Protein AF-0000000084930363 (afdb_homodimer)

Secondary structure (DSSP, 8-state):
--HHHHHHHHHB-S--EEEEEEE-SS-EEEEPP-SSEEEEEEEESEEEEEETTS--EEEETT-EEEETT---EEEEE--TT----GGGPEEHHHHHHHHHSS------SS------S--EEEEEEEE-B-GGG--HHHHTS-S-EEE-SSSTT--HHHHHHHHHHHHHHHS--TTHHHHHHHHHHHHHHHHHHHHHHHHHHHHTTS-S-HHHHHHHSHHHHHHHHHHHH-TTS---HHHHHHHHTS-HHHHHHHHHHHHSS-HHHHHHHHHHHHHHHHHHH----HHHHHHHHT-S-HHHHHHHHHHHHSS-HHHHHH-GGGG--/--HHHHHHHHHB-S--EEEEEEE-SS-EEEEPP-SSEEEEEEEESEEEEEETTS--EEEETT-EEEETT---EEEEE--TT----GGGPEEHHHHHHHHHSS------SS------S--EEEEEEEE-B-GGG--HHHHTS-S-EEE-SSSTT--HHHHHHHHHHHHHHHS--TTHHHHHHHHHHHHHHHHHHHHHHHHHHHHTTS-S-HHHHHHHSHHHHHHHHHHHH-TTS---HHHHHHHHTS-HHHHHHHHHHHHSS-HHHHHHHHHHHHHHHHHHH----HHHHHHHHT-S-HHHHHHHHHHHHSS-HHHHHH-GGGG--

Sequence (650 aa):
MDVVSDAISAVRIGQPSSQRVRVGGDWCTRLAPYEGAGFHVVLEGRCLLLPDGGEPVELGAGDAVLLPHGTGHVLAAAASGATVDPARAVPFERWMDGTAGRRFPHVSTDAATATDGTAVEMLCGKYRLDRRHAHPLLAELPPLVRLPARGEGADPGLRSAIELLGREVGERLPGSGVALPSLLDLLLVYMIRSWATTASTIADGGGAGTWPAALGDPVTAAALRAVHADPAAPWSVALLAAEAGVSRPTLARRFTALVGRPPMAYLTWWRLTRGAALLRDGREPLAAVARRVGYSTPYAFSHAFRREFGTTPGQYRAGPGAATAMDVVSDAISAVRIGQPSSQRVRVGGDWCTRLAPYEGAGFHVVLEGRCLLLPDGGEPVELGAGDAVLLPHGTGHVLAAAASGATVDPARAVPFERWMDGTAGRRFPHVSTDAATATDGTAVEMLCGKYRLDRRHAHPLLAELPPLVRLPARGEGADPGLRSAIELLGREVGERLPGSGVALPSLLDLLLVYMIRSWATTASTIADGGGAGTWPAALGDPVTAAALRAVHADPAAPWSVALLAAEAGVSRPTLARRFTALVGRPPMAYLTWWRLTRGAALLRDGREPLAAVARRVGYSTPYAFSHAFRREFGTTPGQYRAGPGAATA

Radius of gyration: 26.81 Å; Cα contacts (8 Å, |Δi|>4): 1084; chains: 2; bounding box: 73×71×64 Å

Solvent-accessible surface area (backbone atoms only — not comparable to full-atom values): 34405 Å² total; per-residue (Å²): 79,30,62,51,24,49,45,50,60,51,19,55,47,86,71,66,50,72,45,80,46,65,52,59,70,90,50,42,29,28,44,71,62,46,86,18,26,35,36,42,32,28,68,34,44,47,28,31,38,34,42,70,96,54,70,74,41,81,39,39,54,53,20,34,37,37,20,64,63,16,56,26,31,33,43,30,50,59,48,90,89,61,76,85,56,74,87,72,32,35,52,40,72,62,46,44,57,60,40,60,69,52,56,70,65,74,70,56,93,71,73,70,70,69,63,80,80,60,40,26,31,32,40,40,33,39,39,40,43,49,65,90,74,50,39,64,67,67,67,62,52,54,63,62,44,79,43,53,57,58,69,90,74,38,47,70,67,47,51,52,49,50,52,51,46,52,54,52,74,74,40,94,51,76,18,46,60,48,35,49,60,25,48,51,53,34,46,54,40,40,53,54,43,48,48,35,56,52,36,33,67,51,24,82,71,76,77,39,62,48,47,32,44,27,64,69,33,68,50,42,30,36,32,47,39,53,45,44,51,42,55,36,53,91,76,44,65,62,56,38,11,56,66,35,70,48,51,51,68,57,41,44,52,53,31,22,71,33,68,71,41,44,64,66,58,43,50,53,51,48,27,47,50,51,40,51,36,50,40,67,76,45,82,71,54,60,54,58,47,19,47,66,32,45,32,93,37,43,65,61,36,38,52,51,38,23,70,72,70,72,43,45,64,67,54,57,49,61,34,85,75,59,70,80,112,78,28,63,52,22,48,44,50,60,53,19,54,47,84,71,66,50,72,45,79,45,66,52,59,70,90,48,42,30,28,43,70,63,48,85,17,25,34,38,42,33,28,69,34,44,46,29,32,38,35,42,70,95,54,69,74,40,80,39,39,53,54,19,33,36,37,20,64,62,15,56,24,31,33,42,29,50,58,48,89,89,61,76,86,56,74,85,70,31,35,51,40,72,61,46,43,57,58,39,59,70,51,57,68,64,75,72,55,92,70,74,70,72,70,61,82,79,59,39,26,29,32,40,40,33,39,39,40,44,48,67,91,75,50,38,64,68,68,66,64,52,54,63,64,43,79,41,53,56,60,70,89,74,38,46,70,66,47,52,52,49,49,52,52,46,52,54,52,73,74,39,94,52,76,17,45,60,50,35,49,58,25,46,52,52,36,45,54,41,39,52,54,42,47,48,35,55,52,37,30,66,50,24,82,68,76,77,37,65,50,46,32,45,27,64,67,34,66,49,42,30,36,34,46,38,51,44,44,51,43,54,36,54,91,75,44,65,62,57,37,12,57,66,34,70,50,52,50,67,57,42,44,52,54,29,22,72,32,68,71,41,43,63,66,59,44,50,52,52,48,27,45,48,51,39,52,35,49,41,65,74,46,82,71,54,60,54,58,46,18,47,64,31,45,31,93,38,43,64,62,36,39,53,52,37,23,71,73,70,73,42,44,61,67,54,56,47,59,34,87,74,58,71,79,113

Foldseek 3Di:
DADLVLLCLLWFDDFKDKAKFKDADWAKAKQAQDAFKKKKAWQAAKKWKAFVPDDIDIDHHLKMKMQGGRTIIMITFPDPPDDRDNVPHHYPVVVCVVRVVPPVPPPPVPDPPCSVRRMIMMMMMGTHTHCLQRAVLSVQDDRMQIAHCDDPLHDPQLSVLVVVQVVLNVDPDPPSVPVNRVSVVSNVSVSSVSVLCVLCVCCVPPDGALVSVLCVDQLSVQLSRVCVVALQDPDDLCNSNVSSVHDSVVSQVVNCVRRVDGSVVVSLSSLLSQLLSDLQPDDDDLQVSCNRSHHNGSVVSQVSNCVNNVDGSVCSSVPPPPPPD/DFDLVLLCLLWFDDFKDKAKFKDADWAKAKQAQDAFKKKKAWQAAKKWKAFVPDDIDIDHHLKMKMQGGRTIIMITFPDPPDDPDNVPHHYPVVVCVVRVVPPVPPPPVPPPPPSVRRMIMMMMMGTHTHCLQRAVLSVQDDSMQIAHCDDPLHDPQLSVLVVVLVVLNVDPDPPSVPVNRVSVVSNVSVSSVSRLCVLCVCCVVPDGALVSVQCVDQLSVQLSRVCVVALQDPDDLCNSCVSSVHDSVVSQVVNCVRRVDGSVVVSLSSLLSQLLSDLQPDDDDLQVSCNRSHHNGSVVSQVSNCVNNVDGSVCSSVPPPPVPD

Structure (mmCIF, N/CA/C/O backbone):
data_AF-0000000084930363-model_v1
#
loop_
_entity.id
_entity.type
_entity.pdbx_description
1 polymer 'Transcriptional regulator, AraC family'
#
loop_
_atom_site.group_PDB
_atom_site.id
_atom_site.type_symbol
_atom_site.label_atom_id
_atom_site.label_alt_id
_atom_site.label_comp_id
_atom_site.label_asym_id
_atom_site.label_entity_id
_atom_site.label_seq_id
_atom_site.pdbx_PDB_ins_code
_atom_site.Cartn_x
_atom_site.Cartn_y
_atom_site.Cartn_z
_atom_site.occupancy
_atom_site.B_iso_or_equiv
_atom_site.auth_seq_id
_atom_site.auth_comp_id
_atom_site.auth_asym_id
_atom_site.auth_atom_id
_atom_site.pdbx_PDB_model_num
ATOM 1 N N . MET A 1 1 ? 9.531 -8.727 -10.258 1 84 1 MET A N 1
ATOM 2 C CA . MET A 1 1 ? 8.234 -9.062 -9.672 1 84 1 MET A CA 1
ATOM 3 C C . MET A 1 1 ? 8.047 -10.57 -9.602 1 84 1 MET A C 1
ATOM 5 O O . MET A 1 1 ? 8.891 -11.328 -10.078 1 84 1 MET A O 1
ATOM 9 N N . ASP A 1 2 ? 7.004 -11.078 -8.812 1 91.94 2 ASP A N 1
ATOM 10 C CA . ASP A 1 2 ? 6.68 -12.492 -8.664 1 91.94 2 ASP A CA 1
ATOM 11 C C . ASP A 1 2 ? 5.273 -12.789 -9.18 1 91.94 2 ASP A C 1
ATOM 13 O O . ASP A 1 2 ? 4.516 -11.867 -9.5 1 91.94 2 ASP A O 1
ATOM 17 N N . VAL A 1 3 ? 4.918 -14.062 -9.281 1 94.38 3 VAL A N 1
ATOM 18 C CA . VAL A 1 3 ? 3.723 -14.555 -9.953 1 94.38 3 VAL A CA 1
ATOM 19 C C . VAL A 1 3 ? 2.479 -13.953 -9.312 1 94.38 3 VAL A C 1
ATOM 21 O O . VAL A 1 3 ? 1.599 -13.438 -10 1 94.38 3 VAL A O 1
ATOM 24 N N . VAL A 1 4 ? 2.371 -13.953 -8.039 1 94.69 4 VAL A N 1
ATOM 25 C CA . VAL A 1 4 ? 1.18 -13.492 -7.332 1 94.69 4 VAL A CA 1
ATOM 26 C C . VAL A 1 4 ? 1.012 -11.992 -7.531 1 94.69 4 VAL A C 1
ATOM 28 O O . VAL A 1 4 ? -0.081 -11.516 -7.859 1 94.69 4 VAL A O 1
ATOM 31 N N . SER A 1 5 ? 2.104 -11.258 -7.355 1 95.94 5 SER A N 1
ATOM 32 C CA . SER A 1 5 ? 2.068 -9.812 -7.57 1 95.94 5 SER A CA 1
ATOM 33 C C . SER A 1 5 ? 1.628 -9.477 -8.992 1 95.94 5 SER A C 1
ATOM 35 O O . SER A 1 5 ? 0.784 -8.602 -9.195 1 95.94 5 SER A O 1
ATOM 37 N N . ASP A 1 6 ? 2.203 -10.188 -9.891 1 95.69 6 ASP A N 1
ATOM 38 C CA . ASP A 1 6 ? 1.913 -9.93 -11.297 1 95.69 6 ASP A CA 1
ATOM 39 C C . ASP A 1 6 ? 0.461 -10.273 -11.633 1 95.69 6 ASP A C 1
ATOM 41 O O . ASP A 1 6 ? -0.204 -9.531 -12.359 1 95.69 6 ASP A O 1
ATOM 45 N N . ALA A 1 7 ? 0.04 -11.375 -11.141 1 95.56 7 ALA A N 1
ATOM 46 C CA . ALA A 1 7 ? -1.34 -11.797 -11.367 1 95.56 7 ALA A CA 1
ATOM 47 C C . ALA A 1 7 ? -2.324 -10.758 -10.844 1 95.56 7 ALA A C 1
ATOM 49 O O . ALA A 1 7 ? -3.299 -10.422 -11.516 1 95.56 7 ALA A O 1
ATOM 50 N N . ILE A 1 8 ? -2.057 -10.234 -9.703 1 95.12 8 ILE A N 1
ATOM 51 C CA . ILE A 1 8 ? -2.922 -9.227 -9.086 1 95.12 8 ILE A CA 1
ATOM 52 C C . ILE A 1 8 ? -2.832 -7.922 -9.875 1 95.12 8 ILE A C 1
ATOM 54 O O . ILE A 1 8 ? -3.855 -7.328 -10.219 1 95.12 8 ILE A O 1
ATOM 58 N N . SER A 1 9 ? -1.661 -7.453 -10.18 1 93.94 9 SER A N 1
ATOM 59 C CA . SER A 1 9 ? -1.439 -6.18 -10.859 1 93.94 9 SER A CA 1
ATOM 60 C C . SER A 1 9 ? -2.072 -6.176 -12.25 1 93.94 9 SER A C 1
ATOM 62 O O . SER A 1 9 ? -2.551 -5.141 -12.719 1 93.94 9 SER A O 1
ATOM 64 N N . ALA A 1 10 ? -2.076 -7.297 -12.883 1 94.19 10 ALA A N 1
ATOM 65 C CA . ALA A 1 10 ? -2.572 -7.395 -14.25 1 94.19 10 ALA A CA 1
ATOM 66 C C . ALA A 1 10 ? -4.082 -7.195 -14.305 1 94.19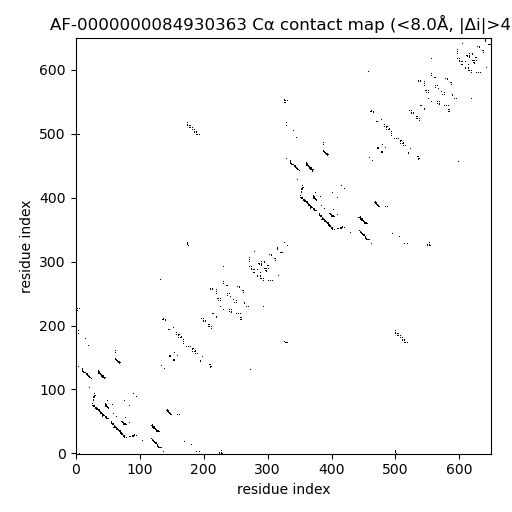 10 ALA A C 1
ATOM 68 O O . ALA A 1 10 ? -4.625 -6.762 -15.328 1 94.19 10 ALA A O 1
ATOM 69 N N . VAL A 1 11 ? -4.742 -7.457 -13.227 1 94.31 11 VAL A N 1
ATOM 70 C CA . VAL A 1 11 ? -6.199 -7.441 -13.305 1 94.31 11 VAL A CA 1
ATOM 71 C C . VAL A 1 11 ? -6.738 -6.219 -12.562 1 94.31 11 VAL A C 1
ATOM 73 O O . VAL A 1 11 ? -7.91 -5.867 -12.711 1 94.31 11 VAL A O 1
ATOM 76 N N . ARG A 1 12 ? -6.004 -5.648 -11.758 1 92.12 12 ARG A N 1
ATOM 77 C CA . ARG A 1 12 ? -6.457 -4.52 -10.945 1 92.12 12 ARG A CA 1
ATOM 78 C C . ARG A 1 12 ? -6.82 -3.326 -11.828 1 92.12 12 ARG A C 1
ATOM 80 O O . ARG A 1 12 ? -6.039 -2.928 -12.695 1 92.12 12 ARG A O 1
ATOM 87 N N . ILE A 1 13 ? -8.078 -2.836 -11.547 1 89.38 13 ILE A N 1
ATOM 88 C CA . ILE A 1 13 ? -8.492 -1.633 -12.25 1 89.38 13 ILE A CA 1
ATOM 89 C C . ILE A 1 13 ? -9 -0.595 -11.258 1 89.38 13 ILE A C 1
ATOM 91 O O . ILE A 1 13 ? -9.953 -0.853 -10.508 1 89.38 13 ILE A O 1
ATOM 95 N N . GLY A 1 14 ? -8.281 0.477 -10.961 1 86.12 14 GLY A N 1
ATOM 96 C CA . GLY A 1 14 ? -8.695 1.512 -10.031 1 86.12 14 GLY A CA 1
ATOM 97 C C . GLY A 1 14 ? -8.328 1.202 -8.586 1 86.12 14 GLY A C 1
ATOM 98 O O . GLY A 1 14 ? -7.375 0.47 -8.328 1 86.12 14 GLY A O 1
ATOM 99 N N . GLN A 1 15 ? -9.094 1.793 -7.637 1 88.56 15 GLN A N 1
ATOM 100 C CA . GLN A 1 15 ? -8.805 1.642 -6.215 1 88.56 15 GLN A CA 1
ATOM 101 C C . GLN A 1 15 ? -9.859 0.778 -5.531 1 88.56 15 GLN A C 1
ATOM 103 O O . GLN A 1 15 ? -11.039 0.828 -5.891 1 88.56 15 GLN A O 1
ATOM 108 N N . PRO A 1 16 ? -9.406 -0.026 -4.594 1 93.19 16 PRO A N 1
ATOM 109 C CA . PRO A 1 16 ? -10.391 -0.769 -3.809 1 93.19 16 PRO A CA 1
ATOM 110 C C . PRO A 1 16 ? -11.211 0.133 -2.891 1 93.19 16 PRO A C 1
ATOM 112 O O . PRO A 1 16 ? -10.852 1.29 -2.668 1 93.19 16 PRO A O 1
ATOM 115 N N . SER A 1 17 ? -12.32 -0.351 -2.48 1 90.25 17 SER A N 1
ATOM 116 C CA . SER A 1 17 ? -13.172 0.339 -1.521 1 90.25 17 SER A CA 1
ATOM 117 C C . SER A 1 17 ? -13.445 -0.53 -0.297 1 90.25 17 SER A C 1
ATOM 119 O O . SER A 1 17 ? -13.336 -1.756 -0.364 1 90.25 17 SER A O 1
ATOM 121 N N . SER A 1 18 ? -13.695 0.114 0.761 1 91.75 18 SER A N 1
ATOM 122 C CA . SER A 1 18 ? -14.055 -0.601 1.982 1 91.75 18 SER A CA 1
ATOM 123 C C . SER A 1 18 ? -14.961 0.244 2.873 1 91.75 18 SER A C 1
ATOM 125 O O . SER A 1 18 ? -14.961 1.473 2.779 1 91.75 18 SER A O 1
ATOM 127 N N . GLN A 1 19 ? -15.727 -0.416 3.664 1 88.69 19 GLN A N 1
ATOM 128 C CA . GLN A 1 19 ? -16.625 0.233 4.617 1 88.69 19 GLN A CA 1
ATOM 129 C C . GLN A 1 19 ? -16.75 -0.582 5.902 1 88.69 19 GLN A C 1
ATOM 131 O O . GLN A 1 19 ? -16.781 -1.813 5.859 1 88.69 19 GLN A O 1
ATOM 136 N N . ARG A 1 20 ? -16.703 0.157 6.926 1 89.56 20 ARG A N 1
ATOM 137 C CA . ARG A 1 20 ? -16.969 -0.459 8.219 1 89.56 20 ARG A CA 1
ATOM 138 C C . ARG A 1 20 ? -18.469 -0.489 8.516 1 89.56 20 ARG A C 1
ATOM 140 O O . ARG A 1 20 ? -19.172 0.495 8.281 1 89.56 20 ARG A O 1
ATOM 147 N N . VAL A 1 21 ? -18.953 -1.62 8.977 1 89.12 21 VAL A N 1
ATOM 148 C CA . VAL A 1 21 ? -20.375 -1.798 9.258 1 89.12 21 VAL A CA 1
ATOM 149 C C . VAL A 1 21 ? -20.547 -2.32 10.68 1 89.12 21 VAL A C 1
ATOM 151 O O . VAL A 1 21 ? -19.844 -3.23 11.109 1 89.12 21 VAL A O 1
ATOM 154 N N . ARG A 1 22 ? -21.344 -1.692 11.391 1 89.44 22 ARG A N 1
ATOM 155 C CA . ARG A 1 22 ? -21.781 -2.188 12.695 1 89.44 22 ARG A CA 1
ATOM 156 C C . ARG A 1 22 ? -23.297 -2.389 12.727 1 89.44 22 ARG A C 1
ATOM 158 O O . ARG A 1 22 ? -24.062 -1.466 12.422 1 89.44 22 ARG A O 1
ATOM 165 N N . VAL A 1 23 ? -23.703 -3.57 13.023 1 87.94 23 VAL A N 1
ATOM 166 C CA . VAL A 1 23 ? -25.125 -3.879 12.984 1 87.94 23 VAL A CA 1
ATOM 167 C C . VAL A 1 23 ? -25.484 -4.832 14.125 1 87.94 23 VAL A C 1
ATOM 169 O O . VAL A 1 23 ? -24.688 -5.688 14.5 1 87.94 23 VAL A O 1
ATOM 172 N N . GLY A 1 24 ? -26.609 -4.613 14.703 1 86.19 24 GLY A N 1
ATOM 173 C CA . GLY A 1 24 ? -27.141 -5.469 15.758 1 86.19 24 GLY A CA 1
ATOM 174 C C . GLY A 1 24 ? -28.531 -5.992 15.453 1 86.19 24 GLY A C 1
ATOM 175 O O . GLY A 1 24 ? -29.141 -5.613 14.453 1 86.19 24 GLY A O 1
ATOM 176 N N . GLY A 1 25 ? -28.969 -6.949 16.344 1 83.19 25 GLY A N 1
ATOM 177 C CA . GLY A 1 25 ? -30.297 -7.488 16.172 1 83.19 25 GLY A CA 1
ATOM 178 C C . GLY A 1 25 ? -30.391 -8.523 15.07 1 83.19 25 GLY A C 1
ATOM 179 O O . GLY A 1 25 ? -29.438 -9.289 14.852 1 83.19 25 GLY A O 1
ATOM 180 N N . ASP A 1 26 ? -31.656 -8.656 14.484 1 83.19 26 ASP A N 1
ATOM 181 C CA . ASP A 1 26 ? -31.922 -9.594 13.398 1 83.19 26 ASP A CA 1
ATOM 182 C C . ASP A 1 26 ? -31.75 -8.922 12.039 1 83.19 26 ASP A C 1
ATOM 184 O O . ASP A 1 26 ? -32.469 -7.957 11.727 1 83.19 26 ASP A O 1
ATOM 188 N N . TRP A 1 27 ? -30.719 -9.328 11.367 1 87.25 27 TRP A N 1
ATOM 189 C CA . TRP A 1 27 ? -30.453 -8.727 10.062 1 87.25 27 TRP A CA 1
ATOM 190 C C . TRP A 1 27 ? -30.031 -9.781 9.047 1 87.25 27 TRP A C 1
ATOM 192 O O . TRP A 1 27 ? -29.562 -10.859 9.422 1 87.25 27 TRP A O 1
ATOM 202 N N . CYS A 1 28 ? -30.406 -9.578 7.844 1 90.94 28 CYS A N 1
ATOM 203 C CA . CYS A 1 28 ? -30.047 -10.398 6.691 1 90.94 28 CYS A CA 1
ATOM 204 C C . CYS A 1 28 ? -29.953 -9.555 5.43 1 90.94 28 CYS A C 1
ATOM 206 O O . CYS A 1 28 ? -30.891 -8.852 5.066 1 90.94 28 CYS A O 1
ATOM 208 N N . THR A 1 29 ? -28.766 -9.578 4.852 1 92.94 29 THR A N 1
ATOM 209 C CA . THR A 1 29 ? -28.562 -8.766 3.656 1 92.94 29 THR A CA 1
ATOM 210 C C . THR A 1 29 ? -28 -9.609 2.514 1 92.94 29 THR A C 1
ATOM 212 O O . THR A 1 29 ? -27.312 -10.602 2.75 1 92.94 29 THR A O 1
ATOM 215 N N . ARG A 1 30 ? -28.391 -9.203 1.312 1 94.94 30 ARG A N 1
ATOM 216 C CA . ARG A 1 30 ? -27.984 -9.945 0.123 1 94.94 30 ARG A CA 1
ATOM 217 C C . ARG A 1 30 ? -27.109 -9.094 -0.782 1 94.94 30 ARG A C 1
ATOM 219 O O . ARG A 1 30 ? -27.422 -7.938 -1.052 1 94.94 30 ARG A O 1
ATOM 226 N N . LEU A 1 31 ? -25.984 -9.594 -1.163 1 95.19 31 LEU A N 1
ATOM 227 C CA . LEU A 1 31 ? -25.156 -9.039 -2.236 1 95.19 31 LEU A CA 1
ATOM 228 C C . LEU A 1 31 ? -25.297 -9.875 -3.508 1 95.19 31 LEU A C 1
ATOM 230 O O . LEU A 1 31 ? -24.953 -11.055 -3.521 1 95.19 31 LEU A O 1
ATOM 234 N N . ALA A 1 32 ? -25.828 -9.242 -4.559 1 94.75 32 ALA A N 1
ATOM 235 C CA . ALA A 1 32 ? -25.922 -9.906 -5.859 1 94.75 32 ALA A CA 1
ATOM 236 C C . ALA A 1 32 ? -24.531 -10.133 -6.453 1 94.75 32 ALA A C 1
ATOM 238 O O . ALA A 1 32 ? -23.547 -9.508 -6.023 1 94.75 32 ALA A O 1
ATOM 239 N N . PRO A 1 33 ? -24.469 -11.141 -7.316 1 95.38 33 PRO A N 1
ATOM 240 C CA . PRO A 1 33 ? -23.188 -11.273 -8.008 1 95.38 33 PRO A CA 1
ATOM 241 C C . PRO A 1 33 ? -22.703 -9.961 -8.609 1 95.38 33 PRO A C 1
ATOM 243 O O . PRO A 1 33 ? -23.516 -9.141 -9.055 1 95.38 33 PRO A O 1
ATOM 246 N N . TYR A 1 34 ? -21.469 -9.68 -8.602 1 92.44 34 TYR A N 1
ATOM 247 C CA . TYR A 1 34 ? -20.891 -8.43 -9.086 1 92.44 34 TYR A CA 1
ATOM 248 C C . TYR A 1 34 ? -19.516 -8.664 -9.711 1 92.44 34 TYR A C 1
ATOM 250 O O . TYR A 1 34 ? -18.953 -9.75 -9.586 1 92.44 34 TYR A O 1
ATOM 258 N N . GLU A 1 35 ? -19 -7.68 -10.414 1 92.06 35 GLU A N 1
ATOM 259 C CA . GLU A 1 35 ? -17.672 -7.746 -11 1 92.06 35 GLU A CA 1
ATOM 260 C C . GLU A 1 35 ? -16.594 -7.402 -9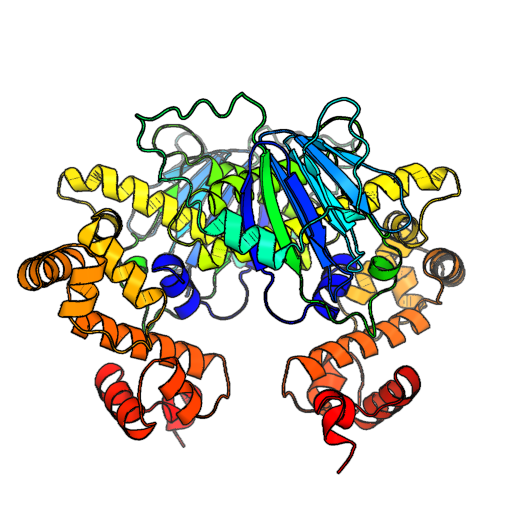.969 1 92.06 35 GLU A C 1
ATOM 262 O O . GLU A 1 35 ? -16.781 -6.508 -9.141 1 92.06 35 GLU A O 1
ATOM 267 N N . GLY A 1 36 ? -15.562 -8.18 -10.047 1 95 36 GLY A N 1
ATOM 268 C CA . GLY A 1 36 ? -14.477 -7.953 -9.109 1 95 36 GLY A CA 1
ATOM 269 C C . GLY A 1 36 ? -14.422 -8.977 -7.992 1 95 36 GLY A C 1
ATOM 270 O O . GLY A 1 36 ? -14.938 -10.094 -8.141 1 95 36 GLY A O 1
ATOM 271 N N . ALA A 1 37 ? -13.68 -8.617 -6.973 1 97.06 37 ALA A N 1
ATOM 272 C CA . ALA A 1 37 ? -13.539 -9.477 -5.801 1 97.06 37 ALA A CA 1
ATOM 273 C C . ALA A 1 37 ? -14.008 -8.766 -4.535 1 97.06 37 ALA A C 1
ATOM 275 O O . ALA A 1 37 ? -13.688 -7.594 -4.324 1 97.06 37 ALA A O 1
ATOM 276 N N . GLY A 1 38 ? -14.82 -9.391 -3.779 1 97.38 38 GLY A N 1
ATOM 277 C CA . GLY A 1 38 ? -15.273 -8.852 -2.508 1 97.38 38 GLY A CA 1
ATOM 278 C C . GLY A 1 38 ? -14.609 -9.5 -1.312 1 97.38 38 GLY A C 1
ATOM 279 O O . GLY A 1 38 ? -14 -10.57 -1.436 1 97.38 38 GLY A O 1
ATOM 280 N N . PHE A 1 39 ? -14.648 -8.859 -0.184 1 97.75 39 PHE A N 1
ATOM 281 C CA . PHE A 1 39 ? -14.141 -9.461 1.044 1 97.75 39 PHE A CA 1
ATOM 282 C C . PHE A 1 39 ? -14.922 -8.969 2.254 1 97.75 39 PHE A C 1
ATOM 284 O O . PHE A 1 39 ? -15.516 -7.887 2.213 1 97.75 39 PHE A O 1
ATOM 291 N N . HIS A 1 40 ? -14.953 -9.75 3.281 1 97.44 40 HIS A N 1
ATOM 292 C CA . HIS A 1 40 ? -15.484 -9.414 4.598 1 97.44 40 HIS A CA 1
ATOM 293 C C . HIS A 1 40 ? -14.508 -9.82 5.699 1 97.44 40 HIS A C 1
ATOM 295 O O . HIS A 1 40 ? -13.906 -10.891 5.637 1 97.44 40 HIS A O 1
ATOM 301 N N . VAL A 1 41 ? -14.344 -8.961 6.605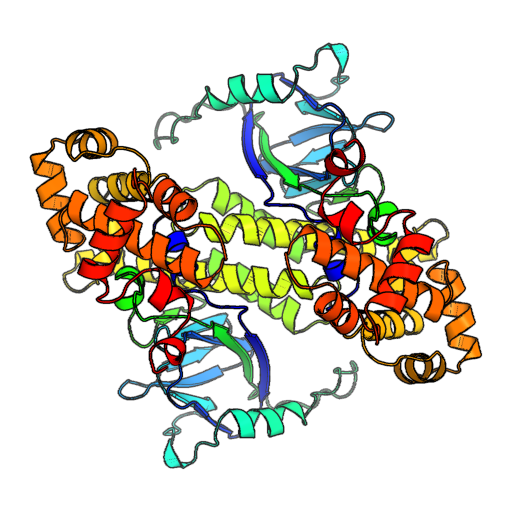 1 97.12 41 VAL A N 1
ATOM 302 C CA . VAL A 1 41 ? -13.57 -9.234 7.812 1 97.12 41 VAL A CA 1
ATOM 303 C C . VAL A 1 41 ? -14.414 -8.938 9.047 1 97.12 41 VAL A C 1
ATOM 305 O O . VAL A 1 41 ? -14.898 -7.82 9.219 1 97.12 41 VAL A O 1
ATOM 308 N N . VAL A 1 42 ? -14.531 -9.914 9.891 1 96.06 42 VAL A N 1
ATOM 309 C CA . VAL A 1 42 ? -15.258 -9.688 11.133 1 96.06 42 VAL A CA 1
ATOM 310 C C . VAL A 1 42 ? -14.312 -9.109 12.188 1 96.06 42 VAL A C 1
ATOM 312 O O . VAL A 1 42 ? -13.312 -9.734 12.547 1 96.06 42 VAL A O 1
ATOM 315 N N . LEU A 1 43 ? -14.625 -7.945 12.617 1 92.94 43 LEU A N 1
ATOM 316 C CA . LEU A 1 43 ? -13.789 -7.285 13.617 1 92.94 43 LEU A CA 1
ATOM 317 C C . LEU A 1 43 ? -14.273 -7.605 15.023 1 92.94 43 LEU A C 1
ATOM 319 O O . LEU A 1 43 ? -13.469 -7.789 15.938 1 92.94 43 LEU A O 1
ATOM 323 N N . GLU A 1 44 ? -15.531 -7.68 15.211 1 92.44 44 GLU A N 1
ATOM 324 C CA . GLU A 1 44 ? -16.188 -8.031 16.469 1 92.44 44 GLU A CA 1
ATOM 325 C C . GLU A 1 44 ? -17.469 -8.82 16.219 1 92.44 44 GLU A C 1
ATOM 327 O O . GLU A 1 44 ? -18.172 -8.57 15.242 1 92.44 44 GLU A O 1
ATOM 332 N N . GLY A 1 45 ? -17.719 -9.781 17.172 1 93.56 45 GLY A N 1
ATOM 333 C CA . GLY A 1 45 ? -18.953 -10.547 17.062 1 93.56 45 GLY A CA 1
ATOM 334 C C . GLY A 1 45 ? -18.859 -11.719 16.109 1 93.56 45 GLY A C 1
ATOM 335 O O . GLY A 1 45 ? -17.781 -12.273 15.906 1 93.56 45 GLY A O 1
ATOM 336 N N . ARG A 1 46 ? -20.125 -12.234 15.688 1 94.38 46 ARG A N 1
ATOM 337 C CA . ARG A 1 46 ? -20.234 -13.375 14.789 1 94.38 46 ARG A CA 1
ATOM 338 C C . ARG A 1 46 ? -21.344 -13.164 13.758 1 94.38 46 ARG A C 1
ATOM 340 O O . ARG A 1 46 ? -22.281 -12.422 14.008 1 94.38 46 ARG A O 1
ATOM 347 N N . CYS A 1 47 ? -21.141 -13.797 12.648 1 93.31 47 CYS A N 1
ATOM 348 C CA . CYS A 1 47 ? -22.188 -13.758 11.633 1 93.31 47 CYS A CA 1
ATOM 349 C C . CYS A 1 47 ? -22.094 -14.977 10.719 1 93.31 47 CYS A C 1
ATOM 351 O O . CYS A 1 47 ? -21.219 -15.82 10.883 1 93.31 47 CYS A O 1
ATOM 353 N N . LEU A 1 48 ? -23.141 -15.102 9.898 1 94.5 48 LEU A N 1
ATOM 354 C CA . LEU A 1 48 ? -23.203 -16.188 8.93 1 94.5 48 LEU A CA 1
ATOM 355 C C . LEU A 1 48 ? -23.094 -15.664 7.508 1 94.5 48 LEU A C 1
ATOM 357 O O . LEU A 1 48 ? -23.656 -14.617 7.18 1 94.5 48 LEU A O 1
ATOM 361 N N . LEU A 1 49 ? -22.328 -16.312 6.719 1 95.38 49 LEU A N 1
ATOM 362 C CA . LEU A 1 49 ? -22.219 -16.031 5.289 1 95.38 49 LEU A CA 1
ATOM 363 C C . LEU A 1 49 ? -22.672 -17.234 4.469 1 95.38 49 LEU A C 1
ATOM 365 O O . LEU A 1 49 ? -22.188 -18.359 4.684 1 95.38 49 LEU A O 1
ATOM 369 N N . LEU A 1 50 ? -23.641 -17.047 3.594 1 94.62 50 LEU A N 1
ATOM 370 C CA . LEU A 1 50 ? -24.141 -18.094 2.711 1 94.62 50 LEU A CA 1
ATOM 371 C C . LEU A 1 50 ? -23.891 -17.75 1.249 1 94.62 50 LEU A C 1
ATOM 373 O O . LEU A 1 50 ? -24.609 -16.938 0.67 1 94.62 50 LEU A O 1
ATOM 377 N N . PRO A 1 51 ? -22.844 -18.328 0.655 1 95.31 51 PRO A N 1
ATOM 378 C CA . PRO A 1 51 ? -22.625 -18.094 -0.773 1 95.31 51 PRO A CA 1
ATOM 379 C C . PRO A 1 51 ? -23.672 -18.781 -1.649 1 95.31 51 PRO A C 1
ATOM 381 O O . PRO A 1 51 ? -24.25 -19.797 -1.255 1 95.31 51 PRO A O 1
ATOM 384 N N . ASP A 1 52 ? -23.859 -18.172 -2.83 1 93.75 52 ASP A N 1
ATOM 385 C CA . ASP A 1 52 ? -24.75 -18.828 -3.787 1 93.75 52 ASP A CA 1
ATOM 386 C C . ASP A 1 52 ? -24.234 -20.203 -4.164 1 93.75 52 ASP A C 1
ATOM 388 O O . ASP A 1 52 ? -23.094 -20.359 -4.582 1 93.75 52 ASP A O 1
ATOM 392 N N . GLY A 1 53 ? -25.125 -21.188 -3.932 1 89.94 53 GLY A N 1
ATOM 393 C CA . GLY A 1 53 ? -24.797 -22.547 -4.332 1 89.94 53 GLY A CA 1
ATOM 394 C C . GLY A 1 53 ? -23.859 -23.234 -3.361 1 89.94 53 GLY A C 1
ATOM 395 O O . GLY A 1 53 ? -23.359 -24.328 -3.646 1 89.94 53 GLY A O 1
ATOM 396 N N . GLY A 1 54 ? -23.562 -22.625 -2.264 1 90.94 54 GLY A N 1
ATOM 397 C CA . GLY A 1 54 ? -22.641 -23.234 -1.311 1 90.94 54 GLY A CA 1
ATOM 398 C C . GLY A 1 54 ? -23.234 -23.391 0.073 1 90.94 54 GLY A C 1
ATOM 399 O O . GLY A 1 54 ? -24.422 -23.125 0.277 1 90.94 54 GLY A O 1
ATOM 400 N N . GLU A 1 55 ? -22.453 -23.922 1.003 1 90.88 55 GLU A N 1
ATOM 401 C CA . GLU A 1 55 ? -22.859 -24.125 2.389 1 90.88 55 GLU A CA 1
ATOM 402 C C . GLU A 1 55 ? -22.594 -22.891 3.236 1 90.88 55 GLU A C 1
ATOM 404 O O . GLU A 1 55 ? -21.656 -22.125 2.967 1 90.88 55 GLU A O 1
ATOM 409 N N . PRO A 1 56 ? -23.406 -22.719 4.23 1 92.5 56 PRO A N 1
ATOM 410 C CA . PRO A 1 56 ? -23.188 -21.578 5.117 1 92.5 56 PRO A CA 1
ATOM 411 C C . PRO A 1 56 ? -21.875 -21.672 5.887 1 92.5 56 PRO A C 1
ATOM 413 O O . PRO A 1 56 ? -21.469 -22.766 6.289 1 92.5 56 PRO A O 1
ATOM 416 N N . VAL A 1 57 ? -21.281 -20.531 6.113 1 93.56 57 VAL A N 1
ATOM 417 C CA . VAL A 1 57 ? -20.031 -20.422 6.867 1 93.56 57 VAL A CA 1
ATOM 418 C C . VAL A 1 57 ? -20.234 -19.484 8.055 1 93.56 57 VAL A C 1
ATOM 420 O O . VAL A 1 57 ? -20.672 -18.359 7.895 1 93.56 57 VAL A O 1
ATOM 423 N N . GLU A 1 58 ? -19.922 -19.984 9.18 1 94.12 58 GLU A N 1
ATOM 424 C CA . GLU A 1 58 ? -19.938 -19.109 10.352 1 94.12 58 GLU A CA 1
ATOM 425 C C . GLU A 1 58 ? -18.609 -18.344 10.492 1 94.12 58 GLU A C 1
ATOM 427 O O . GLU A 1 58 ? -17.531 -18.922 10.352 1 94.12 58 GLU A O 1
ATOM 432 N N . LEU A 1 59 ? -18.766 -17.078 10.75 1 95.12 59 LEU A N 1
ATOM 433 C CA . LEU A 1 59 ? -17.594 -16.219 10.891 1 95.12 59 LEU A CA 1
ATOM 434 C C . LEU A 1 59 ? -17.578 -15.562 12.266 1 95.12 59 LEU A C 1
ATOM 436 O O . LEU A 1 59 ? -18.609 -15.102 12.758 1 95.12 59 LEU A O 1
ATOM 440 N N . GLY A 1 60 ? -16.406 -15.578 12.859 1 94.06 60 GLY A N 1
ATOM 441 C CA . GLY A 1 60 ? -16.188 -14.875 14.117 1 94.06 60 GLY A CA 1
ATOM 442 C C . GLY A 1 60 ? -15.117 -13.805 14.016 1 94.06 60 GLY A C 1
ATOM 443 O O . GLY A 1 60 ? -14.555 -13.578 12.945 1 94.06 60 GLY A O 1
ATOM 444 N N . ALA A 1 61 ? -14.852 -13.195 15.211 1 93.06 61 ALA A N 1
ATOM 445 C CA . ALA A 1 61 ? -13.891 -12.102 15.242 1 93.06 61 ALA A CA 1
ATOM 446 C C . ALA A 1 61 ? -12.523 -12.547 14.727 1 93.06 61 ALA A C 1
ATOM 448 O O . ALA A 1 61 ? -11.984 -13.555 15.188 1 93.06 61 ALA A O 1
ATOM 449 N N . GLY A 1 62 ? -12.039 -11.789 13.711 1 92.88 62 GLY A N 1
ATOM 450 C CA . GLY A 1 62 ? -10.734 -12.086 13.148 1 92.88 62 GLY A CA 1
ATOM 451 C C . GLY A 1 62 ? -10.805 -12.906 11.875 1 92.88 62 GLY A C 1
ATOM 452 O O . GLY A 1 62 ? -9.828 -12.992 11.125 1 92.88 62 GLY A O 1
ATOM 453 N N . ASP A 1 63 ? -11.938 -13.555 11.586 1 94.88 63 ASP A N 1
ATOM 454 C CA . ASP A 1 63 ? -12.102 -14.312 10.352 1 94.88 63 ASP A CA 1
ATOM 455 C C . ASP A 1 63 ? -12.219 -13.383 9.148 1 94.88 63 ASP A C 1
ATOM 457 O O . ASP A 1 63 ? -12.812 -12.312 9.242 1 94.88 63 ASP A O 1
ATOM 461 N N . ALA A 1 64 ? -11.664 -13.836 8.078 1 97.06 64 ALA A N 1
ATOM 462 C CA . ALA A 1 64 ? -11.781 -13.133 6.805 1 97.06 64 ALA A CA 1
ATOM 463 C C . ALA A 1 64 ? -12.297 -14.062 5.707 1 97.06 64 ALA A C 1
ATOM 465 O O . ALA A 1 64 ? -12.055 -15.266 5.746 1 97.06 64 ALA A O 1
ATOM 466 N N . VAL A 1 65 ? -13.031 -13.539 4.805 1 97.56 65 VAL A N 1
ATOM 467 C CA . VAL A 1 65 ? -13.484 -14.273 3.631 1 97.56 65 VAL A CA 1
ATOM 468 C C . VAL A 1 65 ? -13.211 -13.461 2.367 1 97.56 65 VAL A C 1
ATOM 470 O O . VAL A 1 65 ? -13.391 -12.242 2.355 1 97.56 65 VAL A O 1
ATOM 473 N N . LEU A 1 66 ? -12.695 -14.078 1.425 1 97.75 66 LEU A N 1
ATOM 474 C CA . LEU A 1 66 ? -12.508 -13.508 0.093 1 97.75 66 LEU A CA 1
ATOM 475 C C . LEU A 1 66 ? -13.461 -14.156 -0.909 1 97.75 66 LEU A C 1
ATOM 477 O O . LEU A 1 66 ? -13.602 -15.383 -0.939 1 97.75 66 LEU A O 1
ATOM 481 N N . LEU A 1 67 ? -14.203 -13.375 -1.595 1 97.62 67 LEU A N 1
ATOM 482 C CA . LEU A 1 67 ? -15.016 -13.805 -2.73 1 97.62 67 LEU A CA 1
ATOM 483 C C . LEU A 1 67 ? -14.383 -13.359 -4.047 1 97.62 67 LEU A C 1
ATOM 485 O O . LEU A 1 67 ? -14.812 -12.367 -4.641 1 97.62 67 LEU A O 1
ATOM 489 N N . PRO A 1 68 ? -13.469 -14.188 -4.531 1 96.44 68 PRO A N 1
ATOM 490 C CA . PRO A 1 68 ? -12.578 -13.734 -5.602 1 96.44 68 PRO A CA 1
ATOM 491 C C . PRO A 1 68 ? -13.305 -13.516 -6.922 1 96.44 68 PRO A C 1
ATOM 493 O O . PRO A 1 68 ? -12.789 -12.836 -7.812 1 96.44 68 PRO A O 1
ATOM 496 N N . HIS A 1 69 ? -14.469 -14.039 -7.102 1 95.5 69 HIS A N 1
ATOM 497 C CA . HIS A 1 69 ? -15.164 -13.977 -8.383 1 95.5 69 HIS A CA 1
ATOM 498 C C . HIS A 1 69 ? -16.453 -13.164 -8.273 1 95.5 69 HIS A C 1
ATOM 500 O O . HIS A 1 69 ? -17.312 -13.242 -9.148 1 95.5 69 HIS A O 1
ATOM 506 N N . GLY A 1 70 ? -16.641 -12.453 -7.18 1 96 70 GLY A N 1
ATOM 507 C CA . GLY A 1 70 ? -17.844 -11.664 -7 1 96 70 GLY A CA 1
ATOM 508 C C . GLY A 1 70 ? -19.094 -12.516 -6.805 1 96 70 GLY A C 1
ATOM 509 O O . GLY A 1 70 ? -20.172 -12.148 -7.27 1 96 70 GLY A O 1
ATOM 510 N N . THR A 1 71 ? -18.938 -13.602 -6.18 1 95.38 71 THR A N 1
ATOM 511 C CA . THR A 1 71 ? -20.016 -14.547 -5.941 1 95.38 71 THR A CA 1
ATOM 512 C C . THR A 1 71 ? -21.109 -13.906 -5.086 1 95.38 71 THR A C 1
ATOM 514 O O . THR A 1 71 ? -20.828 -13.312 -4.043 1 95.38 71 THR A O 1
ATOM 517 N N . GLY A 1 72 ? -22.312 -14.055 -5.613 1 96.62 72 GLY A N 1
ATOM 518 C CA . GLY A 1 72 ? -23.422 -13.617 -4.785 1 96.62 72 GLY A CA 1
ATOM 519 C C . GLY A 1 72 ? -23.531 -14.375 -3.473 1 96.62 72 GLY A C 1
ATOM 520 O O . GLY A 1 72 ? -23.172 -15.555 -3.402 1 96.62 72 GLY A O 1
ATOM 521 N N . HIS A 1 73 ? -24 -13.648 -2.439 1 96.56 73 HIS A N 1
ATOM 522 C CA . HIS A 1 73 ? -24.062 -14.273 -1.126 1 96.56 73 HIS A CA 1
ATOM 523 C C . HIS A 1 73 ? -24.953 -13.492 -0.18 1 96.56 73 HIS A C 1
ATOM 525 O O . HIS A 1 73 ? -25.344 -12.359 -0.477 1 96.56 73 HIS A O 1
ATOM 531 N N . VAL A 1 74 ? -25.266 -14.164 0.868 1 95.06 74 VAL A N 1
ATOM 532 C CA . VAL A 1 74 ? -26.062 -13.562 1.929 1 95.06 74 VAL A CA 1
ATOM 533 C C . VAL A 1 74 ? -25.234 -13.469 3.211 1 95.06 74 VAL A C 1
ATOM 535 O O . VAL A 1 74 ? -24.484 -14.383 3.533 1 95.06 74 VAL A O 1
ATOM 538 N N . LEU A 1 75 ? -25.281 -12.312 3.875 1 93.94 75 LEU A N 1
ATOM 539 C CA . LEU A 1 75 ? -24.781 -12.133 5.23 1 93.94 75 LEU A CA 1
ATOM 540 C C . LEU A 1 75 ? -25.938 -12.023 6.227 1 93.94 75 LEU A C 1
ATOM 542 O O . LEU A 1 75 ? -26.922 -11.352 5.961 1 93.94 75 LEU A O 1
ATOM 546 N N . ALA A 1 76 ? -25.797 -12.727 7.34 1 92.5 76 ALA A N 1
ATOM 547 C CA . ALA A 1 76 ? -26.891 -12.703 8.305 1 92.5 76 ALA A CA 1
ATOM 548 C C . ALA A 1 76 ? -26.375 -12.805 9.734 1 92.5 76 ALA A C 1
ATOM 550 O O . ALA A 1 76 ? -25.234 -13.234 9.961 1 92.5 76 ALA A O 1
ATOM 551 N N . ALA A 1 77 ? -27.188 -12.359 10.703 1 89.06 77 ALA A N 1
ATOM 552 C CA . ALA A 1 77 ? -26.875 -12.508 12.117 1 89.06 77 ALA A CA 1
ATOM 553 C C . ALA A 1 77 ? -26.688 -13.977 12.492 1 89.06 77 ALA A C 1
ATOM 555 O O . ALA A 1 77 ? -27.359 -14.852 11.922 1 89.06 77 ALA A O 1
ATOM 556 N N . ALA A 1 78 ? -25.641 -14.148 13.328 1 79.06 78 ALA A N 1
ATOM 557 C CA . ALA A 1 78 ? -25.422 -15.516 13.781 1 79.06 78 ALA A CA 1
ATOM 558 C C . ALA A 1 78 ? -26.438 -15.914 14.844 1 79.06 78 ALA A C 1
ATOM 560 O O . ALA A 1 78 ? -26.531 -15.297 15.906 1 79.06 78 ALA A O 1
ATOM 561 N N . ALA A 1 79 ? -27.641 -15.969 14.492 1 65.56 79 ALA A N 1
ATOM 562 C CA . ALA A 1 79 ? -28.547 -16.422 15.539 1 65.56 79 ALA A CA 1
ATOM 563 C C . ALA A 1 79 ? -28.578 -17.938 15.625 1 65.56 79 ALA A C 1
ATOM 565 O O . ALA A 1 79 ? -28.375 -18.625 14.625 1 65.56 79 ALA A O 1
ATOM 566 N N . SER A 1 80 ? -28.391 -18.422 16.875 1 53.53 80 SER A N 1
ATOM 567 C CA . SER A 1 80 ? -28.5 -19.844 17.188 1 53.53 80 SER A CA 1
ATOM 568 C C . SER A 1 80 ? -29.641 -20.5 16.422 1 53.53 80 SER A C 1
ATOM 570 O O . SER A 1 80 ? -30.797 -20.094 16.547 1 53.53 80 SER A O 1
ATOM 572 N N . GLY A 1 81 ? -29.375 -21.469 15.586 1 53.09 81 GLY A N 1
ATOM 573 C CA . GLY A 1 81 ? -30.359 -22.328 14.969 1 53.09 81 GLY A CA 1
ATOM 574 C C . GLY A 1 81 ? -31.031 -21.703 13.766 1 53.09 81 GLY A C 1
ATOM 575 O O . GLY A 1 81 ? -31.969 -22.281 13.195 1 53.09 81 GLY A O 1
ATOM 576 N N . ALA A 1 82 ? -30.75 -20.375 13.484 1 55.62 82 ALA A N 1
ATOM 577 C CA . ALA A 1 82 ? -31.609 -19.672 12.531 1 55.62 82 ALA A CA 1
ATOM 578 C C . ALA A 1 82 ? -31.219 -20.016 11.094 1 55.62 82 ALA A C 1
ATOM 580 O O . ALA A 1 82 ? -30.031 -20.234 10.805 1 55.62 82 ALA A O 1
ATOM 581 N N . THR A 1 83 ? -32.125 -20.594 10.352 1 62.06 83 THR A N 1
ATOM 582 C CA . THR A 1 83 ? -32.062 -20.781 8.906 1 62.06 83 THR A CA 1
ATOM 583 C C . THR A 1 83 ? -32.062 -19.438 8.188 1 62.06 83 THR A C 1
ATOM 585 O O . THR A 1 83 ? -32.875 -18.562 8.531 1 62.06 83 THR A O 1
ATOM 588 N N . VAL A 1 84 ? -30.906 -19.016 7.625 1 67.81 84 VAL A N 1
ATOM 589 C CA . VAL A 1 84 ? -30.891 -17.812 6.793 1 67.81 84 VAL A CA 1
ATOM 590 C C . VAL A 1 84 ? -31.859 -17.984 5.629 1 67.81 84 VAL A C 1
ATOM 592 O O . VAL A 1 84 ? -31.797 -18.969 4.891 1 67.81 84 VAL A O 1
ATOM 595 N N . ASP A 1 85 ? -33.031 -17.234 5.645 1 75.81 85 ASP A N 1
ATOM 596 C CA . ASP A 1 85 ? -33.906 -17.188 4.492 1 75.81 85 ASP A CA 1
ATOM 597 C C . ASP A 1 85 ? -33.5 -16.094 3.51 1 75.81 85 ASP A C 1
ATOM 599 O O . ASP A 1 85 ? -33.781 -14.914 3.723 1 75.81 85 ASP A O 1
ATOM 603 N N . PRO A 1 86 ? -32.812 -16.531 2.475 1 77.38 86 PRO A N 1
ATOM 604 C CA . PRO A 1 86 ? -32.344 -15.555 1.502 1 77.38 86 PRO A CA 1
ATOM 605 C C . PRO A 1 86 ? -33.438 -14.656 0.952 1 77.38 86 PRO A C 1
ATOM 607 O O . PRO A 1 86 ? -33.156 -13.539 0.503 1 77.38 86 PRO A O 1
ATOM 610 N N . ALA A 1 87 ? -34.656 -15.156 1.07 1 80.44 87 ALA A N 1
ATOM 611 C CA . ALA A 1 87 ? -35.75 -14.391 0.508 1 80.44 87 ALA A CA 1
ATOM 612 C C . ALA A 1 87 ? -36.031 -13.148 1.342 1 80.44 87 ALA A C 1
ATOM 614 O O . ALA A 1 87 ? -36.625 -12.18 0.845 1 80.44 87 ALA A O 1
ATOM 615 N N . ARG A 1 88 ? -35.625 -13.148 2.529 1 82.25 88 ARG A N 1
ATOM 616 C CA . ARG A 1 88 ? -35.906 -12.016 3.41 1 82.25 88 ARG A CA 1
ATOM 617 C C . ARG A 1 88 ? -34.75 -11.031 3.426 1 82.25 88 ARG A C 1
ATOM 619 O O . ARG A 1 88 ? -34.812 -9.984 4.074 1 82.25 88 ARG A O 1
ATOM 626 N N . ALA A 1 89 ? -33.781 -11.352 2.682 1 90.44 89 ALA A N 1
ATOM 627 C CA . ALA A 1 89 ? -32.562 -10.539 2.736 1 90.44 89 ALA A CA 1
ATOM 628 C C . ALA A 1 89 ? -32.781 -9.203 2.035 1 90.44 89 ALA A C 1
ATOM 630 O O . ALA A 1 89 ? -33.406 -9.141 0.97 1 90.44 89 ALA A O 1
ATOM 631 N N . VAL A 1 90 ? -32.344 -8.18 2.684 1 89.81 90 VAL A N 1
ATOM 632 C CA . VAL A 1 90 ? -32.375 -6.844 2.105 1 89.81 90 VAL A CA 1
ATOM 633 C C . VAL A 1 90 ? -31.125 -6.617 1.247 1 89.81 90 VAL A C 1
ATOM 635 O O . VAL A 1 90 ? -30.031 -7.023 1.621 1 89.81 90 VAL A O 1
ATOM 638 N N . PRO A 1 91 ? -31.391 -5.969 0.101 1 91.75 91 PRO A N 1
ATOM 639 C CA . PRO A 1 91 ? -30.203 -5.676 -0.701 1 91.75 91 PRO A CA 1
ATOM 640 C C . PRO A 1 91 ? -29.141 -4.898 0.077 1 91.75 91 PRO A C 1
ATOM 642 O O . PRO A 1 91 ? -29.469 -3.967 0.815 1 91.75 91 PRO A O 1
ATOM 645 N N . PHE A 1 92 ? -27.938 -5.188 -0.089 1 90.31 92 PHE A N 1
ATOM 646 C CA . PHE A 1 92 ? -26.828 -4.703 0.711 1 90.31 92 PHE A CA 1
ATOM 647 C C . PHE A 1 92 ? -26.75 -3.182 0.681 1 90.31 92 PHE A C 1
ATOM 649 O O . PHE A 1 92 ? -26.547 -2.543 1.715 1 90.31 92 PHE A O 1
ATOM 656 N N . GLU A 1 93 ? -26.844 -2.578 -0.546 1 85.25 93 GLU A N 1
ATOM 657 C CA . GLU A 1 93 ? -26.75 -1.126 -0.671 1 85.25 93 GLU A CA 1
ATOM 658 C C . GLU A 1 93 ? -27.812 -0.433 0.176 1 85.25 93 GLU A C 1
ATOM 660 O O . GLU A 1 93 ? -27.547 0.579 0.824 1 85.25 93 GLU A O 1
ATOM 665 N N . ARG A 1 94 ? -29 -0.962 0.171 1 84.12 94 ARG A N 1
ATOM 666 C CA . ARG A 1 94 ? -30.109 -0.41 0.957 1 84.12 94 ARG A CA 1
ATOM 667 C C . ARG A 1 94 ? -29.875 -0.632 2.449 1 84.12 94 ARG A C 1
ATOM 669 O O . ARG A 1 94 ? -30.172 0.243 3.264 1 84.12 94 ARG A O 1
ATOM 676 N N . TRP A 1 95 ? -29.391 -1.773 2.621 1 82.94 95 TRP A N 1
ATOM 677 C CA . TRP A 1 95 ? -29.078 -2.137 4 1 82.94 95 TRP A CA 1
ATOM 678 C C . TRP A 1 95 ? -28.031 -1.208 4.582 1 82.94 95 TRP A C 1
ATOM 680 O O . TRP A 1 95 ? -28.172 -0.729 5.711 1 82.94 95 TRP A O 1
ATOM 690 N N . MET A 1 96 ? -27.016 -0.886 3.875 1 81.31 96 MET A N 1
ATOM 691 C CA . MET A 1 96 ? -25.938 0.004 4.293 1 81.31 96 MET A CA 1
ATOM 692 C C . MET A 1 96 ? -26.453 1.417 4.531 1 81.31 96 MET A C 1
ATOM 694 O O . MET A 1 96 ? -26.031 2.09 5.473 1 81.31 96 MET A O 1
ATOM 698 N N . ASP A 1 97 ? -27.219 1.835 3.65 1 75.5 97 ASP A N 1
ATOM 699 C CA . ASP A 1 97 ? -27.812 3.16 3.805 1 75.5 97 ASP A CA 1
ATOM 700 C C . ASP A 1 97 ? -28.578 3.268 5.121 1 75.5 97 ASP A C 1
ATOM 702 O O . ASP A 1 97 ? -28.578 4.32 5.758 1 75.5 97 ASP A O 1
ATOM 706 N N . GLY A 1 98 ? -29.203 2.16 5.414 1 66.56 98 GLY A N 1
ATOM 707 C CA . GLY A 1 98 ? -29.969 2.143 6.648 1 66.56 98 GLY A CA 1
ATOM 708 C C . GLY A 1 98 ? -29.094 2.062 7.891 1 66.56 98 GLY A C 1
ATOM 709 O O . GLY A 1 98 ? -29.484 2.553 8.953 1 66.56 98 GLY A O 1
ATOM 710 N N . THR A 1 99 ? -28 1.345 7.73 1 60.94 99 THR A N 1
ATOM 711 C CA . THR A 1 99 ? -27.078 1.19 8.852 1 60.94 99 THR A CA 1
ATOM 712 C C . THR A 1 99 ? -26.172 2.41 8.969 1 60.94 99 THR A C 1
ATOM 714 O O . THR A 1 99 ? -25.703 2.742 10.062 1 60.94 99 THR A O 1
ATOM 717 N N . ALA A 1 100 ? -25.688 2.924 7.82 1 54.31 100 ALA A N 1
ATOM 718 C CA . ALA A 1 100 ? -24.859 4.125 7.777 1 54.31 100 ALA A CA 1
ATOM 719 C C . ALA A 1 100 ? -25.531 5.277 8.531 1 54.31 100 ALA A C 1
ATOM 721 O O . ALA A 1 100 ? -24.844 6.113 9.125 1 54.31 100 ALA A O 1
ATOM 722 N N . GLY A 1 101 ? -26.891 5.457 8.305 1 45.62 101 GLY A N 1
ATOM 723 C CA . GLY A 1 101 ? -27.625 6.422 9.109 1 45.62 101 GLY A CA 1
ATOM 724 C C . GLY A 1 101 ? -27.578 6.121 10.594 1 45.62 101 GLY A C 1
ATOM 725 O O . GLY A 1 101 ? -28.031 6.934 11.406 1 45.62 101 GLY A O 1
ATOM 726 N N . ARG A 1 102 ? -27.578 4.969 10.914 1 41.41 102 ARG A N 1
ATOM 727 C CA . ARG A 1 102 ? -27.344 4.746 12.336 1 41.41 102 ARG A CA 1
ATOM 728 C C . ARG A 1 102 ? -25.875 5.031 12.695 1 41.41 102 ARG A C 1
ATOM 730 O O . ARG A 1 102 ? -25.031 4.141 12.617 1 41.41 102 ARG A O 1
ATOM 737 N N . ARG A 1 103 ? -25.375 6.16 12.188 1 37.06 103 ARG A N 1
ATOM 738 C CA . ARG A 1 103 ? -24.125 6.664 12.773 1 37.06 103 ARG A CA 1
ATOM 739 C C . ARG A 1 103 ? -23.953 6.137 14.195 1 37.06 103 ARG A C 1
ATOM 741 O O . ARG A 1 103 ? -24.719 6.484 15.094 1 37.06 103 ARG A O 1
ATOM 748 N N . PHE A 1 104 ? -23.516 5.02 14.422 1 34.25 104 PHE A N 1
ATOM 749 C CA . PHE A 1 104 ? -23.188 4.852 15.836 1 34.25 104 PHE A CA 1
ATOM 750 C C . PHE A 1 104 ? -22.578 6.121 16.406 1 34.25 104 PHE A C 1
ATOM 752 O O . PHE A 1 104 ? -21.625 6.664 15.844 1 34.25 104 PHE A O 1
ATOM 759 N N . PRO A 1 105 ? -23.234 6.965 17.062 1 31.02 105 PRO A N 1
ATOM 760 C CA . PRO A 1 105 ? -22.562 8.07 17.75 1 31.02 105 PRO A CA 1
ATOM 761 C C . PRO A 1 105 ? -21.094 7.758 18.094 1 31.02 105 PRO A C 1
ATOM 763 O O . PRO A 1 105 ? -20.734 6.59 18.266 1 31.02 105 PRO A O 1
ATOM 766 N N . HIS A 1 106 ? -20.125 8.562 17.641 1 30.67 106 HIS A N 1
ATOM 767 C CA . HIS A 1 106 ? -18.969 8.586 18.531 1 30.67 106 HIS A CA 1
ATOM 768 C C . HIS A 1 106 ? -19.328 8.086 19.938 1 30.67 106 HIS A C 1
ATOM 770 O O . HIS A 1 106 ? -20.219 8.648 20.578 1 30.67 106 HIS A O 1
ATOM 776 N N . VAL A 1 107 ? -19.297 6.93 20.234 1 29.77 107 VAL A N 1
ATOM 777 C CA . VAL A 1 107 ? -19.438 6.602 21.656 1 29.77 107 VAL A CA 1
ATOM 778 C C . VAL A 1 107 ? -18.844 7.719 22.5 1 29.77 107 VAL A C 1
ATOM 780 O O . VAL A 1 107 ? -17.625 7.93 22.5 1 29.77 107 VAL A O 1
ATOM 783 N N . SER A 1 108 ? -19.344 8.93 22.609 1 28.8 108 SER A N 1
ATOM 784 C CA . SER A 1 108 ? -19.141 9.461 23.953 1 28.8 108 SER A CA 1
ATOM 785 C C . SER A 1 108 ? -19.094 8.336 24.984 1 28.8 108 SER A C 1
ATOM 787 O O . SER A 1 108 ? -19.703 7.285 24.797 1 28.8 108 SER A O 1
ATOM 789 N N . THR A 1 109 ? -18 8.273 25.922 1 30.7 109 THR A N 1
ATOM 790 C CA . THR A 1 109 ? -17.812 7.438 27.109 1 30.7 109 THR A CA 1
ATOM 791 C C . THR A 1 109 ? -19.156 7.008 27.672 1 30.7 109 THR A C 1
ATOM 793 O O . THR A 1 109 ? -19.234 6.074 28.484 1 30.7 109 THR A O 1
ATOM 796 N N . ASP A 1 110 ? -20.219 7.961 27.609 1 31.48 110 ASP A N 1
ATOM 797 C CA . ASP A 1 110 ? -21.312 7.684 28.547 1 31.48 110 ASP A CA 1
ATOM 798 C C . ASP A 1 110 ? -22.203 6.559 28.016 1 31.48 110 ASP A C 1
ATOM 800 O O . ASP A 1 110 ? -22.859 5.871 28.797 1 31.48 110 ASP A O 1
ATOM 804 N N . ALA A 1 111 ? -22.984 6.82 26.938 1 30.47 111 ALA A N 1
ATOM 805 C CA . ALA A 1 111 ? -24.109 5.895 26.797 1 30.47 111 ALA A CA 1
ATOM 806 C C . ALA A 1 111 ? -23.641 4.559 26.219 1 30.47 111 ALA A C 1
ATOM 808 O O . ALA A 1 111 ? -23.266 4.473 25.062 1 30.47 111 ALA A O 1
ATOM 809 N N . ALA A 1 112 ? -23.031 3.658 26.969 1 33.47 112 ALA A N 1
ATOM 810 C CA . ALA A 1 112 ? -23 2.199 26.922 1 33.47 112 ALA A CA 1
ATOM 811 C C . ALA A 1 112 ? -24.266 1.652 26.25 1 33.47 112 ALA A C 1
ATOM 813 O O . ALA A 1 112 ? -25.266 1.381 26.922 1 33.47 112 ALA A O 1
ATOM 814 N N . THR A 1 113 ? -24.859 2.277 25.328 1 34.72 113 THR A N 1
ATOM 815 C CA . THR A 1 113 ? -25.938 1.424 24.844 1 34.72 113 THR A CA 1
ATOM 816 C C . THR A 1 113 ? -25.484 -0.029 24.766 1 34.72 113 THR A C 1
ATOM 818 O O . THR A 1 113 ? -24.469 -0.33 24.125 1 34.72 113 THR A O 1
ATOM 821 N N . ALA A 1 114 ? -25.75 -0.753 25.688 1 35.88 114 ALA A N 1
ATOM 822 C CA . ALA A 1 114 ? -25.688 -2.197 25.906 1 35.88 114 ALA A CA 1
ATOM 823 C C . ALA A 1 114 ? -25.953 -2.953 24.609 1 35.88 114 ALA A C 1
ATOM 825 O O . ALA A 1 114 ? -27.109 -3.104 24.188 1 35.88 114 ALA A O 1
ATOM 826 N N . THR A 1 115 ? -25.328 -2.648 23.391 1 43.34 115 THR A N 1
ATOM 827 C CA . THR A 1 115 ? -25.625 -3.695 22.422 1 43.34 115 THR A CA 1
ATOM 828 C C . THR A 1 115 ? -25.672 -5.062 23.094 1 43.34 115 THR A C 1
ATOM 830 O O . THR A 1 115 ? -24.828 -5.375 23.938 1 43.34 115 THR A O 1
ATOM 833 N N . ASP A 1 116 ? -26.688 -5.555 23.391 1 48.75 116 ASP A N 1
ATOM 834 C CA . ASP A 1 116 ? -26.953 -6.844 24.016 1 48.75 116 ASP A CA 1
ATOM 835 C C . ASP A 1 116 ? -25.953 -7.902 23.562 1 48.75 116 ASP A C 1
ATOM 837 O O . ASP A 1 116 ? -26.219 -9.102 23.656 1 48.75 116 ASP A O 1
ATOM 841 N N . GLY A 1 117 ? -24.719 -7.629 23.5 1 59.12 117 GLY A N 1
ATOM 842 C CA . GLY A 1 117 ? -23.703 -8.633 23.25 1 59.12 117 GLY A CA 1
ATOM 843 C C . GLY A 1 117 ? -23.844 -9.305 21.891 1 59.12 117 GLY A C 1
ATOM 844 O O . GLY A 1 117 ? -23.031 -10.164 21.531 1 59.12 117 GLY A O 1
ATOM 845 N N . THR A 1 118 ? -24.906 -8.898 21.047 1 71.25 118 THR A N 1
ATOM 846 C CA . THR A 1 118 ? -25.156 -9.625 19.797 1 71.25 118 THR A CA 1
ATOM 847 C C . THR A 1 118 ? -24.703 -8.797 18.594 1 71.25 118 THR A C 1
ATOM 849 O O . THR A 1 118 ? -24.859 -9.227 17.453 1 71.25 118 THR A O 1
ATOM 852 N N . ALA A 1 119 ? -24.047 -7.648 18.812 1 87.12 119 ALA A N 1
ATOM 853 C CA . ALA A 1 119 ? -23.703 -6.789 17.688 1 87.12 119 ALA A CA 1
ATOM 854 C C . ALA A 1 119 ? -22.453 -7.309 16.969 1 87.12 119 ALA A C 1
ATOM 856 O O . ALA A 1 119 ? -21.578 -7.902 17.594 1 87.12 119 ALA A O 1
ATOM 857 N N . VAL A 1 120 ? -22.531 -7.188 15.633 1 91.31 120 VAL A N 1
ATOM 858 C CA . VAL A 1 120 ? -21.375 -7.566 14.805 1 91.31 120 VAL A CA 1
ATOM 859 C C . VAL A 1 120 ? -20.766 -6.32 14.172 1 91.31 120 VAL A C 1
ATOM 861 O O . VAL A 1 120 ? -21.484 -5.414 13.742 1 91.31 120 VAL A O 1
ATOM 864 N N . GLU A 1 121 ? -19.484 -6.219 14.242 1 92.44 121 GLU A N 1
ATOM 865 C CA . GLU A 1 121 ? -18.734 -5.215 13.5 1 92.44 121 GLU A CA 1
ATOM 866 C C . GLU A 1 121 ? -17.875 -5.863 12.422 1 92.44 121 GLU A C 1
ATOM 868 O O . GLU A 1 121 ? -17.109 -6.797 12.695 1 92.44 121 GLU A O 1
ATOM 873 N N . MET A 1 122 ? -18.016 -5.395 11.203 1 94.25 122 MET A N 1
ATOM 874 C CA . MET A 1 122 ? -17.266 -6.012 10.117 1 94.25 122 MET A CA 1
ATOM 875 C C . MET A 1 122 ? -16.766 -4.957 9.133 1 94.25 122 MET A C 1
ATOM 877 O O . MET A 1 122 ? -17.312 -3.855 9.07 1 94.25 122 MET A O 1
ATOM 881 N N . LEU A 1 123 ? -15.711 -5.293 8.5 1 94.31 123 LEU A N 1
ATOM 882 C CA . LEU A 1 123 ? -15.227 -4.535 7.348 1 94.31 123 LEU A CA 1
ATOM 883 C C . LEU A 1 123 ? -15.602 -5.23 6.043 1 94.31 123 LEU A C 1
ATOM 885 O O . LEU A 1 123 ? -15.297 -6.41 5.855 1 94.31 123 LEU A O 1
ATOM 889 N N . CYS A 1 124 ? -16.312 -4.527 5.188 1 95.38 124 CYS A N 1
ATOM 890 C CA . CYS A 1 124 ? -16.688 -5.031 3.871 1 95.38 124 CYS A CA 1
ATOM 891 C C . CYS A 1 124 ? -16.016 -4.23 2.764 1 95.38 124 CYS A C 1
ATOM 893 O O . CYS A 1 124 ? -15.938 -3.002 2.838 1 95.38 124 CYS A O 1
ATOM 895 N N . GLY A 1 125 ? -15.477 -4.965 1.819 1 95.44 125 GLY A N 1
ATOM 896 C CA . GLY A 1 125 ? -14.805 -4.238 0.753 1 95.44 125 GLY A CA 1
ATOM 897 C C . GLY A 1 125 ? -14.828 -4.969 -0.575 1 95.44 125 GLY A C 1
ATOM 898 O O . GLY A 1 125 ? -15.344 -6.086 -0.667 1 95.44 125 GLY A O 1
ATOM 899 N N . LYS A 1 126 ? -14.414 -4.227 -1.538 1 95.81 126 LYS A N 1
ATOM 900 C CA . LYS A 1 126 ? -14.414 -4.738 -2.904 1 95.81 126 LYS A CA 1
ATOM 901 C C . LYS A 1 126 ? -13.188 -4.266 -3.674 1 95.81 126 LYS A C 1
ATOM 903 O O . LYS A 1 126 ? -12.75 -3.121 -3.518 1 95.81 126 LYS A O 1
ATOM 908 N N . TYR A 1 127 ? -12.602 -5.172 -4.383 1 96.81 127 TYR A N 1
ATOM 909 C CA . TYR A 1 127 ? -11.539 -4.867 -5.34 1 96.81 127 TYR A CA 1
ATOM 910 C C . TYR A 1 127 ? -12.094 -4.805 -6.758 1 96.81 127 TYR A C 1
ATOM 912 O O . TYR A 1 127 ? -12.836 -5.695 -7.18 1 96.81 127 TYR A O 1
ATOM 920 N N . ARG A 1 128 ? -11.75 -3.795 -7.465 1 94.62 128 ARG A N 1
ATOM 921 C CA . ARG A 1 128 ? -12.117 -3.695 -8.875 1 94.62 128 ARG A CA 1
ATOM 922 C C . ARG A 1 128 ? -11.109 -4.43 -9.758 1 94.62 128 ARG A C 1
ATOM 924 O O . ARG A 1 128 ? -9.938 -4.066 -9.797 1 94.62 128 ARG A O 1
ATOM 931 N N . LEU A 1 129 ? -11.586 -5.449 -10.414 1 93.94 129 LEU A N 1
ATOM 932 C CA . LEU A 1 129 ? -10.703 -6.312 -11.195 1 93.94 129 LEU A CA 1
ATOM 933 C C . LEU A 1 129 ? -11.258 -6.527 -12.602 1 93.94 129 LEU A C 1
ATOM 935 O O . LEU A 1 129 ? -12.469 -6.68 -12.781 1 93.94 129 LEU A O 1
ATOM 939 N N . ASP A 1 130 ? -10.43 -6.445 -13.562 1 89.5 130 ASP A N 1
ATOM 940 C CA . ASP A 1 130 ? -10.727 -6.902 -14.914 1 89.5 130 ASP A CA 1
ATOM 941 C C . ASP A 1 130 ? -10.328 -8.367 -15.102 1 89.5 130 ASP A C 1
ATOM 943 O O . ASP A 1 130 ? -9.156 -8.68 -15.297 1 89.5 130 ASP A O 1
ATOM 947 N N . ARG A 1 131 ? -11.281 -9.203 -15.18 1 86.38 131 ARG A N 1
ATOM 948 C CA . ARG A 1 131 ? -10.984 -10.625 -15.133 1 86.38 131 ARG A CA 1
ATOM 949 C C . ARG A 1 131 ? -10.945 -11.227 -16.531 1 86.38 131 ARG A C 1
ATOM 951 O O . ARG A 1 131 ? -10.883 -12.453 -16.688 1 86.38 131 ARG A O 1
ATOM 958 N N . ARG A 1 132 ? -10.984 -10.492 -17.625 1 84.56 132 ARG A N 1
ATOM 959 C CA . ARG A 1 132 ? -10.992 -10.984 -19 1 84.56 132 ARG A CA 1
ATOM 960 C C . ARG A 1 132 ? -9.758 -11.836 -19.266 1 84.56 132 ARG A C 1
ATOM 962 O O . ARG A 1 132 ? -9.844 -12.859 -19.953 1 84.56 132 ARG A O 1
ATOM 969 N N . HIS A 1 133 ? -8.711 -11.516 -18.719 1 87.31 133 HIS A N 1
ATOM 970 C CA . HIS A 1 133 ? -7.469 -12.25 -18.922 1 87.31 133 HIS A CA 1
ATOM 971 C C . HIS A 1 133 ? -6.77 -12.531 -17.594 1 87.31 133 HIS A C 1
ATOM 973 O O . HIS A 1 133 ? -5.547 -12.438 -17.5 1 87.31 133 HIS A O 1
ATOM 979 N N . ALA A 1 134 ? -7.602 -12.969 -16.719 1 93.19 134 ALA A N 1
ATOM 980 C CA . ALA A 1 134 ? -7.066 -13.219 -15.383 1 93.19 134 ALA A CA 1
ATOM 981 C C . ALA A 1 134 ? -6.09 -14.398 -15.398 1 93.19 134 ALA A C 1
ATOM 983 O O . ALA A 1 134 ? -6.32 -15.391 -16.078 1 93.19 134 ALA A O 1
ATOM 984 N N . HIS A 1 135 ? -5.043 -14.227 -14.727 1 95.38 135 HIS A N 1
ATOM 985 C CA . HIS A 1 135 ? -4.09 -15.312 -14.539 1 95.38 135 HIS A CA 1
ATOM 986 C C . HIS A 1 135 ? -4.77 -16.547 -13.969 1 95.38 135 HIS A C 1
ATOM 988 O O . HIS A 1 135 ? -5.617 -16.453 -13.078 1 95.38 135 HIS A O 1
ATOM 994 N N . PRO A 1 136 ? -4.34 -17.719 -14.391 1 93.25 136 PRO A N 1
ATOM 995 C CA . PRO A 1 136 ? -4.965 -18.953 -13.922 1 93.25 136 PRO A CA 1
ATOM 996 C C . PRO A 1 136 ? -4.898 -19.109 -12.406 1 93.25 136 PRO A C 1
ATOM 998 O O . PRO A 1 136 ? -5.797 -19.703 -11.805 1 93.25 136 PRO A O 1
ATOM 1001 N N . LEU A 1 137 ? -3.875 -18.641 -11.805 1 92.69 137 LEU A N 1
ATOM 1002 C CA . LEU A 1 137 ? -3.762 -18.688 -10.352 1 92.69 137 LEU A CA 1
ATOM 1003 C C . LEU A 1 137 ? -5 -18.078 -9.695 1 92.69 137 LEU A C 1
ATOM 1005 O O . LEU A 1 137 ? -5.543 -18.641 -8.742 1 92.69 137 LEU A O 1
ATOM 1009 N N . LEU A 1 138 ? -5.418 -16.922 -10.188 1 94.19 138 LEU A N 1
ATOM 1010 C CA . LEU A 1 138 ? -6.59 -16.25 -9.641 1 94.19 138 LEU A CA 1
ATOM 1011 C C . LEU A 1 138 ? -7.871 -16.953 -10.07 1 94.19 138 LEU A C 1
ATOM 1013 O O . LEU A 1 138 ? -8.828 -17.031 -9.297 1 94.19 138 LEU A O 1
ATOM 1017 N N . ALA A 1 139 ? -7.84 -17.438 -11.273 1 92.44 139 ALA A N 1
ATOM 1018 C CA . ALA A 1 139 ? -9.016 -18.125 -11.812 1 92.44 139 ALA A CA 1
ATOM 1019 C C . ALA A 1 139 ? -9.328 -19.391 -11.023 1 92.44 139 ALA A C 1
ATOM 1021 O O . ALA A 1 139 ? -10.492 -19.797 -10.922 1 92.44 139 ALA A O 1
ATOM 1022 N N . GLU A 1 140 ? -8.336 -19.969 -10.477 1 91.56 140 GLU A N 1
ATOM 1023 C CA . GLU A 1 140 ? -8.484 -21.25 -9.789 1 91.56 140 GLU A CA 1
ATOM 1024 C C . GLU A 1 140 ? -9 -21.062 -8.367 1 91.56 140 GLU A C 1
ATOM 1026 O O . GLU A 1 140 ? -9.383 -22.031 -7.707 1 91.56 140 GLU A O 1
ATOM 1031 N N . LEU A 1 141 ? -8.969 -19.875 -7.879 1 92.69 141 LEU A N 1
ATOM 1032 C CA . LEU A 1 141 ? -9.5 -19.641 -6.539 1 92.69 141 LEU A CA 1
ATOM 1033 C C . LEU A 1 141 ? -10.953 -20.094 -6.445 1 92.69 141 LEU A C 1
ATOM 1035 O O . LEU A 1 141 ? -11.734 -19.891 -7.379 1 92.69 141 LEU A O 1
ATOM 1039 N N . PRO A 1 142 ? -11.289 -20.75 -5.395 1 93.12 142 PRO A N 1
ATOM 1040 C CA . PRO A 1 142 ? -12.688 -21.141 -5.234 1 93.12 142 PRO A CA 1
ATOM 1041 C C . PRO A 1 142 ? -13.625 -19.953 -5.09 1 93.12 142 PRO A C 1
ATOM 1043 O O . PRO A 1 142 ? -13.172 -18.812 -4.898 1 93.12 142 PRO A O 1
ATOM 1046 N N . PRO A 1 143 ? -14.914 -20.172 -5.211 1 94.88 143 PRO A N 1
ATOM 1047 C CA . PRO A 1 143 ? -15.875 -19.078 -5.117 1 94.88 143 PRO A CA 1
ATOM 1048 C C . PRO A 1 143 ? -15.797 -18.328 -3.781 1 94.88 143 PRO A C 1
ATOM 1050 O O . PRO A 1 143 ? -16.156 -17.156 -3.703 1 94.88 143 PRO A O 1
ATOM 1053 N N . LEU A 1 144 ? -15.391 -19.062 -2.76 1 96.12 144 LEU A N 1
ATOM 1054 C CA . LEU A 1 144 ? -15.227 -18.5 -1.425 1 96.12 144 LEU A CA 1
ATOM 1055 C C . LEU A 1 144 ? -13.969 -19.031 -0.753 1 96.12 144 LEU A C 1
ATOM 1057 O O . LEU A 1 144 ? -13.758 -20.25 -0.704 1 96.12 144 LEU A O 1
ATOM 1061 N N . VAL A 1 145 ? -13.156 -18.109 -0.343 1 94.69 145 VAL A N 1
ATOM 1062 C CA . VAL A 1 145 ? -11.961 -18.453 0.424 1 94.69 145 VAL A CA 1
ATOM 1063 C C . VAL A 1 145 ? -12.133 -18 1.873 1 94.69 145 VAL A C 1
ATOM 1065 O O . VAL A 1 145 ? -12.109 -16.797 2.162 1 94.69 145 VAL A O 1
ATOM 1068 N N . ARG A 1 146 ? -12.258 -18.922 2.73 1 94.81 146 ARG A N 1
ATOM 1069 C CA . ARG A 1 146 ? -12.352 -18.609 4.152 1 94.81 146 ARG A CA 1
ATOM 1070 C C . ARG A 1 146 ? -10.984 -18.672 4.824 1 94.81 146 ARG A C 1
ATOM 1072 O O . ARG A 1 146 ? -10.258 -19.656 4.668 1 94.81 146 ARG A O 1
ATOM 1079 N N . LEU A 1 147 ? -10.672 -17.688 5.527 1 94.19 147 LEU A N 1
ATOM 1080 C CA . LEU A 1 147 ? -9.414 -17.625 6.266 1 94.19 147 LEU A CA 1
ATOM 1081 C C . LEU A 1 147 ? -9.672 -17.406 7.754 1 94.19 147 LEU A C 1
ATOM 1083 O O . LEU A 1 147 ? -9.984 -16.281 8.18 1 94.19 147 LEU A O 1
ATOM 1087 N N . PRO A 1 148 ? -9.438 -18.406 8.492 1 92.44 148 PRO A N 1
ATOM 1088 C CA . PRO A 1 148 ? -9.773 -18.328 9.914 1 92.44 148 PRO A CA 1
ATOM 1089 C C . PRO A 1 148 ? -8.766 -17.484 10.711 1 92.44 148 PRO A C 1
ATOM 1091 O O . PRO A 1 148 ? -7.594 -17.406 10.336 1 92.44 148 PRO A O 1
ATOM 1094 N N . ALA A 1 149 ? -9.227 -16.938 11.82 1 90.69 149 ALA A N 1
ATOM 1095 C CA . ALA A 1 149 ? -8.383 -16.141 12.695 1 90.69 149 ALA A CA 1
ATOM 1096 C C . ALA A 1 149 ? -7.445 -17.016 13.508 1 90.69 149 ALA A C 1
ATOM 1098 O O . ALA A 1 149 ? -6.34 -16.594 13.867 1 90.69 149 ALA A O 1
ATOM 1099 N N . ARG A 1 150 ? -7.93 -18.125 13.828 1 86.12 150 ARG A N 1
ATOM 1100 C CA . ARG A 1 150 ? -7.184 -19.016 14.703 1 86.12 150 ARG A CA 1
ATOM 1101 C C . ARG A 1 150 ? -7.246 -20.453 14.203 1 86.12 150 ARG A C 1
ATOM 1103 O O . ARG A 1 150 ? -8.031 -20.766 13.312 1 86.12 150 ARG A O 1
ATOM 1110 N N . GLY A 1 151 ? -6.289 -21.188 14.789 1 82.75 151 GLY A N 1
ATOM 1111 C CA . GLY A 1 151 ? -6.289 -22.609 14.461 1 82.75 151 GLY A CA 1
ATOM 1112 C C . GLY A 1 151 ? -5.414 -22.938 13.273 1 82.75 151 GLY A C 1
ATOM 1113 O O . GLY A 1 151 ? -4.477 -22.203 12.953 1 82.75 151 GLY A O 1
ATOM 1114 N N . GLU A 1 152 ? -5.648 -24.109 12.734 1 78.25 152 GLU A N 1
ATOM 1115 C CA . GLU A 1 152 ? -4.883 -24.594 11.586 1 78.25 152 GLU A CA 1
ATOM 1116 C C . GLU A 1 152 ? -5.105 -23.703 10.359 1 78.25 152 GLU A C 1
ATOM 1118 O O . GLU A 1 152 ? -6.246 -23.391 10.008 1 78.25 152 GLU A O 1
ATOM 1123 N N . GLY A 1 153 ? -4.109 -23.172 9.891 1 77.25 153 GLY A N 1
ATOM 1124 C CA . GLY A 1 153 ? -4.219 -22.359 8.68 1 77.25 153 GLY A CA 1
ATOM 1125 C C . GLY A 1 153 ? -4.141 -20.875 8.945 1 77.25 153 GLY A C 1
ATOM 1126 O O . GLY A 1 153 ? -4.133 -20.078 8.008 1 77.25 153 GLY A O 1
ATOM 1127 N N . ALA A 1 154 ? -4.188 -20.609 10.273 1 85.31 154 ALA A N 1
ATOM 1128 C CA . ALA A 1 154 ? -4.102 -19.188 10.617 1 85.31 154 ALA A CA 1
ATOM 1129 C C . ALA A 1 154 ? -2.738 -18.625 10.242 1 85.31 154 ALA A C 1
ATOM 1131 O O . ALA A 1 154 ? -1.707 -19.25 10.477 1 85.31 154 ALA A O 1
ATOM 1132 N N . ASP A 1 155 ? -2.77 -17.531 9.562 1 89.25 155 ASP A N 1
ATOM 1133 C CA . ASP A 1 155 ? -1.569 -16.828 9.133 1 89.25 155 ASP A CA 1
ATOM 1134 C C . ASP A 1 155 ? -1.322 -15.586 9.992 1 89.25 155 ASP A C 1
ATOM 1136 O O . ASP A 1 155 ? -2.113 -14.641 9.969 1 89.25 155 ASP A O 1
ATOM 1140 N N . PRO A 1 156 ? -0.246 -15.602 10.719 1 88.56 156 PRO A N 1
ATOM 1141 C CA . PRO A 1 156 ? 0.01 -14.469 11.617 1 88.56 156 PRO A CA 1
ATOM 1142 C C . PRO A 1 156 ? 0.125 -13.141 10.875 1 88.56 156 PRO A C 1
ATOM 1144 O O . PRO A 1 156 ? -0.255 -12.094 11.414 1 88.56 156 PRO A O 1
ATOM 1147 N N . GLY A 1 157 ? 0.705 -13.219 9.719 1 91.75 157 GLY A N 1
ATOM 1148 C CA . GLY A 1 157 ? 0.775 -12 8.93 1 91.75 157 GLY A CA 1
ATOM 1149 C C . GLY A 1 157 ? -0.59 -11.445 8.562 1 91.75 157 GLY A C 1
ATOM 1150 O O . GLY A 1 157 ? -0.827 -10.242 8.68 1 91.75 157 GLY A O 1
ATOM 1151 N N . LEU A 1 158 ? -1.455 -12.266 8.172 1 93.5 158 LEU A N 1
ATOM 1152 C CA . LEU A 1 158 ? -2.818 -11.867 7.844 1 93.5 158 LEU A CA 1
ATOM 1153 C C . LEU A 1 158 ? -3.523 -11.281 9.062 1 93.5 158 LEU A C 1
ATOM 1155 O O . LEU A 1 158 ? -4.199 -10.25 8.961 1 93.5 158 LEU A O 1
ATOM 1159 N N . ARG A 1 159 ? -3.354 -11.914 10.188 1 93.12 159 ARG A N 1
ATOM 1160 C CA . ARG A 1 159 ? -3.963 -11.43 11.422 1 93.12 159 ARG A CA 1
ATOM 1161 C C . ARG A 1 159 ? -3.48 -10.023 11.758 1 93.12 159 ARG A C 1
ATOM 1163 O O . ARG A 1 159 ? -4.281 -9.156 12.109 1 93.12 159 ARG A O 1
ATOM 1170 N N . SER A 1 160 ? -2.199 -9.828 11.641 1 94.06 160 SER A N 1
ATOM 1171 C CA . SER A 1 160 ? -1.636 -8.508 11.922 1 94.06 160 SER A CA 1
ATOM 1172 C C . SER A 1 160 ? -2.197 -7.457 10.969 1 94.06 160 SER A C 1
ATOM 1174 O O . SER A 1 160 ? -2.51 -6.34 11.383 1 94.06 160 SER A O 1
ATOM 1176 N N . ALA A 1 161 ? -2.309 -7.812 9.727 1 94.94 161 ALA A N 1
ATOM 1177 C CA . ALA A 1 161 ? -2.857 -6.891 8.734 1 94.94 161 ALA A CA 1
ATOM 1178 C C . ALA A 1 161 ? -4.309 -6.547 9.047 1 94.94 161 ALA A C 1
ATOM 1180 O O . ALA A 1 161 ? -4.719 -5.387 8.93 1 94.94 161 ALA A O 1
ATOM 1181 N N . ILE A 1 162 ? -5.043 -7.512 9.445 1 93.62 162 ILE A N 1
ATOM 1182 C CA . ILE A 1 162 ? -6.445 -7.316 9.797 1 93.62 162 ILE A CA 1
ATOM 1183 C C . ILE A 1 162 ? -6.547 -6.395 11.008 1 93.62 162 ILE A C 1
ATOM 1185 O O . ILE A 1 162 ? -7.398 -5.504 11.047 1 93.62 162 ILE A O 1
ATOM 1189 N N . GLU A 1 163 ? -5.734 -6.586 11.961 1 92.62 163 GLU A N 1
ATOM 1190 C CA . GLU A 1 163 ? -5.73 -5.73 13.141 1 92.62 163 GLU A CA 1
ATOM 1191 C C . GLU A 1 163 ? -5.406 -4.285 12.773 1 92.62 163 GLU A C 1
ATOM 1193 O O . GLU A 1 163 ? -6.062 -3.357 13.25 1 92.62 163 GLU A O 1
ATOM 1198 N N . LEU A 1 164 ? -4.406 -4.137 11.969 1 94.38 164 LEU A N 1
ATOM 1199 C CA . LEU A 1 164 ? -4.047 -2.797 11.516 1 94.38 164 LEU A CA 1
ATOM 1200 C C . LEU A 1 164 ? -5.203 -2.154 10.758 1 94.38 164 LEU A C 1
ATOM 1202 O O . LEU A 1 164 ? -5.5 -0.973 10.953 1 94.38 164 LEU A O 1
ATOM 1206 N N . LEU A 1 165 ? -5.812 -2.918 9.93 1 92.88 165 LEU A N 1
ATOM 1207 C CA . LEU A 1 165 ? -6.945 -2.439 9.148 1 92.88 165 LEU A CA 1
ATOM 1208 C C . LEU A 1 165 ? -8.094 -2.02 10.055 1 92.88 165 LEU A C 1
ATOM 1210 O O . LEU A 1 165 ? -8.703 -0.968 9.844 1 92.88 165 LEU A O 1
ATOM 1214 N N . GLY A 1 166 ? -8.406 -2.848 11.047 1 89.31 166 GLY A N 1
ATOM 1215 C CA . GLY A 1 166 ? -9.445 -2.518 12 1 89.31 166 GLY A CA 1
ATOM 1216 C C . GLY A 1 166 ? -9.211 -1.199 12.711 1 89.31 166 GLY A C 1
ATOM 1217 O O . GLY A 1 166 ? -10.125 -0.388 12.852 1 89.31 166 GLY A O 1
ATOM 1218 N N . ARG A 1 167 ? -8.039 -0.961 13.078 1 89.25 167 ARG A N 1
ATOM 1219 C CA . ARG A 1 167 ? -7.68 0.286 13.75 1 89.25 167 ARG A CA 1
ATOM 1220 C C . ARG A 1 167 ? -7.832 1.475 12.805 1 89.25 167 ARG A C 1
ATOM 1222 O O . ARG A 1 167 ? -8.352 2.523 13.195 1 89.25 167 ARG A O 1
ATOM 1229 N N . GLU A 1 168 ? -7.438 1.272 11.594 1 90.62 168 GLU A N 1
ATOM 1230 C CA . GLU A 1 168 ? -7.449 2.35 10.609 1 90.62 168 GLU A CA 1
ATOM 1231 C C . GLU A 1 168 ? -8.875 2.773 10.266 1 90.62 168 GLU A C 1
ATOM 1233 O O . GLU A 1 168 ? -9.164 3.965 10.125 1 90.62 168 GLU A O 1
ATOM 1238 N N . VAL A 1 169 ? -9.734 1.854 10.148 1 86.44 169 VAL A N 1
ATOM 1239 C CA . VAL A 1 169 ? -11.094 2.16 9.719 1 86.44 169 VAL A CA 1
ATOM 1240 C C . VAL A 1 169 ? -11.906 2.668 10.898 1 86.44 169 VAL A C 1
ATOM 1242 O O . VAL A 1 169 ? -12.883 3.402 10.719 1 86.44 169 VAL A O 1
ATOM 1245 N N . GLY A 1 170 ? -11.547 2.318 12.078 1 80.88 170 GLY A N 1
ATOM 1246 C CA . GLY A 1 170 ? -12.281 2.723 13.266 1 80.88 170 GLY A CA 1
ATOM 1247 C C . GLY A 1 170 ? -11.984 4.145 13.695 1 80.88 170 GLY A C 1
ATOM 1248 O O . GLY A 1 170 ? -12.789 4.77 14.391 1 80.88 170 GLY A O 1
ATOM 1249 N N . GLU A 1 171 ? -10.82 4.566 13.219 1 79 171 GLU A N 1
ATOM 1250 C CA . GLU A 1 171 ? -10.367 5.883 13.648 1 79 171 GLU A CA 1
ATOM 1251 C C . GLU A 1 171 ? -10.078 6.789 12.453 1 79 171 GLU A C 1
ATOM 1253 O O . GLU A 1 171 ? -9.906 6.309 11.336 1 79 171 GLU A O 1
ATOM 1258 N N . ARG A 1 172 ? -10.445 7.996 12.57 1 79.5 172 ARG A N 1
ATOM 1259 C CA . ARG A 1 172 ? -10.047 8.969 11.562 1 79.5 172 ARG A CA 1
ATOM 1260 C C . ARG A 1 172 ? -8.625 9.461 11.805 1 79.5 172 ARG A C 1
ATOM 1262 O O . ARG A 1 172 ? -8.422 10.617 12.203 1 79.5 172 ARG A O 1
ATOM 1269 N N . LEU A 1 173 ? -7.699 8.609 11.477 1 86.88 173 LEU A N 1
ATOM 1270 C CA . LEU A 1 173 ? -6.309 8.922 11.797 1 86.88 173 LEU A CA 1
ATOM 1271 C C . LEU A 1 173 ? -5.641 9.664 10.641 1 86.88 173 LEU A C 1
ATOM 1273 O O . LEU A 1 173 ? -5.945 9.414 9.477 1 86.88 173 LEU A O 1
ATOM 1277 N N . PRO A 1 174 ? -4.781 10.57 10.922 1 90.25 174 PRO A N 1
ATOM 1278 C CA . PRO A 1 174 ? -4.027 11.234 9.859 1 90.25 174 PRO A CA 1
ATOM 1279 C C . PRO A 1 174 ? -3.258 10.25 8.984 1 90.25 174 PRO A C 1
ATOM 1281 O O . PRO A 1 174 ? -2.658 9.305 9.492 1 90.25 174 PRO A O 1
ATOM 1284 N N . GLY A 1 175 ? -3.361 10.422 7.652 1 94.19 175 GLY A N 1
ATOM 1285 C CA . GLY A 1 175 ? -2.635 9.57 6.727 1 94.19 175 GLY A CA 1
ATOM 1286 C C . GLY A 1 175 ? -3.451 8.383 6.242 1 94.19 175 GLY A C 1
ATOM 1287 O O . GLY A 1 175 ? -2.973 7.586 5.434 1 94.19 175 GLY A O 1
ATOM 1288 N N . SER A 1 176 ? -4.699 8.297 6.656 1 93.19 176 SER A N 1
ATOM 1289 C CA . SER A 1 176 ? -5.543 7.152 6.324 1 93.19 176 SER A CA 1
ATOM 1290 C C . SER A 1 176 ? -5.758 7.047 4.816 1 93.19 176 SER A C 1
ATOM 1292 O O . SER A 1 176 ? -5.973 5.953 4.289 1 93.19 176 SER A O 1
ATOM 1294 N N . GLY A 1 177 ? -5.699 8.148 4.148 1 92.69 177 GLY A N 1
ATOM 1295 C CA . GLY A 1 177 ? -5.887 8.148 2.705 1 92.69 177 GLY A CA 1
ATOM 1296 C C . GLY A 1 177 ? -4.832 7.336 1.971 1 92.69 177 GLY A C 1
ATOM 1297 O O . GLY A 1 177 ? -5.082 6.84 0.871 1 92.69 177 GLY A O 1
ATOM 1298 N N . VAL A 1 178 ? -3.66 7.238 2.543 1 94.19 178 VAL A N 1
ATOM 1299 C CA . VAL A 1 178 ? -2.594 6.418 1.979 1 94.19 178 VAL A CA 1
ATOM 1300 C C . VAL A 1 178 ? -2.566 5.059 2.674 1 94.19 178 VAL A C 1
ATOM 1302 O O . VAL A 1 178 ? -2.365 4.027 2.027 1 94.19 178 VAL A O 1
ATOM 1305 N N . ALA A 1 179 ? -2.809 5.055 3.947 1 95.69 179 ALA A N 1
ATOM 1306 C CA . ALA A 1 179 ? -2.684 3.84 4.75 1 95.69 179 ALA A CA 1
ATOM 1307 C C . ALA A 1 179 ? -3.736 2.809 4.352 1 95.69 179 ALA A C 1
ATOM 1309 O O . ALA A 1 179 ? -3.426 1.626 4.195 1 95.69 179 ALA A O 1
ATOM 1310 N N . LEU A 1 180 ? -4.93 3.256 4.191 1 93.94 180 LEU A N 1
ATOM 1311 C CA . LEU A 1 180 ? -6.031 2.322 3.971 1 93.94 180 LEU A CA 1
ATOM 1312 C C . LEU A 1 180 ? -5.863 1.592 2.643 1 93.94 180 LEU A C 1
ATOM 1314 O O . LEU A 1 180 ? -5.91 0.361 2.596 1 93.94 180 LEU A O 1
ATOM 1318 N N . PRO A 1 181 ? -5.609 2.24 1.548 1 93.81 181 PRO A N 1
ATOM 1319 C CA . PRO A 1 181 ? -5.363 1.505 0.304 1 93.81 181 PRO A CA 1
ATOM 1320 C C . PRO A 1 181 ? -4.18 0.543 0.41 1 93.81 181 PRO A C 1
ATOM 1322 O O . PRO A 1 181 ? -4.227 -0.561 -0.137 1 93.81 181 PRO A O 1
ATOM 1325 N N . SER A 1 182 ? -3.125 0.986 1.031 1 96.12 182 SER A N 1
ATOM 1326 C CA . SER A 1 182 ? -1.967 0.118 1.222 1 96.12 182 SER A CA 1
ATOM 1327 C C . SER A 1 182 ? -2.338 -1.135 2.008 1 96.12 182 SER A C 1
ATOM 1329 O O . SER A 1 182 ? -1.913 -2.24 1.663 1 96.12 182 SER A O 1
ATOM 1331 N N . LEU A 1 183 ? -3.109 -0.935 3.055 1 96.44 183 LEU A N 1
ATOM 1332 C CA . LEU A 1 183 ? -3.535 -2.059 3.879 1 96.44 183 LEU A CA 1
ATOM 1333 C C . LEU A 1 183 ? -4.449 -2.992 3.092 1 96.44 183 LEU A C 1
ATOM 1335 O O . LEU A 1 183 ? -4.395 -4.211 3.262 1 96.44 183 LEU A O 1
ATOM 1339 N N . LEU A 1 184 ? -5.273 -2.438 2.299 1 96.12 184 LEU A N 1
ATOM 1340 C CA . LEU A 1 184 ? -6.164 -3.262 1.489 1 96.12 184 LEU A CA 1
ATOM 1341 C C . LEU A 1 184 ? -5.375 -4.07 0.465 1 96.12 184 LEU A C 1
ATOM 1343 O O . LEU A 1 184 ? -5.691 -5.234 0.209 1 96.12 184 LEU A O 1
ATOM 1347 N N . ASP A 1 185 ? -4.41 -3.49 -0.146 1 95.75 185 ASP A N 1
ATOM 1348 C CA . ASP A 1 185 ? -3.529 -4.234 -1.038 1 95.75 185 ASP A CA 1
ATOM 1349 C C . ASP A 1 185 ? -2.844 -5.383 -0.3 1 95.75 185 ASP A C 1
ATOM 1351 O O . ASP A 1 185 ? -2.799 -6.512 -0.8 1 95.75 185 ASP A O 1
ATOM 1355 N N . LEU A 1 186 ? -2.322 -5.07 0.831 1 96.38 186 LEU A N 1
ATOM 1356 C CA . LEU A 1 186 ? -1.668 -6.078 1.655 1 96.38 186 LEU A CA 1
ATOM 1357 C C . LEU A 1 186 ? -2.629 -7.215 1.989 1 96.38 186 LEU A C 1
ATOM 1359 O O . LEU A 1 186 ? -2.26 -8.391 1.91 1 96.38 186 LEU A O 1
ATOM 1363 N N . LEU A 1 187 ? -3.811 -6.812 2.338 1 96.44 187 LEU A N 1
ATOM 1364 C CA . LEU A 1 187 ? -4.828 -7.793 2.703 1 96.44 187 LEU A CA 1
ATOM 1365 C C . LEU A 1 187 ? -5.086 -8.766 1.555 1 96.44 187 LEU A C 1
ATOM 1367 O O . LEU A 1 187 ? -5.129 -9.977 1.762 1 96.44 187 LEU A O 1
ATOM 1371 N N . LEU A 1 188 ? -5.227 -8.258 0.375 1 96.94 188 LEU A N 1
ATOM 1372 C CA . LEU A 1 188 ? -5.484 -9.094 -0.791 1 96.94 188 LEU A CA 1
ATOM 1373 C C . LEU A 1 188 ? -4.344 -10.086 -1.014 1 96.94 188 LEU A C 1
ATOM 1375 O O . LEU A 1 188 ? -4.578 -11.281 -1.188 1 96.94 188 LEU A O 1
ATOM 1379 N N . VAL A 1 189 ? -3.146 -9.602 -0.967 1 96.75 189 VAL A N 1
ATOM 1380 C CA . VAL A 1 189 ? -1.97 -10.445 -1.159 1 96.75 189 VAL A CA 1
ATOM 1381 C C . VAL A 1 189 ? -1.938 -11.539 -0.093 1 96.75 189 VAL A C 1
ATOM 1383 O O . VAL A 1 189 ? -1.751 -12.711 -0.408 1 96.75 189 VAL A O 1
ATOM 1386 N N . TYR A 1 190 ? -2.131 -11.133 1.148 1 96.25 190 TYR A N 1
ATOM 1387 C CA . TYR A 1 190 ? -2.027 -12.07 2.256 1 96.25 190 TYR A CA 1
ATOM 1388 C C . TYR A 1 190 ? -3.123 -13.125 2.18 1 96.25 190 TYR A C 1
ATOM 1390 O O . TYR A 1 190 ? -2.895 -14.297 2.506 1 96.25 190 TYR A O 1
ATOM 1398 N N . MET A 1 191 ? -4.297 -12.742 1.758 1 95.75 191 MET A N 1
ATOM 1399 C CA . MET A 1 191 ? -5.387 -13.711 1.627 1 95.75 191 MET A CA 1
ATOM 1400 C C . MET A 1 191 ? -5.074 -14.734 0.547 1 95.75 191 MET A C 1
ATOM 1402 O O . MET A 1 191 ? -5.223 -15.938 0.77 1 95.75 191 MET A O 1
ATOM 1406 N N . ILE A 1 192 ? -4.609 -14.289 -0.579 1 94.06 192 ILE A N 1
ATOM 1407 C CA . ILE A 1 192 ? -4.285 -15.195 -1.678 1 94.06 192 ILE A CA 1
ATOM 1408 C C . ILE A 1 192 ? -3.115 -16.094 -1.28 1 94.06 192 ILE A C 1
ATOM 1410 O O . ILE A 1 192 ? -3.139 -17.297 -1.532 1 94.06 192 ILE A O 1
ATOM 1414 N N . ARG A 1 193 ? -2.131 -15.477 -0.665 1 91.25 193 ARG A N 1
ATOM 1415 C CA . ARG A 1 193 ? -0.965 -16.234 -0.206 1 91.25 193 ARG A CA 1
ATOM 1416 C C . ARG A 1 193 ? -1.367 -17.312 0.791 1 91.25 193 ARG A C 1
ATOM 1418 O O . ARG A 1 193 ? -0.894 -18.438 0.707 1 91.25 193 ARG A O 1
ATOM 1425 N N . SER A 1 194 ? -2.174 -16.938 1.779 1 90.69 194 SER A N 1
ATOM 1426 C CA . SER A 1 194 ? -2.629 -17.875 2.797 1 90.69 194 SER A CA 1
ATOM 1427 C C . SER A 1 194 ? -3.408 -19.031 2.174 1 90.69 194 SER A C 1
ATOM 1429 O O . SER A 1 194 ? -3.223 -20.188 2.551 1 90.69 194 SER A O 1
ATOM 1431 N N . TRP A 1 195 ? -4.215 -18.75 1.256 1 90.56 195 TRP A N 1
ATOM 1432 C CA . TRP A 1 195 ? -4.945 -19.797 0.542 1 90.56 195 TRP A CA 1
ATOM 1433 C C . TRP A 1 195 ? -3.986 -20.734 -0.172 1 90.56 195 TRP A C 1
ATOM 1435 O O . TRP A 1 195 ? -4.121 -21.953 -0.072 1 90.56 195 TRP A O 1
ATOM 1445 N N . ALA A 1 196 ? -3.064 -20.141 -0.908 1 87.62 196 ALA A N 1
ATOM 1446 C CA . ALA A 1 196 ? -2.135 -20.953 -1.698 1 87.62 196 ALA A CA 1
ATOM 1447 C C . ALA A 1 196 ? -1.326 -21.891 -0.808 1 87.62 196 ALA A C 1
ATOM 1449 O O . ALA A 1 196 ? -1.077 -23.047 -1.173 1 87.62 196 ALA A O 1
ATOM 1450 N N . THR A 1 197 ? -0.933 -21.406 0.335 1 84.19 197 THR A N 1
ATOM 1451 C CA . THR A 1 197 ? -0.143 -22.203 1.264 1 84.19 197 THR A CA 1
ATOM 1452 C C . THR A 1 197 ? -0.977 -23.344 1.838 1 84.19 197 THR A C 1
ATOM 1454 O O . THR A 1 197 ? -0.517 -24.484 1.9 1 84.19 197 THR A O 1
ATOM 1457 N N . THR A 1 198 ? -2.172 -23.062 2.203 1 83.44 198 THR A N 1
ATOM 1458 C CA . THR A 1 198 ? -3.053 -24.062 2.787 1 83.44 198 THR A CA 1
ATOM 1459 C C . THR A 1 198 ? -3.445 -25.109 1.744 1 83.44 198 THR A C 1
ATOM 1461 O O . THR A 1 198 ? -3.484 -26.312 2.041 1 83.44 198 THR A O 1
ATOM 1464 N N . ALA A 1 199 ? -3.672 -24.672 0.542 1 82.19 199 ALA A N 1
ATOM 1465 C CA . ALA A 1 199 ? -4.078 -25.562 -0.536 1 82.19 199 ALA A CA 1
ATOM 1466 C C . ALA A 1 199 ? -2.936 -26.5 -0.934 1 82.19 199 ALA A C 1
ATOM 1468 O O . ALA A 1 199 ? -3.168 -27.641 -1.327 1 82.19 199 ALA A O 1
ATOM 1469 N N . SER A 1 200 ? -1.756 -26 -0.904 1 76.12 200 SER A N 1
ATOM 1470 C CA . SER A 1 200 ? -0.596 -26.812 -1.252 1 76.12 200 SER A CA 1
ATOM 1471 C C . SER A 1 200 ? -0.385 -27.938 -0.241 1 76.12 200 SER A C 1
ATOM 1473 O O . SER A 1 200 ? 0.044 -29.031 -0.604 1 76.12 200 SER A O 1
ATOM 1475 N N . THR A 1 201 ? -0.672 -27.641 0.952 1 72.5 201 THR A N 1
ATOM 1476 C CA . THR A 1 201 ? -0.481 -28.641 2.002 1 72.5 201 THR A CA 1
ATOM 1477 C C . THR A 1 201 ? -1.52 -29.75 1.889 1 72.5 201 THR A C 1
ATOM 1479 O O . THR A 1 201 ? -1.236 -30.906 2.211 1 72.5 201 THR A O 1
ATOM 1482 N N . ILE A 1 202 ? -2.666 -29.359 1.384 1 63.38 202 ILE A N 1
ATOM 1483 C CA . ILE A 1 202 ? -3.73 -30.344 1.222 1 63.38 202 ILE A CA 1
ATOM 1484 C C . ILE A 1 202 ? -3.508 -31.125 -0.064 1 63.38 202 ILE A C 1
ATOM 1486 O O . ILE A 1 202 ? -3.832 -32.312 -0.132 1 63.38 202 ILE A O 1
ATOM 1490 N N . ALA A 1 203 ? -3.135 -30.578 -1.181 1 58.69 203 ALA A N 1
ATOM 1491 C CA . ALA A 1 203 ? -2.922 -31.188 -2.488 1 58.69 203 ALA A CA 1
ATOM 1492 C C . ALA A 1 203 ? -1.953 -32.375 -2.389 1 58.69 203 ALA A C 1
ATOM 1494 O O . ALA A 1 203 ? -2.035 -33.312 -3.176 1 58.69 203 ALA A O 1
ATOM 1495 N N . ASP A 1 204 ? -0.933 -32.281 -1.546 1 52.75 204 ASP A N 1
ATOM 1496 C CA . ASP A 1 204 ? -0.203 -33.531 -1.417 1 52.75 204 ASP A CA 1
ATOM 1497 C C . ASP A 1 204 ? -1.162 -34.719 -1.322 1 52.75 204 ASP A C 1
ATOM 1499 O O . ASP A 1 204 ? -0.794 -35.844 -1.648 1 52.75 204 ASP A O 1
ATOM 1503 N N . GLY A 1 205 ? -2.445 -34.406 -1.143 1 46.81 205 GLY A N 1
ATOM 1504 C CA . GLY A 1 205 ? -3.393 -35.5 -1.107 1 46.81 205 GLY A CA 1
ATOM 1505 C C . GLY A 1 205 ? -4.266 -35.562 -2.346 1 46.81 205 GLY A C 1
ATOM 1506 O O . GLY A 1 205 ? -5.258 -36.312 -2.369 1 46.81 205 GLY A O 1
ATOM 1507 N N . GLY A 1 206 ? -4.062 -35 -3.486 1 49.38 206 GLY A N 1
ATOM 1508 C CA . GLY A 1 206 ? -4.688 -35.188 -4.785 1 49.38 206 GLY A CA 1
ATOM 1509 C C . GLY A 1 206 ? -5.617 -34.062 -5.164 1 49.38 206 GLY A C 1
ATOM 1510 O O . GLY A 1 206 ? -6.102 -34 -6.297 1 49.38 206 GLY A O 1
ATOM 1511 N N . GLY A 1 207 ? -6.227 -33.281 -4.281 1 48 207 GLY A N 1
ATOM 1512 C CA . GLY A 1 207 ? -7.352 -32.438 -4.637 1 48 207 GLY A CA 1
ATOM 1513 C C . GLY A 1 207 ? -6.965 -30.984 -4.828 1 48 207 GLY A C 1
ATOM 1514 O O . GLY A 1 207 ? -7.828 -30.141 -5.059 1 48 207 GLY A O 1
ATOM 1515 N N . ALA A 1 208 ? -5.793 -30.516 -4.566 1 53.53 208 ALA A N 1
ATOM 1516 C CA . ALA A 1 208 ? -5.523 -29.094 -4.531 1 53.53 208 ALA A CA 1
ATOM 1517 C C . ALA A 1 208 ? -5.328 -28.531 -5.938 1 53.53 208 ALA A C 1
ATOM 1519 O O . ALA A 1 208 ? -5.004 -29.281 -6.867 1 53.53 208 ALA A O 1
ATOM 1520 N N . GLY A 1 209 ? -5.773 -27.328 -6.25 1 61.34 209 GLY A N 1
ATOM 1521 C CA . GLY A 1 209 ? -5.555 -26.578 -7.48 1 61.34 209 GLY A CA 1
ATOM 1522 C C . GLY A 1 209 ? -4.129 -26.672 -7.992 1 61.34 209 GLY A C 1
ATOM 1523 O O . GLY A 1 209 ? -3.225 -27.062 -7.25 1 61.34 209 GLY A O 1
ATOM 1524 N N . THR A 1 210 ? -3.883 -26.578 -9.266 1 82.31 210 THR A N 1
ATOM 1525 C CA . THR A 1 210 ? -2.627 -26.766 -9.977 1 82.31 210 THR A CA 1
ATOM 1526 C C . THR A 1 210 ? -1.621 -25.672 -9.617 1 82.31 210 THR A C 1
ATOM 1528 O O . THR A 1 210 ? -0.439 -25.953 -9.414 1 82.31 210 THR A O 1
ATOM 1531 N N . TRP A 1 211 ? -2.119 -24.641 -9.188 1 90 211 TRP A N 1
ATOM 1532 C CA . TRP A 1 211 ? -1.181 -23.531 -9.094 1 90 211 TRP A CA 1
ATOM 1533 C C . TRP A 1 211 ? -0.543 -23.469 -7.711 1 90 211 TRP A C 1
ATOM 1535 O O . TRP A 1 211 ? 0.65 -23.188 -7.578 1 90 211 TRP A O 1
ATOM 1545 N N . PRO A 1 212 ? -1.325 -23.797 -6.617 1 87.88 212 PRO A N 1
ATOM 1546 C CA . PRO A 1 212 ? -0.614 -23.938 -5.344 1 87.88 212 PRO A CA 1
ATOM 1547 C C . PRO A 1 212 ? 0.523 -24.953 -5.41 1 87.88 212 PRO A C 1
ATOM 1549 O O . PRO A 1 212 ? 1.599 -24.719 -4.852 1 87.88 212 PRO A O 1
ATOM 1552 N N . ALA A 1 213 ? 0.312 -25.953 -6.129 1 89.94 213 ALA A N 1
ATOM 1553 C CA . ALA A 1 213 ? 1.349 -26.969 -6.312 1 89.94 213 ALA A CA 1
ATOM 1554 C C . ALA A 1 213 ? 2.506 -26.422 -7.148 1 89.94 213 ALA A C 1
ATOM 1556 O O . ALA A 1 213 ? 3.672 -26.719 -6.863 1 89.94 213 ALA A O 1
ATOM 1557 N N . ALA A 1 214 ? 2.184 -25.719 -8.172 1 92.75 214 ALA A N 1
ATOM 1558 C CA . ALA A 1 214 ? 3.209 -25.141 -9.031 1 92.75 214 ALA A CA 1
ATOM 1559 C C . ALA A 1 214 ? 4.102 -24.188 -8.242 1 92.75 214 ALA A C 1
ATOM 1561 O O . ALA A 1 214 ? 5.324 -24.203 -8.383 1 92.75 214 ALA A O 1
ATOM 1562 N N . LEU A 1 215 ? 3.525 -23.422 -7.391 1 90.12 215 LEU A N 1
ATOM 1563 C CA . LEU A 1 215 ? 4.266 -22.438 -6.609 1 90.12 215 LEU A CA 1
ATOM 1564 C C . LEU A 1 215 ? 5.086 -23.109 -5.52 1 90.12 215 LEU A C 1
ATOM 1566 O O . LEU A 1 215 ? 6.086 -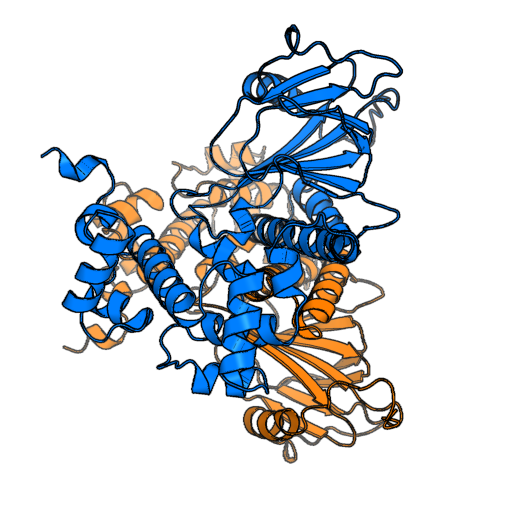22.562 -5.055 1 90.12 215 LEU A O 1
ATOM 1570 N N . GLY A 1 216 ? 4.637 -24.266 -5.109 1 87.38 216 GLY A N 1
ATOM 1571 C CA . GLY A 1 216 ? 5.332 -25 -4.066 1 87.38 216 GLY A CA 1
ATOM 1572 C C . GLY A 1 216 ? 6.449 -25.875 -4.602 1 87.38 216 GLY A C 1
ATOM 1573 O O . GLY A 1 216 ? 7.309 -26.328 -3.84 1 87.38 216 GLY A O 1
ATOM 1574 N N . ASP A 1 217 ? 6.465 -26.188 -5.902 1 91.44 217 ASP A N 1
ATOM 1575 C CA . ASP A 1 217 ? 7.496 -27 -6.531 1 91.44 217 ASP A CA 1
ATOM 1576 C C . ASP A 1 217 ? 8.742 -26.172 -6.84 1 91.44 217 ASP A C 1
ATOM 1578 O O . ASP A 1 217 ? 8.688 -25.219 -7.625 1 91.44 217 ASP A O 1
ATOM 1582 N N . PRO A 1 218 ? 9.867 -26.562 -6.293 1 92.94 218 PRO A N 1
ATOM 1583 C CA . PRO A 1 218 ? 11.062 -25.719 -6.398 1 92.94 218 PRO A CA 1
ATOM 1584 C C . PRO A 1 218 ? 11.492 -25.484 -7.844 1 92.94 218 PRO A C 1
ATOM 1586 O O . PRO A 1 218 ? 11.945 -24.391 -8.18 1 92.94 218 PRO A O 1
ATOM 1589 N N . VAL A 1 219 ? 11.383 -26.469 -8.672 1 96.12 219 VAL A N 1
ATOM 1590 C CA . VAL A 1 219 ? 11.797 -26.359 -10.062 1 96.12 219 VAL A CA 1
ATOM 1591 C C . VAL A 1 219 ? 10.867 -25.391 -10.805 1 96.12 219 VAL A C 1
ATOM 1593 O O . VAL A 1 219 ? 11.328 -24.422 -11.422 1 96.12 219 VAL A O 1
ATOM 1596 N N . THR A 1 220 ? 9.617 -25.641 -10.688 1 95.56 220 THR A N 1
ATOM 1597 C CA . THR A 1 220 ? 8.625 -24.828 -11.367 1 95.56 220 THR A CA 1
ATOM 1598 C C . THR A 1 220 ? 8.617 -23.406 -10.812 1 95.56 220 THR A C 1
ATOM 1600 O O . THR A 1 220 ? 8.555 -22.438 -11.562 1 95.56 220 THR A O 1
ATOM 1603 N N . ALA A 1 221 ? 8.75 -23.297 -9.539 1 93.44 221 ALA A N 1
ATOM 1604 C CA . ALA A 1 221 ? 8.766 -22 -8.883 1 93.44 221 ALA A CA 1
ATOM 1605 C C . ALA A 1 221 ? 9.961 -21.172 -9.344 1 93.44 221 ALA A C 1
ATOM 1607 O O . ALA A 1 221 ? 9.836 -19.953 -9.562 1 93.44 221 ALA A O 1
ATOM 1608 N N . ALA A 1 222 ? 11.055 -21.797 -9.477 1 95.19 222 ALA A N 1
ATOM 1609 C CA . ALA A 1 222 ? 12.258 -21.094 -9.922 1 95.19 222 ALA A CA 1
ATOM 1610 C C . ALA A 1 222 ? 12.086 -20.562 -11.344 1 95.19 222 ALA A C 1
ATOM 1612 O O . ALA A 1 222 ? 12.469 -19.438 -11.641 1 95.19 222 ALA A O 1
ATOM 1613 N N . ALA A 1 223 ? 11.57 -21.375 -12.156 1 97.38 223 ALA A N 1
ATOM 1614 C CA . ALA A 1 223 ? 11.336 -20.969 -13.531 1 97.38 223 ALA A CA 1
ATOM 1615 C C . ALA A 1 223 ? 10.32 -19.828 -13.602 1 97.38 223 ALA A C 1
ATOM 1617 O O . ALA A 1 223 ? 10.523 -18.859 -14.344 1 97.38 223 ALA A O 1
ATOM 1618 N N . LEU A 1 224 ? 9.289 -19.953 -12.852 1 96.56 224 LEU A N 1
ATOM 1619 C CA . LEU A 1 224 ? 8.273 -18.922 -12.805 1 96.56 224 LEU A CA 1
ATOM 1620 C C . LEU A 1 224 ? 8.852 -17.609 -12.273 1 96.56 224 LEU A C 1
ATOM 1622 O O . LEU A 1 224 ? 8.547 -16.531 -12.797 1 96.56 224 LEU A O 1
ATOM 1626 N N . ARG A 1 225 ? 9.609 -17.719 -11.273 1 94.5 225 ARG A N 1
ATOM 1627 C CA . ARG A 1 225 ? 10.25 -16.547 -10.719 1 94.5 225 ARG A CA 1
ATOM 1628 C C . ARG A 1 225 ? 11.109 -15.844 -11.773 1 94.5 225 ARG A C 1
ATOM 1630 O O . ARG A 1 225 ? 11.094 -14.609 -11.883 1 94.5 225 ARG A O 1
ATOM 1637 N N . ALA A 1 226 ? 11.859 -16.594 -12.492 1 95.94 226 ALA A N 1
ATOM 1638 C CA . ALA A 1 226 ? 12.719 -16.031 -13.531 1 95.94 226 ALA A CA 1
ATOM 1639 C C . ALA A 1 226 ? 11.898 -15.305 -14.594 1 95.94 226 ALA A C 1
ATOM 1641 O O . ALA A 1 226 ? 12.195 -14.156 -14.938 1 95.94 226 ALA A O 1
ATOM 1642 N N . VAL A 1 227 ? 10.883 -15.922 -15.031 1 96.88 227 VAL A N 1
ATOM 1643 C CA . VAL A 1 227 ? 10.023 -15.383 -16.078 1 96.88 227 VAL A CA 1
ATOM 1644 C C . VAL A 1 227 ? 9.344 -14.109 -15.594 1 96.88 227 VAL A C 1
ATOM 1646 O O . VAL A 1 227 ? 9.242 -13.125 -16.328 1 96.88 227 VAL A O 1
ATOM 1649 N N . HIS A 1 228 ? 8.883 -14.07 -14.43 1 96.44 228 HIS A N 1
ATOM 1650 C CA . HIS A 1 228 ? 8.117 -12.945 -13.914 1 96.44 228 HIS A CA 1
ATOM 1651 C C . HIS A 1 228 ? 9.039 -11.812 -13.461 1 96.44 228 HIS A C 1
ATOM 1653 O O . HIS A 1 228 ? 8.656 -10.641 -13.508 1 96.44 228 HIS A O 1
ATOM 1659 N N . ALA A 1 229 ? 10.203 -12.133 -13.062 1 93.62 229 ALA A N 1
ATOM 1660 C CA . ALA A 1 229 ? 11.164 -11.109 -12.68 1 93.62 229 ALA A CA 1
ATOM 1661 C C . ALA A 1 229 ? 11.586 -10.266 -13.883 1 93.62 229 ALA A C 1
ATOM 1663 O O . ALA A 1 229 ? 11.836 -9.07 -13.75 1 93.62 229 ALA A O 1
ATOM 1664 N N . ASP A 1 230 ? 11.664 -10.961 -15.023 1 95.81 230 ASP A N 1
ATOM 1665 C CA . ASP A 1 230 ? 12.062 -10.258 -16.234 1 95.81 230 ASP A CA 1
ATOM 1666 C C . ASP A 1 230 ? 11.453 -10.922 -17.469 1 95.81 230 ASP A C 1
ATOM 1668 O O . ASP A 1 230 ? 12.148 -11.594 -18.234 1 95.81 230 ASP A O 1
ATOM 1672 N N . PRO A 1 231 ? 10.242 -10.523 -17.75 1 95.88 231 PRO A N 1
ATOM 1673 C CA . PRO A 1 231 ? 9.57 -11.18 -18.875 1 95.88 231 PRO A CA 1
ATOM 1674 C C . PRO A 1 231 ? 10.188 -10.82 -20.219 1 95.88 231 PRO A C 1
ATOM 1676 O O . PRO A 1 231 ? 10.039 -11.57 -21.188 1 95.88 231 PRO A O 1
ATOM 1679 N N . ALA A 1 232 ? 10.867 -9.742 -20.281 1 96.81 232 ALA A N 1
ATOM 1680 C CA . ALA A 1 232 ? 11.375 -9.258 -21.562 1 96.81 232 ALA A CA 1
ATOM 1681 C C . ALA A 1 232 ? 12.711 -9.914 -21.906 1 96.81 232 ALA A C 1
ATOM 1683 O O . ALA A 1 232 ? 13.195 -9.805 -23.031 1 96.81 232 ALA A O 1
ATOM 1684 N N . ALA A 1 233 ? 13.344 -10.562 -20.953 1 96.62 233 ALA A N 1
ATOM 1685 C CA . ALA A 1 233 ? 14.633 -11.203 -21.203 1 96.62 233 ALA A CA 1
ATOM 1686 C C . ALA A 1 233 ? 14.516 -12.258 -22.297 1 96.62 233 ALA A C 1
ATOM 1688 O O . ALA A 1 233 ? 13.445 -12.82 -22.516 1 96.62 233 ALA A O 1
ATOM 1689 N N . PRO A 1 234 ? 15.602 -12.5 -22.984 1 96.25 234 PRO A N 1
ATOM 1690 C CA . PRO A 1 234 ? 15.57 -13.508 -24.047 1 96.25 234 PRO A CA 1
ATOM 1691 C C . PRO A 1 234 ? 15.617 -14.938 -23.5 1 96.25 234 PRO A C 1
ATOM 1693 O O . PRO A 1 234 ? 16.531 -15.688 -23.812 1 96.25 234 PRO A O 1
ATOM 1696 N N . TRP A 1 235 ? 14.625 -15.273 -22.922 1 97.5 235 TRP A N 1
ATOM 1697 C CA . TRP A 1 235 ? 14.539 -16.578 -22.266 1 97.5 235 TRP A CA 1
ATOM 1698 C C . TRP A 1 235 ? 14.453 -17.703 -23.281 1 97.5 235 TRP A C 1
ATOM 1700 O O . TRP A 1 235 ? 13.875 -17.531 -24.359 1 97.5 235 TRP A O 1
ATOM 1710 N N . SER A 1 236 ? 15.055 -18.812 -22.938 1 97.81 236 SER A N 1
ATOM 1711 C CA . SER A 1 236 ? 14.914 -20.109 -23.594 1 97.81 236 SER A CA 1
ATOM 1712 C C . SER A 1 236 ? 14.672 -21.219 -22.562 1 97.81 236 SER A C 1
ATOM 1714 O O . SER A 1 236 ? 14.836 -21 -21.359 1 97.81 236 SER A O 1
ATOM 1716 N N . VAL A 1 237 ? 14.242 -22.328 -23.094 1 97.81 237 VAL A N 1
ATOM 1717 C CA . VAL A 1 237 ? 14.039 -23.453 -22.188 1 97.81 237 VAL A CA 1
ATOM 1718 C C . VAL A 1 237 ? 15.352 -23.797 -21.484 1 97.81 237 VAL A C 1
ATOM 1720 O O . VAL A 1 237 ? 15.359 -24.141 -20.297 1 97.81 237 VAL A O 1
ATOM 1723 N N . ALA A 1 238 ? 16.438 -23.609 -22.172 1 98.12 238 ALA A N 1
ATOM 1724 C CA . ALA A 1 238 ? 17.766 -23.906 -21.625 1 98.12 238 ALA A CA 1
ATOM 1725 C C . ALA A 1 238 ? 18.109 -22.953 -20.484 1 98.12 238 ALA A C 1
ATOM 1727 O O . ALA A 1 238 ? 18.594 -23.375 -19.422 1 98.12 238 ALA A O 1
ATOM 1728 N N . LEU A 1 239 ? 17.875 -21.75 -20.688 1 98.19 239 LEU A N 1
ATOM 1729 C CA . LEU A 1 239 ? 18.172 -20.734 -19.672 1 98.19 239 LEU A CA 1
ATOM 1730 C C . LEU A 1 239 ? 17.297 -20.922 -18.438 1 98.19 239 LEU A C 1
ATOM 1732 O O . LEU A 1 239 ? 17.766 -20.812 -17.312 1 98.19 239 LEU A O 1
ATOM 1736 N N . LEU A 1 240 ? 16.047 -21.203 -18.688 1 98.31 240 LEU A N 1
ATOM 1737 C CA . LEU A 1 240 ? 15.117 -21.406 -17.578 1 98.31 240 LEU A CA 1
ATOM 1738 C C . LEU A 1 240 ? 15.477 -22.672 -16.797 1 98.31 240 LEU A C 1
ATOM 1740 O O . LEU A 1 240 ? 15.352 -22.703 -15.578 1 98.31 240 LEU A O 1
ATOM 1744 N N . ALA A 1 241 ? 15.844 -23.672 -17.5 1 98.5 241 ALA A N 1
ATOM 1745 C CA . ALA A 1 241 ? 16.281 -24.891 -16.859 1 98.5 241 ALA A CA 1
ATOM 1746 C C . ALA A 1 241 ? 17.5 -24.641 -15.977 1 98.5 241 ALA A C 1
ATOM 1748 O O . ALA A 1 241 ? 17.609 -25.188 -14.875 1 98.5 241 ALA A O 1
ATOM 1749 N N . ALA A 1 242 ? 18.391 -23.844 -16.5 1 98.25 242 ALA A N 1
ATOM 1750 C CA . ALA A 1 242 ? 19.578 -23.484 -15.727 1 98.25 242 ALA A CA 1
ATOM 1751 C C . ALA A 1 242 ? 19.203 -22.734 -14.445 1 98.25 242 ALA A C 1
ATOM 1753 O O . ALA A 1 242 ? 19.766 -22.984 -13.383 1 98.25 242 ALA A O 1
ATOM 1754 N N . GLU A 1 243 ? 18.234 -21.891 -14.57 1 96.44 243 GLU A N 1
ATOM 1755 C CA . GLU A 1 243 ? 17.734 -21.172 -13.406 1 96.44 243 GLU A CA 1
ATOM 1756 C C . GLU A 1 243 ? 17.172 -22.125 -12.359 1 96.44 243 GLU A C 1
ATOM 1758 O O . GLU A 1 243 ? 17.281 -21.891 -11.156 1 96.44 243 GLU A O 1
ATOM 1763 N N . ALA A 1 244 ? 16.562 -23.172 -12.805 1 97.19 244 ALA A N 1
ATOM 1764 C CA . ALA A 1 244 ? 15.906 -24.125 -11.922 1 97.19 244 ALA A CA 1
ATOM 1765 C C . ALA A 1 244 ? 16.859 -25.234 -11.492 1 97.19 244 ALA A C 1
ATOM 1767 O O . ALA A 1 244 ? 16.531 -26.047 -10.625 1 97.19 244 ALA A O 1
ATOM 1768 N N . GLY A 1 245 ? 18 -25.266 -12.125 1 97.75 245 GLY A N 1
ATOM 1769 C CA . GLY A 1 245 ? 19.016 -26.25 -11.773 1 97.75 245 GLY A CA 1
ATOM 1770 C C . GLY A 1 245 ? 18.672 -27.656 -12.242 1 97.75 245 GLY A C 1
ATOM 1771 O O . GLY A 1 245 ? 18.938 -28.625 -11.539 1 97.75 245 GLY A O 1
ATOM 1772 N N . VAL A 1 246 ? 18 -27.781 -13.359 1 98.5 246 VAL A N 1
ATOM 1773 C CA . VAL A 1 246 ? 17.625 -29.078 -13.883 1 98.5 246 VAL A CA 1
ATOM 1774 C C . VAL A 1 246 ? 17.875 -29.141 -15.383 1 98.5 246 VAL A C 1
ATOM 1776 O O . VAL A 1 246 ? 18.328 -28.156 -15.984 1 98.5 246 VAL A O 1
ATOM 1779 N N . SER A 1 247 ? 17.594 -30.359 -15.961 1 98.25 247 SER A N 1
ATOM 1780 C CA . SER A 1 247 ? 17.719 -30.516 -17.406 1 98.25 247 SER A CA 1
ATOM 1781 C C . SER A 1 247 ? 16.516 -29.922 -18.141 1 98.25 247 SER A C 1
ATOM 1783 O O . SER A 1 247 ? 15.461 -29.734 -17.547 1 98.25 247 SER A O 1
ATOM 1785 N N . ARG A 1 248 ? 16.703 -29.625 -19.406 1 97.88 248 ARG A N 1
ATOM 1786 C CA . ARG A 1 248 ? 15.641 -29.047 -20.234 1 97.88 248 ARG A CA 1
ATOM 1787 C C . ARG A 1 248 ? 14.414 -29.969 -20.25 1 97.88 248 ARG A C 1
ATOM 1789 O O . ARG A 1 248 ? 13.297 -29.5 -20.016 1 97.88 248 ARG A O 1
ATOM 1796 N N . PRO A 1 249 ? 14.633 -31.281 -20.422 1 98 249 PRO A N 1
ATOM 1797 C CA . PRO A 1 249 ? 13.453 -32.156 -20.453 1 98 249 PRO A CA 1
ATOM 1798 C C . PRO A 1 249 ? 12.734 -32.188 -19.109 1 98 249 PRO A C 1
ATOM 1800 O O . PRO A 1 249 ? 11.5 -32.25 -19.062 1 98 249 PRO A O 1
ATOM 1803 N N . THR A 1 250 ? 13.5 -32.188 -18.062 1 98 250 THR A N 1
ATOM 1804 C CA . THR A 1 250 ? 12.914 -32.219 -16.719 1 98 250 THR A CA 1
ATOM 1805 C C . THR A 1 250 ? 12.07 -30.969 -16.484 1 98 250 THR A C 1
ATOM 1807 O O . THR A 1 250 ? 10.945 -31.062 -15.984 1 98 250 THR A O 1
ATOM 1810 N N . LEU A 1 251 ? 12.578 -29.828 -16.812 1 98.25 251 LEU A N 1
ATOM 1811 C CA . LEU A 1 251 ? 11.82 -28.578 -16.656 1 98.25 251 LEU A CA 1
ATOM 1812 C C . LEU A 1 251 ? 10.539 -28.625 -17.484 1 98.25 251 LEU A C 1
ATOM 1814 O O . LEU A 1 251 ? 9.453 -28.344 -16.969 1 98.25 251 LEU A O 1
ATOM 1818 N N . ALA A 1 252 ? 10.688 -28.953 -18.719 1 97.62 252 ALA A N 1
ATOM 1819 C CA . ALA A 1 252 ? 9.547 -28.969 -19.625 1 97.62 252 ALA A CA 1
ATOM 1820 C C . ALA A 1 252 ? 8.43 -29.859 -19.094 1 97.62 252 ALA A C 1
ATOM 1822 O O . ALA A 1 252 ? 7.262 -29.453 -19.094 1 97.62 252 ALA A O 1
ATOM 1823 N N . ARG A 1 253 ? 8.789 -31.031 -18.688 1 97.31 253 ARG A N 1
ATOM 1824 C CA . ARG A 1 253 ? 7.812 -31.984 -18.203 1 97.31 253 ARG A CA 1
ATOM 1825 C C . ARG A 1 253 ? 7.137 -31.5 -16.938 1 97.31 253 ARG A C 1
ATOM 1827 O O . ARG A 1 253 ? 5.906 -31.422 -16.859 1 97.31 253 ARG A O 1
ATOM 1834 N N . ARG A 1 254 ? 7.883 -31.141 -15.992 1 95.81 254 ARG A N 1
ATOM 1835 C CA . ARG A 1 254 ? 7.371 -30.734 -14.688 1 95.81 254 ARG A CA 1
ATOM 1836 C C . ARG A 1 254 ? 6.566 -29.453 -14.781 1 95.81 254 ARG A C 1
ATOM 1838 O O . ARG A 1 254 ? 5.48 -29.344 -14.203 1 95.81 254 ARG A O 1
ATOM 1845 N N . PHE A 1 255 ? 7.137 -28.516 -15.469 1 96.81 255 PHE A N 1
ATOM 1846 C CA . PHE A 1 255 ? 6.465 -27.234 -15.641 1 96.81 255 PHE A CA 1
ATOM 1847 C C . PHE A 1 255 ? 5.113 -27.406 -16.328 1 96.81 255 PHE A C 1
ATOM 1849 O O . PHE A 1 255 ? 4.102 -26.891 -15.852 1 96.81 255 PHE A O 1
ATOM 1856 N N . THR A 1 256 ? 5.078 -28.125 -17.375 1 96.56 256 THR A N 1
ATOM 1857 C CA . THR A 1 256 ? 3.846 -28.328 -18.141 1 96.56 256 THR A CA 1
ATOM 1858 C C . THR A 1 256 ? 2.811 -29.078 -17.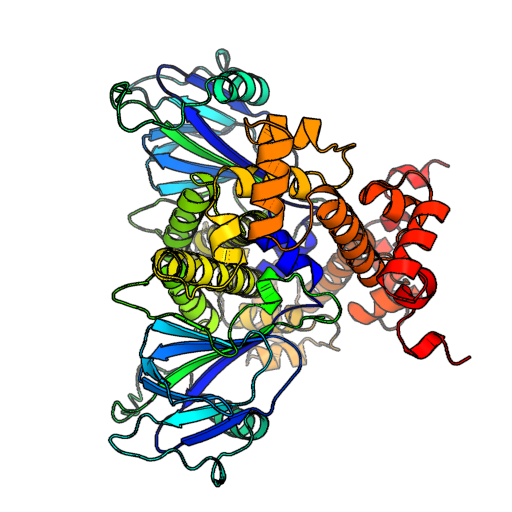297 1 96.56 256 THR A C 1
ATOM 1860 O O . THR A 1 256 ? 1.623 -28.75 -17.328 1 96.56 256 THR A O 1
ATOM 1863 N N . ALA A 1 257 ? 3.225 -30 -16.562 1 94.81 257 ALA A N 1
ATOM 1864 C CA . ALA A 1 257 ? 2.328 -30.797 -15.734 1 94.81 257 ALA A CA 1
ATOM 1865 C C . ALA A 1 257 ? 1.664 -29.953 -14.664 1 94.81 257 ALA A C 1
ATOM 1867 O O . ALA A 1 257 ? 0.482 -30.125 -14.359 1 94.81 257 ALA A O 1
ATOM 1868 N N . LEU A 1 258 ? 2.346 -29.031 -14.148 1 92.75 258 LEU A N 1
ATOM 1869 C CA . LEU A 1 258 ? 1.87 -28.266 -13 1 92.75 258 LEU A CA 1
ATOM 1870 C C . LEU A 1 258 ? 1.191 -26.984 -13.453 1 92.75 258 LEU A C 1
ATOM 1872 O O . LEU A 1 258 ? 0.194 -26.562 -12.859 1 92.75 258 LEU A O 1
ATOM 1876 N N . VAL A 1 259 ? 1.688 -26.391 -14.477 1 94.06 259 VAL A N 1
ATOM 1877 C CA . VAL A 1 259 ? 1.219 -25.078 -14.922 1 94.06 259 VAL A CA 1
ATOM 1878 C C . VAL A 1 259 ? 0.144 -25.25 -15.992 1 94.06 259 VAL A C 1
ATOM 1880 O O . VAL A 1 259 ? -0.702 -24.359 -16.172 1 94.06 259 VAL A O 1
ATOM 1883 N N . GLY A 1 260 ? 0.197 -26.25 -16.734 1 93.06 260 GLY A N 1
ATOM 1884 C CA . GLY A 1 260 ? -0.779 -26.516 -17.781 1 93.06 260 GLY A CA 1
ATOM 1885 C C . GLY A 1 260 ? -0.329 -26.047 -19.156 1 93.06 260 GLY A C 1
ATOM 1886 O O . GLY A 1 260 ? -1.013 -26.281 -20.141 1 93.06 260 GLY A O 1
ATOM 1887 N N . ARG A 1 261 ? 0.786 -25.391 -19.25 1 94.69 261 ARG A N 1
ATOM 1888 C CA . ARG A 1 261 ? 1.414 -24.938 -20.484 1 94.69 261 ARG A CA 1
ATOM 1889 C C . ARG A 1 261 ? 2.928 -25.109 -20.422 1 94.69 261 ARG A C 1
ATOM 1891 O O . ARG A 1 261 ? 3.533 -24.953 -19.359 1 94.69 261 ARG A O 1
ATOM 1898 N N . PRO A 1 262 ? 3.51 -25.359 -21.609 1 97.25 262 PRO A N 1
ATOM 1899 C CA . PRO A 1 262 ? 4.973 -25.391 -21.609 1 97.25 262 PRO A CA 1
ATOM 1900 C C . PRO A 1 262 ? 5.59 -24.047 -21.234 1 97.25 262 PRO A C 1
ATOM 1902 O O . PRO A 1 262 ? 4.945 -23 -21.391 1 97.25 262 PRO A O 1
ATOM 1905 N N . PRO A 1 263 ? 6.855 -24.078 -20.812 1 97.75 263 PRO A N 1
ATOM 1906 C CA . PRO A 1 263 ? 7.5 -22.859 -20.297 1 97.75 263 PRO A CA 1
ATOM 1907 C C . PRO A 1 263 ? 7.449 -21.703 -21.297 1 97.75 263 PRO A C 1
ATOM 1909 O O . PRO A 1 263 ? 7.059 -20.594 -20.922 1 97.75 263 PRO A O 1
ATOM 1912 N N . MET A 1 264 ? 7.727 -21.938 -22.531 1 97.62 264 MET A N 1
ATOM 1913 C CA . MET A 1 264 ? 7.809 -20.844 -23.484 1 97.62 264 MET A CA 1
ATOM 1914 C C . MET A 1 264 ? 6.414 -20.375 -23.891 1 97.62 264 MET A C 1
ATOM 1916 O O . MET A 1 264 ? 6.207 -19.188 -24.156 1 97.62 264 MET A O 1
ATOM 1920 N N . ALA A 1 265 ? 5.5 -21.297 -24 1 97.31 265 ALA A N 1
ATOM 1921 C CA . ALA A 1 265 ? 4.117 -20.922 -24.25 1 97.31 265 ALA A CA 1
ATOM 1922 C C . ALA A 1 265 ? 3.578 -20.031 -23.125 1 97.31 265 ALA A C 1
ATOM 1924 O O . ALA A 1 265 ? 2.873 -19.062 -23.375 1 97.31 265 ALA A O 1
ATOM 1925 N N . TYR A 1 266 ? 3.926 -20.453 -21.938 1 97.56 266 TYR A N 1
ATOM 1926 C CA . TYR A 1 266 ? 3.531 -19.656 -20.781 1 97.56 266 TYR A CA 1
ATOM 1927 C C . TYR A 1 266 ? 4.129 -18.266 -20.859 1 97.56 266 TYR A C 1
ATOM 1929 O O . TYR A 1 266 ? 3.436 -17.266 -20.609 1 97.56 266 TYR A O 1
ATOM 1937 N N . LEU A 1 267 ? 5.418 -18.188 -21.141 1 97.94 267 LEU A N 1
ATOM 1938 C CA . LEU A 1 267 ? 6.105 -16.906 -21.234 1 97.94 267 LEU A CA 1
ATOM 1939 C C . LEU A 1 267 ? 5.438 -16 -22.266 1 97.94 267 LEU A C 1
ATOM 1941 O O . LEU A 1 267 ? 5.188 -14.82 -22 1 97.94 267 LEU A O 1
ATOM 1945 N N . THR A 1 268 ? 5.148 -16.547 -23.406 1 97.12 268 THR A N 1
ATOM 1946 C CA . THR A 1 268 ? 4.508 -15.789 -24.469 1 97.12 268 THR A CA 1
ATOM 1947 C C . THR A 1 268 ? 3.158 -15.242 -24.016 1 97.12 268 THR A C 1
ATOM 1949 O O . THR A 1 268 ? 2.863 -14.062 -24.203 1 97.12 268 THR A O 1
ATOM 1952 N N . TRP A 1 269 ? 2.41 -16.062 -23.484 1 97.19 269 TRP A N 1
ATOM 1953 C CA . TRP A 1 269 ? 1.102 -15.664 -22.969 1 97.19 269 TRP A CA 1
ATOM 1954 C C . TRP A 1 269 ? 1.231 -14.547 -21.938 1 97.19 269 TRP A C 1
ATOM 1956 O O . TRP A 1 269 ? 0.486 -13.57 -21.984 1 97.19 269 TRP A O 1
ATOM 1966 N N . TRP A 1 270 ? 2.164 -14.703 -21.031 1 97.44 270 TRP A N 1
ATOM 1967 C CA . TRP A 1 270 ? 2.332 -13.727 -19.969 1 97.44 270 TRP A CA 1
ATOM 1968 C C . TRP A 1 270 ? 2.785 -12.383 -20.516 1 97.44 270 TRP A C 1
ATOM 1970 O O . TRP A 1 270 ? 2.318 -11.328 -20.078 1 97.44 270 TRP A O 1
ATOM 1980 N N . ARG A 1 271 ? 3.723 -12.414 -21.438 1 97.81 271 ARG A N 1
ATOM 1981 C CA . ARG A 1 271 ? 4.164 -11.188 -22.094 1 97.81 271 ARG A CA 1
ATOM 1982 C C . ARG A 1 271 ? 2.979 -10.422 -22.672 1 97.81 271 ARG A C 1
ATOM 1984 O O . ARG A 1 271 ? 2.867 -9.203 -22.5 1 97.81 271 ARG A O 1
ATOM 1991 N N . LEU A 1 272 ? 2.088 -11.109 -23.328 1 97.62 272 LEU A N 1
ATOM 1992 C CA . LEU A 1 272 ? 0.927 -10.492 -23.953 1 97.62 272 LEU A CA 1
ATOM 1993 C C . LEU A 1 272 ? -0.057 -9.977 -22.906 1 97.62 272 LEU A C 1
ATOM 1995 O O . LEU A 1 272 ? -0.646 -8.906 -23.078 1 97.62 272 LEU A O 1
ATOM 1999 N N . THR A 1 273 ? -0.242 -10.766 -21.906 1 96.56 273 THR A N 1
ATOM 2000 C CA . THR A 1 273 ? -1.117 -10.344 -20.812 1 96.56 273 THR A CA 1
ATOM 2001 C C . THR A 1 273 ? -0.604 -9.062 -20.156 1 96.56 273 THR A C 1
ATOM 2003 O O . THR A 1 273 ? -1.382 -8.148 -19.875 1 96.56 273 THR A O 1
ATOM 2006 N N . ARG A 1 274 ? 0.668 -9 -19.906 1 95.38 274 ARG A N 1
ATOM 2007 C CA . ARG A 1 274 ? 1.286 -7.789 -19.375 1 95.38 274 ARG A CA 1
ATOM 2008 C C . ARG A 1 274 ? 1.118 -6.625 -20.344 1 95.38 274 ARG A C 1
ATOM 2010 O O . ARG A 1 274 ? 0.871 -5.492 -19.922 1 95.38 274 ARG A O 1
ATOM 2017 N N . GLY A 1 275 ? 1.291 -6.93 -21.594 1 95.62 275 GLY A N 1
ATOM 2018 C CA . GLY A 1 275 ? 1.035 -5.914 -22.609 1 95.62 275 GLY A CA 1
ATOM 2019 C C . GLY A 1 275 ? -0.375 -5.359 -22.547 1 95.62 275 GLY A C 1
ATOM 2020 O O . GLY A 1 275 ? -0.578 -4.152 -22.672 1 95.62 275 GLY A O 1
ATOM 2021 N N . ALA A 1 276 ? -1.322 -6.211 -22.359 1 95.31 276 ALA A N 1
ATOM 2022 C CA . ALA A 1 276 ? -2.723 -5.809 -22.266 1 95.31 276 ALA A CA 1
ATOM 2023 C C . ALA A 1 276 ? -2.932 -4.859 -21.078 1 95.31 276 ALA A C 1
ATOM 2025 O O . ALA A 1 276 ? -3.641 -3.859 -21.203 1 95.31 276 ALA A O 1
ATOM 2026 N N . ALA A 1 277 ? -2.314 -5.152 -20.016 1 93.25 277 ALA A N 1
ATOM 2027 C CA . ALA A 1 277 ? -2.424 -4.309 -18.828 1 93.25 277 ALA A CA 1
ATOM 2028 C C . ALA A 1 277 ? -1.815 -2.932 -19.078 1 93.25 277 ALA A C 1
ATOM 2030 O O . ALA A 1 277 ? -2.383 -1.914 -18.672 1 93.25 277 ALA A O 1
ATOM 2031 N N . LEU A 1 278 ? -0.682 -2.924 -19.703 1 92.69 278 LEU A N 1
ATOM 2032 C CA . LEU A 1 278 ? -0.012 -1.666 -20.016 1 92.69 278 LEU A CA 1
ATOM 2033 C C . LEU A 1 278 ? -0.86 -0.816 -20.953 1 92.69 278 LEU A C 1
ATOM 2035 O O . LEU A 1 278 ? -0.919 0.407 -20.812 1 92.69 278 LEU A O 1
ATOM 2039 N N . LEU A 1 279 ? -1.47 -1.453 -21.906 1 92.44 279 LEU A N 1
ATOM 2040 C CA . LEU A 1 279 ? -2.32 -0.753 -22.875 1 92.44 279 LEU A CA 1
ATOM 2041 C C . LEU A 1 279 ? -3.547 -0.168 -22.172 1 92.44 279 LEU A C 1
ATOM 2043 O O . LEU A 1 279 ? -3.979 0.941 -22.5 1 92.44 279 LEU A O 1
ATOM 2047 N N . ARG A 1 280 ? -4.078 -0.883 -21.297 1 89.56 280 ARG A N 1
ATOM 2048 C CA . ARG A 1 280 ? -5.266 -0.446 -20.562 1 89.56 280 ARG A CA 1
ATOM 2049 C C . ARG A 1 280 ? -4.961 0.764 -19.688 1 89.56 280 ARG A C 1
ATOM 2051 O O . ARG A 1 280 ? -5.746 1.711 -19.641 1 89.56 280 ARG A O 1
ATOM 2058 N N . ASP A 1 281 ? -3.82 0.784 -19.062 1 82.44 281 ASP A N 1
ATOM 2059 C CA . ASP A 1 281 ? -3.52 1.73 -17.984 1 82.44 281 ASP A CA 1
ATOM 2060 C C . ASP A 1 281 ? -2.785 2.955 -18.531 1 82.44 281 ASP A C 1
ATOM 2062 O O . ASP A 1 281 ? -2.672 3.973 -17.844 1 82.44 281 ASP A O 1
ATOM 2066 N N . GLY A 1 282 ? -2.283 2.84 -19.688 1 80 282 GLY A N 1
ATOM 2067 C CA . GLY A 1 282 ? -1.42 3.936 -20.109 1 80 282 GLY A CA 1
ATOM 2068 C C . GLY A 1 282 ? -1.611 4.328 -21.562 1 80 282 GLY A C 1
ATOM 2069 O O . GLY A 1 282 ? -2.486 3.795 -22.25 1 80 282 GLY A O 1
ATOM 2070 N N . ARG A 1 283 ? -0.771 5.324 -21.906 1 80.56 283 ARG A N 1
ATOM 2071 C CA . ARG A 1 283 ? -0.84 5.852 -23.266 1 80.56 283 ARG A CA 1
ATOM 2072 C C . ARG A 1 283 ? 0.518 5.77 -23.953 1 80.56 283 ARG A C 1
ATOM 2074 O O . ARG A 1 283 ? 0.772 6.488 -24.938 1 80.56 283 ARG A O 1
ATOM 2081 N N . GLU A 1 284 ? 1.235 4.848 -23.422 1 87.94 284 GLU A N 1
ATOM 2082 C CA . GLU A 1 284 ? 2.541 4.66 -24.047 1 87.94 284 GLU A CA 1
ATOM 2083 C C . GLU A 1 284 ? 2.398 4.199 -25.484 1 87.94 284 GLU A C 1
ATOM 2085 O O . GLU A 1 284 ? 1.478 3.449 -25.828 1 87.94 284 GLU A O 1
ATOM 2090 N N . PRO A 1 285 ? 3.418 4.633 -26.297 1 93.25 285 PRO A N 1
ATOM 2091 C CA . PRO A 1 285 ? 3.398 4.133 -27.688 1 93.25 285 PRO A CA 1
ATOM 2092 C C . PRO A 1 285 ? 3.543 2.613 -27.766 1 93.25 285 PRO A C 1
ATOM 2094 O O . PRO A 1 285 ? 4.164 2.002 -26.891 1 93.25 285 PRO A O 1
ATOM 2097 N N . LEU A 1 286 ? 2.986 2.102 -28.828 1 95.12 286 LEU A N 1
ATOM 2098 C CA . LEU A 1 286 ? 2.973 0.654 -29 1 95.12 286 LEU A CA 1
ATOM 2099 C C . LEU A 1 286 ? 4.391 0.094 -29 1 95.12 286 LEU A C 1
ATOM 2101 O O . LEU A 1 286 ? 4.633 -1.002 -28.484 1 95.12 286 LEU A O 1
ATOM 2105 N N . ALA A 1 287 ? 5.293 0.829 -29.562 1 96.12 287 ALA A N 1
ATOM 2106 C CA . ALA A 1 287 ? 6.688 0.393 -29.625 1 96.12 287 ALA A CA 1
ATOM 2107 C C . ALA A 1 287 ? 7.27 0.245 -28.219 1 96.12 287 ALA A C 1
ATOM 2109 O O . ALA A 1 287 ? 8.023 -0.69 -27.953 1 96.12 287 ALA A O 1
ATOM 2110 N N . ALA A 1 288 ? 6.949 1.13 -27.359 1 95.44 288 ALA A N 1
ATOM 2111 C CA . ALA A 1 288 ? 7.43 1.077 -25.984 1 95.44 288 ALA A CA 1
ATOM 2112 C C . ALA A 1 288 ? 6.824 -0.107 -25.234 1 95.44 288 ALA A C 1
ATOM 2114 O O . ALA A 1 288 ? 7.52 -0.798 -24.484 1 95.44 288 ALA A O 1
ATOM 2115 N N . VAL A 1 289 ? 5.551 -0.322 -25.453 1 96.31 289 VAL A N 1
ATOM 2116 C CA . VAL A 1 289 ? 4.875 -1.454 -24.828 1 96.31 289 VAL A CA 1
ATOM 2117 C C . VAL A 1 289 ? 5.512 -2.76 -25.297 1 96.31 289 VAL A C 1
ATOM 2119 O O . VAL A 1 289 ? 5.82 -3.635 -24.484 1 96.31 289 VAL A O 1
ATOM 2122 N N . ALA A 1 290 ? 5.691 -2.84 -26.609 1 97.12 290 ALA A N 1
ATOM 2123 C CA . ALA A 1 290 ? 6.301 -4.035 -27.188 1 97.12 290 ALA A CA 1
ATOM 2124 C C . ALA A 1 290 ? 7.656 -4.328 -26.547 1 97.12 290 ALA A C 1
ATOM 2126 O O . ALA A 1 290 ? 7.914 -5.449 -26.109 1 97.12 290 ALA A O 1
ATOM 2127 N N . ARG A 1 291 ? 8.477 -3.34 -26.422 1 95.75 291 ARG A N 1
ATOM 2128 C CA . ARG A 1 291 ? 9.812 -3.49 -25.844 1 95.75 291 ARG A CA 1
ATOM 2129 C C . ARG A 1 291 ? 9.734 -3.9 -24.375 1 95.75 291 ARG A C 1
ATOM 2131 O O . ARG A 1 291 ? 10.508 -4.746 -23.922 1 95.75 291 ARG A O 1
ATOM 2138 N N . ARG A 1 292 ? 8.867 -3.393 -23.719 1 94.56 292 ARG A N 1
ATOM 2139 C CA . ARG A 1 292 ? 8.75 -3.633 -22.281 1 94.56 292 ARG A CA 1
ATOM 2140 C C . ARG A 1 292 ? 8.367 -5.082 -22 1 94.56 292 ARG A C 1
ATOM 2142 O O . ARG A 1 292 ? 8.727 -5.637 -20.953 1 94.56 292 ARG A O 1
ATOM 2149 N N . VAL A 1 293 ? 7.668 -5.633 -22.969 1 96.19 293 VAL A N 1
ATOM 2150 C CA . VAL A 1 293 ? 7.199 -6.984 -22.656 1 96.19 293 VAL A CA 1
ATOM 2151 C C . VAL A 1 293 ? 8.047 -8.008 -23.422 1 96.19 293 VAL A C 1
ATOM 2153 O O . VAL A 1 293 ? 7.836 -9.211 -23.281 1 96.19 293 VAL A O 1
ATOM 2156 N N . GLY A 1 294 ? 8.992 -7.551 -24.188 1 96.12 294 GLY A N 1
ATOM 2157 C CA . GLY A 1 294 ? 9.984 -8.477 -24.703 1 96.12 294 GLY A CA 1
ATOM 2158 C C . GLY A 1 294 ? 9.844 -8.719 -26.203 1 96.12 294 GLY A C 1
ATOM 2159 O O . GLY A 1 294 ? 10.391 -9.695 -26.734 1 96.12 294 GLY A O 1
ATOM 2160 N N . TYR A 1 295 ? 9.109 -7.863 -26.906 1 96.75 295 TYR A N 1
ATOM 2161 C CA . TYR A 1 295 ? 9.031 -7.969 -28.359 1 96.75 295 TYR A CA 1
ATOM 2162 C C . TYR A 1 295 ? 9.961 -6.961 -29.031 1 96.75 295 TYR A C 1
ATOM 2164 O O . TYR A 1 295 ? 10.094 -5.828 -28.562 1 96.75 295 TYR A O 1
ATOM 2172 N N . SER A 1 296 ? 10.484 -7.352 -30.062 1 94.62 296 SER A N 1
ATOM 2173 C CA . SER A 1 296 ? 11.477 -6.523 -30.75 1 94.62 296 SER A CA 1
ATOM 2174 C C . SER A 1 296 ? 10.805 -5.445 -31.594 1 94.62 296 SER A C 1
ATOM 2176 O O . SER A 1 296 ? 11.391 -4.387 -31.828 1 94.62 296 SER A O 1
ATOM 2178 N N . THR A 1 297 ? 9.578 -5.742 -32.094 1 95.75 297 THR A N 1
ATOM 2179 C CA . THR A 1 297 ? 8.891 -4.773 -32.969 1 95.75 297 THR A CA 1
ATOM 2180 C C . THR A 1 297 ? 7.418 -4.672 -32.562 1 95.75 297 THR A C 1
ATOM 2182 O O . THR A 1 297 ? 6.824 -5.645 -32.094 1 95.75 297 THR A O 1
ATOM 2185 N N . PRO A 1 298 ? 6.855 -3.479 -32.844 1 96.75 298 PRO A N 1
ATOM 2186 C CA . PRO A 1 298 ? 5.414 -3.338 -32.625 1 96.75 298 PRO A CA 1
ATOM 2187 C C . PRO A 1 298 ? 4.582 -4.273 -33.5 1 96.75 298 PRO A C 1
ATOM 2189 O O . PRO A 1 298 ? 3.512 -4.723 -33.094 1 96.75 298 PRO A O 1
ATOM 2192 N N . TYR A 1 299 ? 5.09 -4.562 -34.625 1 96.62 299 TYR A N 1
ATOM 2193 C CA . TYR A 1 299 ? 4.387 -5.453 -35.562 1 96.62 299 TYR A CA 1
ATOM 2194 C C . TYR A 1 299 ? 4.277 -6.855 -34.969 1 96.62 299 TYR A C 1
ATOM 2196 O O . TYR A 1 299 ? 3.191 -7.441 -34.938 1 96.62 299 TYR A O 1
ATOM 2204 N N . ALA A 1 300 ? 5.395 -7.379 -34.531 1 97.31 300 ALA A N 1
ATOM 2205 C CA . ALA A 1 300 ? 5.406 -8.711 -33.938 1 97.31 300 ALA A CA 1
ATOM 2206 C C . ALA A 1 300 ? 4.496 -8.781 -32.719 1 97.31 300 ALA A C 1
ATOM 2208 O O . ALA A 1 300 ? 3.77 -9.758 -32.531 1 97.31 300 ALA A O 1
ATOM 2209 N N . PHE A 1 301 ? 4.547 -7.73 -31.953 1 97.94 301 PHE A N 1
ATOM 2210 C CA . PHE A 1 301 ? 3.688 -7.645 -30.766 1 97.94 301 PHE A CA 1
ATOM 2211 C C . PHE A 1 301 ? 2.217 -7.633 -31.172 1 97.94 301 PHE A C 1
ATOM 2213 O O . PHE A 1 301 ? 1.416 -8.398 -30.641 1 97.94 301 PHE A O 1
ATOM 2220 N N . SER A 1 302 ? 1.89 -6.805 -32.094 1 97.88 302 SER A N 1
ATOM 2221 C CA . SER A 1 302 ? 0.507 -6.656 -32.531 1 97.88 302 SER A CA 1
ATOM 2222 C C . SER A 1 302 ? -0.038 -7.965 -33.094 1 97.88 302 SER A C 1
ATOM 2224 O O . SER A 1 302 ? -1.181 -8.336 -32.844 1 97.88 302 SER A O 1
ATOM 2226 N N . HIS A 1 303 ? 0.718 -8.633 -33.812 1 97.69 303 HIS A N 1
ATOM 2227 C CA . HIS A 1 303 ? 0.311 -9.898 -34.438 1 97.69 303 HIS A CA 1
ATOM 2228 C C . HIS A 1 303 ? 0.05 -10.953 -33.344 1 97.69 303 HIS A C 1
ATOM 2230 O O . HIS A 1 303 ? -0.979 -11.633 -33.375 1 97.69 303 HIS A O 1
ATOM 2236 N N . ALA A 1 304 ? 0.951 -11.062 -32.5 1 97.62 304 ALA A N 1
ATOM 2237 C CA . ALA A 1 304 ? 0.81 -12.031 -31.422 1 97.62 304 ALA A CA 1
ATOM 2238 C C . ALA A 1 304 ? -0.384 -11.695 -30.531 1 97.62 304 ALA A C 1
ATOM 2240 O O . ALA A 1 304 ? -1.117 -12.586 -30.094 1 97.62 304 ALA A O 1
ATOM 2241 N N . PHE A 1 305 ? -0.524 -10.422 -30.266 1 97.88 305 PHE A N 1
ATOM 2242 C CA . PHE A 1 305 ? -1.616 -9.93 -29.438 1 97.88 305 PHE A CA 1
ATOM 2243 C C . PHE A 1 305 ? -2.965 -10.281 -30.047 1 97.88 305 PHE A C 1
ATOM 2245 O O . PHE A 1 305 ? -3.85 -10.805 -29.359 1 97.88 305 PHE A O 1
ATOM 2252 N N . ARG A 1 306 ? -3.072 -10.086 -31.266 1 97.12 306 ARG A N 1
ATOM 2253 C CA . ARG A 1 306 ? -4.312 -10.391 -31.969 1 97.12 306 ARG A CA 1
ATOM 2254 C C . ARG A 1 306 ? -4.578 -11.891 -31.969 1 97.12 306 ARG A C 1
ATOM 2256 O O . ARG A 1 306 ? -5.723 -12.328 -31.797 1 97.12 306 ARG A O 1
ATOM 2263 N N . ARG A 1 307 ? -3.615 -12.586 -32.219 1 97.19 307 ARG A N 1
ATOM 2264 C CA . ARG A 1 307 ? -3.754 -14.039 -32.219 1 97.19 307 ARG A CA 1
ATOM 2265 C C . ARG A 1 307 ? -4.234 -14.547 -30.875 1 97.19 307 ARG A C 1
ATOM 2267 O O . ARG A 1 307 ? -5.086 -15.438 -30.797 1 97.19 307 ARG A O 1
ATOM 2274 N N . GLU A 1 308 ? -3.682 -13.953 -29.859 1 95.44 308 GLU A N 1
ATOM 2275 C CA . GLU A 1 308 ? -3.979 -14.422 -28.5 1 95.44 308 GLU A CA 1
ATOM 2276 C C . GLU A 1 308 ? -5.344 -13.922 -28.031 1 95.44 308 GLU A C 1
ATOM 2278 O O . GLU A 1 308 ? -6.109 -14.672 -27.438 1 95.44 308 GLU A O 1
ATOM 2283 N N . PHE A 1 309 ? -5.695 -12.641 -28.328 1 94.38 309 PHE A N 1
ATOM 2284 C CA . PHE A 1 309 ? -6.84 -12.016 -27.656 1 94.38 309 PHE A CA 1
ATOM 2285 C C . PHE A 1 309 ? -7.934 -11.688 -28.672 1 94.38 309 PHE A C 1
ATOM 2287 O O . PHE A 1 309 ? -9.016 -11.234 -28.297 1 94.38 309 PHE A O 1
ATOM 2294 N N . GLY A 1 310 ? -7.672 -11.797 -29.922 1 94.44 310 GLY A N 1
ATOM 2295 C CA . GLY A 1 310 ? -8.68 -11.633 -30.953 1 94.44 310 GLY A CA 1
ATOM 2296 C C . GLY A 1 310 ? -8.93 -10.18 -31.312 1 94.44 310 GLY A C 1
ATOM 2297 O O . GLY A 1 310 ? -9.852 -9.867 -32.062 1 94.44 310 GLY A O 1
ATOM 2298 N N . THR A 1 311 ? -8.219 -9.297 -30.781 1 94.69 311 THR A N 1
ATOM 2299 C CA . THR A 1 311 ? -8.305 -7.867 -31.062 1 94.69 311 THR A CA 1
ATOM 2300 C C . THR A 1 311 ? -6.914 -7.254 -31.188 1 94.69 311 THR A C 1
ATOM 2302 O O . THR A 1 311 ? -5.93 -7.844 -30.75 1 94.69 311 THR A O 1
ATOM 2305 N N . THR A 1 312 ? -6.891 -6.145 -31.844 1 95.69 312 THR A N 1
ATOM 2306 C CA . THR A 1 312 ? -5.613 -5.449 -31.969 1 95.69 312 THR A CA 1
ATOM 2307 C C . THR A 1 312 ? -5.324 -4.637 -30.703 1 95.69 312 THR A C 1
ATOM 2309 O O . THR A 1 312 ? -6.238 -4.301 -29.953 1 95.69 312 THR A O 1
ATOM 2312 N N . PRO A 1 313 ? -4.012 -4.309 -30.453 1 95.25 313 PRO A N 1
ATOM 2313 C CA . PRO A 1 313 ? -3.676 -3.453 -29.312 1 95.25 313 PRO A CA 1
ATOM 2314 C C . PRO A 1 313 ? -4.418 -2.117 -29.344 1 95.25 313 PRO A C 1
ATOM 2316 O O . PRO A 1 313 ? -4.871 -1.638 -28.297 1 95.25 313 PRO A O 1
ATOM 2319 N N . GLY A 1 314 ? -4.527 -1.537 -30.453 1 92.62 314 GLY A N 1
ATOM 2320 C CA . GLY A 1 314 ? -5.246 -0.279 -30.578 1 92.62 314 GLY A CA 1
ATOM 2321 C C . GLY A 1 314 ? -6.703 -0.377 -30.172 1 92.62 314 GLY A C 1
ATOM 2322 O O . GLY A 1 314 ? -7.203 0.47 -29.422 1 92.62 314 GLY A O 1
ATOM 2323 N N . GLN A 1 315 ? -7.391 -1.392 -30.703 1 92.06 315 GLN A N 1
ATOM 2324 C CA . GLN A 1 315 ? -8.789 -1.636 -30.359 1 92.06 315 GLN A CA 1
ATOM 2325 C C . GLN A 1 315 ? -8.945 -1.911 -28.859 1 92.06 315 GLN A C 1
ATOM 2327 O O . GLN A 1 315 ? -9.906 -1.457 -28.25 1 92.06 315 GLN A O 1
ATOM 2332 N N . TYR A 1 316 ? -8 -2.639 -28.422 1 92.31 316 TYR A N 1
ATOM 2333 C CA . TYR A 1 316 ? -8.031 -2.982 -27 1 92.31 316 TYR A CA 1
ATOM 2334 C C . TYR A 1 316 ? -7.945 -1.731 -26.141 1 92.31 316 TYR A C 1
ATOM 2336 O O . TYR A 1 316 ? -8.672 -1.6 -25.141 1 92.31 316 TYR A O 1
ATOM 2344 N N . ARG A 1 317 ? -7.059 -0.841 -26.406 1 91 317 ARG A N 1
ATOM 2345 C CA . ARG A 1 317 ? -6.863 0.409 -25.688 1 91 317 ARG A CA 1
ATOM 2346 C C . ARG A 1 317 ? -8.109 1.287 -25.75 1 91 317 ARG A C 1
ATOM 2348 O O . ARG A 1 317 ? -8.477 1.933 -24.766 1 91 317 ARG A O 1
ATOM 2355 N N . ALA A 1 318 ? -8.68 1.362 -26.875 1 84.25 318 ALA A N 1
ATOM 2356 C CA . ALA A 1 318 ? -9.852 2.213 -27.078 1 84.25 318 ALA A CA 1
ATOM 2357 C C . ALA A 1 318 ? -11.055 1.688 -26.312 1 84.25 318 ALA A C 1
ATOM 2359 O O . ALA A 1 318 ? -11.961 2.451 -25.969 1 84.25 318 ALA A O 1
ATOM 2360 N N . GLY A 1 319 ? -10.961 0.532 -25.875 1 74.88 319 GLY A N 1
ATOM 2361 C CA . GLY A 1 319 ? -12.062 -0.057 -25.141 1 74.88 319 GLY A CA 1
ATOM 2362 C C . GLY A 1 319 ? -13.203 -0.514 -26.031 1 74.88 319 GLY A C 1
ATOM 2363 O O . GLY A 1 319 ? -13.148 -0.355 -27.25 1 74.88 319 GLY A O 1
ATOM 2364 N N . PRO A 1 320 ? -14.133 -1.394 -25.594 1 61.59 320 PRO A N 1
ATOM 2365 C CA . PRO A 1 320 ? -15.234 -1.917 -26.422 1 61.59 320 PRO A CA 1
ATOM 2366 C C . PRO A 1 320 ? -15.953 -0.827 -27.203 1 61.59 320 PRO A C 1
ATOM 2368 O O . PRO A 1 320 ? -16.5 -1.096 -28.281 1 61.59 320 PRO A O 1
ATOM 2371 N N . GLY A 1 321 ? -16.188 0.321 -26.859 1 51.09 321 GLY A N 1
ATOM 2372 C CA . GLY A 1 321 ? -17 1.266 -27.609 1 51.09 321 GLY A CA 1
ATOM 2373 C C . GLY A 1 321 ? -16.344 1.737 -28.891 1 51.09 321 GLY A C 1
ATOM 2374 O O . GLY A 1 321 ? -16.969 2.428 -29.703 1 51.09 321 GLY A O 1
ATOM 2375 N N . ALA A 1 322 ? -15.164 1.76 -29.094 1 46.19 322 ALA A N 1
ATOM 2376 C CA . ALA A 1 322 ? -14.602 2.4 -30.281 1 46.19 322 ALA A CA 1
ATOM 2377 C C . ALA A 1 322 ? -14.742 1.508 -31.516 1 46.19 322 ALA A C 1
ATOM 2379 O O . ALA A 1 322 ? -14.328 1.881 -32.594 1 46.19 322 ALA A O 1
ATOM 2380 N N . ALA A 1 323 ? -15.023 0.282 -31.5 1 38.59 323 ALA A N 1
ATOM 2381 C CA . ALA A 1 323 ? -15.211 -0.521 -32.688 1 38.59 323 ALA A CA 1
ATOM 2382 C C . ALA A 1 323 ? -16.438 -0.06 -33.469 1 38.59 323 ALA A C 1
ATOM 2384 O O . ALA A 1 323 ? -16.672 -0.5 -34.625 1 38.59 323 ALA A O 1
ATOM 2385 N N . THR A 1 324 ? -17.562 0.301 -32.875 1 36.97 324 THR A N 1
ATOM 2386 C CA . THR A 1 324 ? -18.734 0.478 -33.719 1 36.97 324 THR A CA 1
ATOM 2387 C C . THR A 1 324 ? -18.578 1.686 -34.625 1 36.97 324 THR A C 1
ATOM 2389 O O . THR A 1 324 ? -19.438 1.945 -35.469 1 36.97 324 THR A O 1
ATOM 2392 N N . ALA A 1 325 ? -17.641 2.637 -34.5 1 31.33 325 ALA A N 1
ATOM 2393 C CA . ALA A 1 325 ? -17.875 3.607 -35.562 1 31.33 325 ALA A CA 1
ATOM 2394 C C . ALA A 1 325 ? -17.094 3.229 -36.812 1 31.33 325 ALA A C 1
ATOM 2396 O O . ALA A 1 325 ? -15.969 2.719 -36.719 1 31.33 325 ALA A O 1
ATOM 2397 N N . MET B 1 1 ? -9.578 12.828 1.008 1 84.25 1 MET B N 1
ATOM 2398 C CA . MET B 1 1 ? -8.227 12.641 1.521 1 84.25 1 MET B CA 1
ATOM 2399 C C . MET B 1 1 ? -7.98 13.531 2.734 1 84.25 1 MET B C 1
ATOM 2401 O O . MET B 1 1 ? -8.836 14.336 3.102 1 84.25 1 MET B O 1
ATOM 2405 N N . ASP B 1 2 ? -6.859 13.266 3.545 1 91.88 2 ASP B N 1
ATOM 2406 C CA . ASP B 1 2 ? -6.477 14.039 4.719 1 91.88 2 ASP B CA 1
ATOM 2407 C C . ASP B 1 2 ? -5.102 14.68 4.531 1 91.88 2 ASP B C 1
ATOM 2409 O O . ASP B 1 2 ? -4.402 14.391 3.561 1 91.88 2 ASP B O 1
ATOM 2413 N N . VAL B 1 3 ? -4.723 15.555 5.441 1 94.25 3 VAL B N 1
ATOM 2414 C CA . VAL B 1 3 ? -3.561 16.438 5.328 1 94.25 3 VAL B CA 1
ATOM 2415 C C . VAL B 1 3 ? -2.295 15.594 5.164 1 94.25 3 VAL B C 1
ATOM 2417 O O . VAL B 1 3 ? -1.486 15.844 4.27 1 94.25 3 VAL B O 1
ATOM 2420 N N . VAL B 1 4 ? -2.09 14.609 5.953 1 94.62 4 VAL B N 1
ATOM 2421 C CA . VAL B 1 4 ? -0.867 13.82 5.945 1 94.62 4 VAL B CA 1
ATOM 2422 C C . VAL B 1 4 ? -0.764 13.039 4.633 1 94.62 4 VAL B C 1
ATOM 2424 O O . VAL B 1 4 ? 0.286 13.039 3.988 1 94.62 4 VAL B O 1
ATOM 2427 N N . SER B 1 5 ? -1.869 12.406 4.242 1 95.94 5 SER B N 1
ATOM 2428 C CA . SER B 1 5 ? -1.898 11.672 2.979 1 95.94 5 SER B CA 1
ATOM 2429 C C . SER B 1 5 ? -1.576 12.586 1.803 1 95.94 5 SER B C 1
ATOM 2431 O O . SER B 1 5 ? -0.78 12.234 0.932 1 95.94 5 SER B O 1
ATOM 2433 N N . ASP B 1 6 ? -2.191 13.711 1.843 1 95.69 6 ASP B N 1
ATOM 2434 C CA . ASP B 1 6 ? -2.012 14.664 0.753 1 95.69 6 ASP B CA 1
ATOM 2435 C C . ASP B 1 6 ? -0.577 15.188 0.709 1 95.69 6 ASP B C 1
ATOM 2437 O O . ASP B 1 6 ? 0.009 15.312 -0.368 1 95.69 6 ASP B O 1
ATOM 2441 N N . ALA B 1 7 ? -0.079 15.516 1.845 1 95.5 7 ALA B N 1
ATOM 2442 C CA . ALA B 1 7 ? 1.295 16 1.936 1 95.5 7 ALA B CA 1
ATOM 2443 C C . ALA B 1 7 ? 2.279 14.977 1.376 1 95.5 7 ALA B C 1
ATOM 2445 O O . ALA B 1 7 ? 3.189 15.328 0.622 1 95.5 7 ALA B O 1
ATOM 2446 N N . ILE B 1 8 ? 2.07 13.742 1.693 1 95.12 8 ILE B N 1
ATOM 2447 C CA . ILE B 1 8 ? 2.943 12.672 1.227 1 95.12 8 ILE B CA 1
ATOM 2448 C C . ILE B 1 8 ? 2.752 12.469 -0.275 1 95.12 8 ILE B C 1
ATOM 2450 O O . ILE B 1 8 ? 3.727 12.406 -1.027 1 95.12 8 ILE B O 1
ATOM 2454 N N . SER B 1 9 ? 1.549 12.383 -0.75 1 94.06 9 SER B N 1
ATOM 2455 C CA . SER B 1 9 ? 1.235 12.117 -2.15 1 94.06 9 SER B CA 1
ATOM 2456 C C . SER B 1 9 ? 1.766 13.219 -3.059 1 94.06 9 SER B C 1
ATOM 2458 O O . SER B 1 9 ? 2.18 12.953 -4.188 1 94.06 9 SER B O 1
ATOM 2460 N N . ALA B 1 10 ? 1.756 14.414 -2.584 1 94.19 10 ALA B N 1
ATOM 2461 C CA . ALA B 1 10 ? 2.154 15.562 -3.391 1 94.19 10 ALA B CA 1
ATOM 2462 C C . ALA B 1 10 ? 3.65 15.531 -3.689 1 94.19 10 ALA B C 1
ATOM 2464 O O . ALA B 1 10 ? 4.098 16.078 -4.699 1 94.19 10 ALA B O 1
ATOM 2465 N N . VAL B 1 11 ? 4.395 14.883 -2.854 1 94.31 11 VAL B N 1
ATOM 2466 C CA . VAL B 1 11 ? 5.844 14.977 -3.02 1 94.31 11 VAL B CA 1
ATOM 2467 C C . VAL B 1 11 ? 6.395 13.664 -3.557 1 94.31 11 VAL B C 1
ATOM 2469 O O . VAL B 1 11 ? 7.539 13.602 -4.012 1 94.31 11 VAL B O 1
ATOM 2472 N N . ARG B 1 12 ? 5.703 12.648 -3.453 1 92.19 12 ARG B N 1
ATOM 2473 C CA . ARG B 1 12 ? 6.18 11.328 -3.867 1 92.19 12 ARG B CA 1
ATOM 2474 C C . ARG B 1 12 ? 6.43 11.289 -5.371 1 92.19 12 ARG B C 1
ATOM 2476 O O . ARG B 1 12 ? 5.574 11.688 -6.16 1 92.19 12 ARG B O 1
ATOM 2483 N N . ILE B 1 13 ? 7.691 10.805 -5.668 1 89.31 13 ILE B N 1
ATOM 2484 C CA . ILE B 1 13 ? 8.016 10.625 -7.082 1 89.31 13 ILE B CA 1
ATOM 2485 C C . ILE B 1 13 ? 8.547 9.211 -7.312 1 89.31 13 ILE B C 1
ATOM 2487 O O . ILE B 1 13 ? 9.57 8.828 -6.734 1 89.31 13 ILE B O 1
ATOM 2491 N N . GLY B 1 14 ? 7.801 8.289 -7.91 1 86.12 14 GLY B N 1
ATOM 2492 C CA . GLY B 1 14 ? 8.242 6.93 -8.172 1 86.12 14 GLY B CA 1
ATOM 2493 C C . GLY B 1 14 ? 8 5.988 -7.012 1 86.12 14 GLY B C 1
ATOM 2494 O O . GLY B 1 14 ? 7.113 6.223 -6.191 1 86.12 14 GLY B O 1
ATOM 2495 N N . GLN B 1 15 ? 8.789 4.891 -6.949 1 88.69 15 GLN B N 1
ATOM 2496 C CA . GLN B 1 15 ? 8.617 3.865 -5.926 1 88.69 15 GLN B CA 1
ATOM 2497 C C . GLN B 1 15 ? 9.75 3.906 -4.906 1 88.69 15 GLN B C 1
ATOM 2499 O O . GLN B 1 15 ? 10.898 4.199 -5.254 1 88.69 15 GLN B O 1
ATOM 2504 N N . PRO B 1 16 ? 9.391 3.66 -3.664 1 93.19 16 PRO B N 1
ATOM 2505 C CA . PRO B 1 16 ? 10.461 3.543 -2.67 1 93.19 16 PRO B CA 1
ATOM 2506 C C . PRO B 1 16 ? 11.312 2.291 -2.865 1 93.19 16 PRO B C 1
ATOM 2508 O O . PRO B 1 16 ? 10.914 1.379 -3.596 1 93.19 16 PRO B O 1
ATOM 2511 N N . SER B 1 17 ? 12.469 2.32 -2.322 1 90.25 17 SER B N 1
ATOM 2512 C CA . SER B 1 17 ? 13.367 1.167 -2.33 1 90.25 17 SER B CA 1
ATOM 2513 C C . SER B 1 17 ? 13.758 0.766 -0.913 1 90.25 17 SER B C 1
ATOM 2515 O O . SER B 1 17 ? 13.695 1.581 0.009 1 90.25 17 SER B O 1
ATOM 2517 N N . SER B 1 18 ? 14.055 -0.459 -0.784 1 91.75 18 SER B N 1
ATOM 2518 C CA . SER B 1 18 ? 14.531 -0.954 0.504 1 91.75 18 SER B CA 1
ATOM 2519 C C . SER B 1 18 ? 15.469 -2.145 0.327 1 91.75 18 SER B C 1
ATOM 2521 O O . SER B 1 18 ? 15.414 -2.838 -0.691 1 91.75 18 SER B O 1
ATOM 2523 N N . GLN B 1 19 ? 16.328 -2.312 1.268 1 88.62 19 GLN B N 1
ATOM 2524 C CA . GLN B 1 19 ? 17.266 -3.428 1.284 1 88.62 19 GLN B CA 1
ATOM 2525 C C . GLN B 1 19 ? 17.516 -3.924 2.707 1 88.62 19 GLN B C 1
ATOM 2527 O O . GLN B 1 19 ? 17.578 -3.127 3.645 1 88.62 19 GLN B O 1
ATOM 2532 N N . ARG B 1 20 ? 17.516 -5.199 2.768 1 89.56 20 ARG B N 1
ATOM 2533 C CA . ARG B 1 20 ? 17.906 -5.82 4.031 1 89.56 20 ARG B CA 1
ATOM 2534 C C . ARG B 1 20 ? 19.406 -5.984 4.133 1 89.56 20 ARG B C 1
ATOM 2536 O O . ARG B 1 20 ? 20.062 -6.387 3.168 1 89.56 20 ARG B O 1
ATOM 2543 N N . VAL B 1 21 ? 19.969 -5.625 5.27 1 89.12 21 VAL B N 1
ATOM 2544 C CA . VAL B 1 21 ? 21.406 -5.688 5.477 1 89.12 21 VAL B CA 1
ATOM 2545 C C . VAL B 1 21 ? 21.719 -6.469 6.754 1 89.12 21 VAL B C 1
ATOM 2547 O O . VAL B 1 21 ? 21.062 -6.27 7.781 1 89.12 21 VAL B O 1
ATOM 2550 N N . ARG B 1 22 ? 22.531 -7.383 6.645 1 89.56 22 ARG B N 1
ATOM 2551 C CA . ARG B 1 22 ? 23.094 -8.078 7.809 1 89.56 22 ARG B CA 1
ATOM 2552 C C . ARG B 1 22 ? 24.594 -7.918 7.875 1 89.56 22 ARG B C 1
ATOM 2554 O O . ARG B 1 22 ? 25.312 -8.227 6.91 1 89.56 22 ARG B O 1
ATOM 2561 N N . VAL B 1 23 ? 25.062 -7.406 8.953 1 87.94 23 VAL B N 1
ATOM 2562 C CA . VAL B 1 23 ? 26.5 -7.133 9.07 1 87.94 23 VAL B CA 1
ATOM 2563 C C . VAL B 1 23 ? 26.969 -7.418 10.5 1 87.94 23 VAL B C 1
ATOM 2565 O O . VAL B 1 23 ? 26.219 -7.219 11.453 1 87.94 23 VAL B O 1
ATOM 2568 N N . GLY B 1 24 ? 28.109 -7.969 10.609 1 86.19 24 GLY B N 1
ATOM 2569 C CA . GLY B 1 24 ? 28.75 -8.242 11.891 1 86.19 24 GLY B CA 1
ATOM 2570 C C . GLY B 1 24 ? 30.125 -7.633 12.016 1 86.19 24 GLY B C 1
ATOM 2571 O O . GLY B 1 24 ? 30.641 -7.059 11.055 1 86.19 24 GLY B O 1
ATOM 2572 N N . GLY B 1 25 ? 30.656 -7.711 13.289 1 83.19 25 GLY B N 1
ATOM 2573 C CA . GLY B 1 25 ? 32 -7.195 13.508 1 83.19 25 GLY B CA 1
ATOM 2574 C C . GLY B 1 25 ? 32.031 -5.684 13.625 1 83.19 25 GLY B C 1
ATOM 2575 O O . GLY B 1 25 ? 31.109 -5.066 14.141 1 83.19 25 GLY B O 1
ATOM 2576 N N . ASP B 1 26 ? 33.281 -5.102 13.281 1 83.31 26 ASP B N 1
ATOM 2577 C CA . ASP B 1 26 ? 33.5 -3.658 13.32 1 83.31 26 ASP B CA 1
ATOM 2578 C C . ASP B 1 26 ? 33.219 -3.023 11.961 1 83.31 26 ASP B C 1
ATOM 2580 O O . ASP B 1 26 ? 33.844 -3.359 10.961 1 83.31 26 ASP B O 1
ATOM 2584 N N . TRP B 1 27 ? 32.125 -2.291 11.938 1 87.31 27 TRP B N 1
ATOM 2585 C CA . TRP B 1 27 ? 31.75 -1.661 10.68 1 87.31 27 TRP B CA 1
ATOM 2586 C C . TRP B 1 27 ? 31.312 -0.221 10.898 1 87.31 27 TRP B C 1
ATOM 2588 O O . TRP B 1 27 ? 30.906 0.144 12.008 1 87.31 27 TRP B O 1
ATOM 2598 N N . CYS B 1 28 ? 31.578 0.608 9.969 1 90.94 28 CYS B N 1
ATOM 2599 C CA . CYS B 1 28 ? 31.172 2.01 9.922 1 90.94 28 CYS B CA 1
ATOM 2600 C C . CYS B 1 28 ? 30.953 2.465 8.484 1 90.94 28 CYS B C 1
ATOM 2602 O O . CYS B 1 28 ? 31.844 2.338 7.637 1 90.94 28 CYS B O 1
ATOM 2604 N N . THR B 1 29 ? 29.719 2.9 8.234 1 93 29 THR B N 1
ATOM 2605 C CA . THR B 1 29 ? 29.422 3.324 6.871 1 93 29 THR B CA 1
ATOM 2606 C C . THR B 1 29 ? 28.797 4.723 6.863 1 93 29 THR B C 1
ATOM 2608 O O . THR B 1 29 ? 28.172 5.133 7.84 1 93 29 THR B O 1
ATOM 2611 N N . ARG B 1 30 ? 29.094 5.418 5.781 1 94.94 30 ARG B N 1
ATOM 2612 C CA . ARG B 1 30 ? 28.641 6.797 5.656 1 94.94 30 ARG B CA 1
ATOM 2613 C C . ARG B 1 30 ? 27.656 6.945 4.492 1 94.94 30 ARG B C 1
ATOM 2615 O O . ARG B 1 30 ? 27.906 6.445 3.396 1 94.94 30 ARG B O 1
ATOM 2622 N N . LEU B 1 31 ? 26.531 7.508 4.727 1 95.19 31 LEU B N 1
ATOM 2623 C CA . LEU B 1 31 ? 25.609 7.977 3.689 1 95.19 31 LEU B CA 1
ATOM 2624 C C . LEU B 1 31 ? 25.688 9.492 3.543 1 95.19 31 LEU B C 1
ATOM 2626 O O . LEU B 1 31 ? 25.391 10.227 4.488 1 95.19 31 LEU B O 1
ATOM 2630 N N . ALA B 1 32 ? 26.109 9.945 2.357 1 94.69 32 ALA B N 1
ATOM 2631 C CA . ALA B 1 32 ? 26.125 11.375 2.068 1 94.69 32 ALA B CA 1
ATOM 2632 C C . ALA B 1 32 ? 24.703 11.938 1.981 1 94.69 32 ALA B C 1
ATOM 2634 O O . ALA B 1 32 ? 23.734 11.18 1.842 1 94.69 32 ALA B O 1
ATOM 2635 N N . PRO B 1 33 ? 24.609 13.234 2.236 1 95.31 33 PRO B N 1
ATOM 2636 C CA . PRO B 1 33 ? 23.281 13.812 2.006 1 95.31 33 PRO B CA 1
ATOM 2637 C C . PRO B 1 33 ? 22.703 13.445 0.641 1 95.31 33 PRO B C 1
ATOM 2639 O O . PRO B 1 33 ? 23.453 13.305 -0.332 1 95.31 33 PRO B O 1
ATOM 2642 N N . TYR B 1 34 ? 21.469 13.227 0.524 1 92.44 34 TYR B N 1
ATOM 2643 C CA . TYR B 1 34 ? 20.828 12.797 -0.709 1 92.44 34 TYR B CA 1
ATOM 2644 C C . TYR B 1 34 ? 19.422 13.383 -0.816 1 92.44 34 TYR B C 1
ATOM 2646 O O . TYR B 1 34 ? 18.891 13.945 0.149 1 92.44 34 TYR B O 1
ATOM 2654 N N . GLU B 1 35 ? 18.812 13.297 -1.985 1 92 35 GLU B N 1
ATOM 2655 C CA . GLU B 1 35 ? 17.438 13.75 -2.201 1 92 35 GLU B CA 1
ATOM 2656 C C . GLU B 1 35 ? 16.438 12.688 -1.753 1 92 35 GLU B C 1
ATOM 2658 O O . GLU B 1 35 ? 16.656 11.492 -1.949 1 92 35 GLU B O 1
ATOM 2663 N N . GLY B 1 36 ? 15.438 13.203 -1.125 1 95 36 GLY B N 1
ATOM 2664 C CA . GLY B 1 36 ? 14.414 12.289 -0.644 1 95 36 GLY B CA 1
ATOM 2665 C C . GLY B 1 36 ? 14.484 12.055 0.854 1 95 36 GLY B C 1
ATOM 2666 O O . GLY B 1 36 ? 15.016 12.891 1.595 1 95 36 GLY B O 1
ATOM 2667 N N . ALA B 1 37 ? 13.797 11.016 1.264 1 97.06 37 ALA B N 1
ATOM 2668 C CA . ALA B 1 37 ? 13.773 10.625 2.672 1 97.06 37 ALA B CA 1
ATOM 2669 C C . ALA B 1 37 ? 14.312 9.211 2.863 1 97.06 37 ALA B C 1
ATOM 2671 O O . ALA B 1 37 ? 13.969 8.305 2.104 1 97.06 37 ALA B O 1
ATOM 2672 N N . GLY B 1 38 ? 15.195 9.047 3.762 1 97.38 38 GLY B N 1
ATOM 2673 C CA . GLY B 1 38 ? 15.719 7.73 4.098 1 97.38 38 GLY B CA 1
ATOM 2674 C C . GLY B 1 38 ? 15.164 7.18 5.395 1 97.38 38 GLY B C 1
ATOM 2675 O O . GLY B 1 38 ? 14.586 7.918 6.195 1 97.38 38 GLY B O 1
ATOM 2676 N N . PHE B 1 39 ? 15.266 5.895 5.582 1 97.75 39 PHE B N 1
ATOM 2677 C CA . PHE B 1 39 ? 14.867 5.289 6.852 1 97.75 39 PHE B CA 1
ATOM 2678 C C . PHE B 1 39 ? 15.719 4.062 7.152 1 97.75 39 PHE B C 1
ATOM 2680 O O . PHE B 1 39 ? 16.266 3.441 6.238 1 97.75 39 PHE B O 1
ATOM 2687 N N . HIS B 1 40 ? 15.859 3.758 8.406 1 97.44 40 HIS B N 1
ATOM 2688 C CA . HIS B 1 40 ? 16.469 2.535 8.922 1 97.44 40 HIS B CA 1
ATOM 2689 C C . HIS B 1 40 ? 15.594 1.889 9.992 1 97.44 40 HIS B C 1
ATOM 2691 O O . HIS B 1 40 ? 15.023 2.582 10.836 1 97.44 40 HIS B O 1
ATOM 2697 N N . VAL B 1 41 ? 15.453 0.636 9.883 1 97.12 41 VAL B N 1
ATOM 2698 C CA . VAL B 1 41 ? 14.781 -0.161 10.906 1 97.12 41 VAL B CA 1
ATOM 2699 C C . VAL B 1 41 ? 15.703 -1.282 11.375 1 97.12 41 VAL B C 1
ATOM 2701 O O . VAL B 1 41 ? 16.172 -2.098 10.578 1 97.12 41 VAL B O 1
ATOM 2704 N N . VAL B 1 42 ? 15.914 -1.323 12.656 1 96.12 42 VAL B N 1
ATOM 2705 C CA . VAL B 1 42 ? 16.719 -2.41 13.195 1 96.12 42 VAL B CA 1
ATOM 2706 C C . VAL B 1 42 ? 15.844 -3.627 13.461 1 96.12 42 VAL B C 1
ATOM 2708 O O . VAL B 1 42 ? 14.891 -3.551 14.242 1 96.12 42 VAL B O 1
ATOM 2711 N N . LEU B 1 43 ? 16.141 -4.688 12.797 1 93 43 LEU B N 1
ATOM 2712 C CA . LEU B 1 43 ? 15.359 -5.906 12.961 1 93 43 LEU B CA 1
ATOM 2713 C C . LEU B 1 43 ? 15.961 -6.793 14.047 1 93 43 LEU B C 1
ATOM 2715 O O . LEU B 1 43 ? 15.227 -7.422 14.812 1 93 43 LEU B O 1
ATOM 2719 N N . GLU B 1 44 ? 17.219 -6.844 14.133 1 92.5 44 GLU B N 1
ATOM 2720 C CA . GLU B 1 44 ? 17.969 -7.582 15.133 1 92.5 44 GLU B CA 1
ATOM 2721 C C . GLU B 1 44 ? 19.266 -6.852 15.508 1 92.5 44 GLU B C 1
ATOM 2723 O O . GLU B 1 44 ? 19.891 -6.219 14.656 1 92.5 44 GLU B O 1
ATOM 2728 N N . GLY B 1 45 ? 19.625 -6.988 16.828 1 93.56 45 GLY B N 1
ATOM 2729 C CA . GLY B 1 45 ? 20.875 -6.395 17.266 1 93.56 45 GLY B CA 1
ATOM 2730 C C . GLY B 1 45 ? 20.75 -4.918 17.594 1 93.56 45 GLY B C 1
ATOM 2731 O O . GLY B 1 45 ? 19.672 -4.449 17.984 1 93.56 45 GLY B O 1
ATOM 2732 N N . ARG B 1 46 ? 22 -4.234 17.641 1 94.31 46 ARG B N 1
ATOM 2733 C CA . ARG B 1 46 ? 22.078 -2.812 17.969 1 94.31 46 ARG B CA 1
ATOM 2734 C C . ARG B 1 46 ? 23.094 -2.1 17.094 1 94.31 46 ARG B C 1
ATOM 2736 O O . ARG B 1 46 ? 24.031 -2.723 16.594 1 94.31 46 ARG B O 1
ATOM 2743 N N . CYS B 1 47 ? 22.844 -0.845 16.906 1 93.31 47 CYS B N 1
ATOM 2744 C CA . CYS B 1 47 ? 23.812 -0.039 16.172 1 93.31 47 CYS B CA 1
ATOM 2745 C C . CYS B 1 47 ? 23.703 1.431 16.562 1 93.31 47 CYS B C 1
ATOM 2747 O O . CYS B 1 47 ? 22.859 1.799 17.391 1 93.31 47 CYS B O 1
ATOM 2749 N N . LEU B 1 48 ? 24.688 2.188 16.078 1 94.44 48 LEU B N 1
ATOM 2750 C CA . LEU B 1 48 ? 24.719 3.625 16.328 1 94.44 48 LEU B CA 1
ATOM 2751 C C . LEU B 1 48 ? 24.469 4.406 15.047 1 94.44 48 LEU B C 1
ATOM 2753 O O . LEU B 1 48 ? 24.984 4.035 13.984 1 94.44 48 LEU B O 1
ATOM 2757 N N . LEU B 1 49 ? 23.672 5.398 15.125 1 95.38 49 LEU B N 1
ATOM 2758 C CA . LEU B 1 49 ? 23.469 6.34 14.031 1 95.38 49 LEU B CA 1
ATOM 2759 C C . LEU B 1 49 ? 23.891 7.746 14.43 1 95.38 49 LEU B C 1
ATOM 2761 O O . LEU B 1 49 ? 23.469 8.258 15.477 1 95.38 49 LEU B O 1
ATOM 2765 N N . LEU B 1 50 ? 24.781 8.352 13.672 1 94.62 50 LEU B N 1
ATOM 2766 C CA . LEU B 1 50 ? 25.25 9.711 13.914 1 94.62 50 LEU B CA 1
ATOM 2767 C C . LEU B 1 50 ? 24.891 10.625 12.75 1 94.62 50 LEU B C 1
ATOM 2769 O O . LEU B 1 50 ? 25.531 10.594 11.703 1 94.62 50 LEU B O 1
ATOM 2773 N N . PRO B 1 51 ? 23.828 11.422 12.914 1 95.31 51 PRO B N 1
ATOM 2774 C CA . PRO B 1 51 ? 23.5 12.383 11.859 1 95.31 51 PRO B CA 1
ATOM 2775 C C . PRO B 1 51 ? 24.5 13.531 11.773 1 95.31 51 PRO B C 1
ATOM 2777 O O . PRO B 1 51 ? 25.125 13.883 12.781 1 95.31 51 PRO B O 1
ATOM 2780 N N . ASP B 1 52 ? 24.594 14.07 10.562 1 93.69 52 ASP B N 1
ATOM 2781 C CA . ASP B 1 52 ? 25.438 15.25 10.414 1 93.69 52 ASP B CA 1
ATOM 2782 C C . ASP B 1 52 ? 24.938 16.391 11.305 1 93.69 52 ASP B C 1
ATOM 2784 O O . ASP B 1 52 ? 23.766 16.781 11.242 1 93.69 52 ASP B O 1
ATOM 2788 N N . GLY B 1 53 ? 25.875 16.859 12.133 1 90 53 GLY B N 1
ATOM 2789 C CA . GLY B 1 53 ? 25.562 18 12.969 1 90 53 GLY B CA 1
ATOM 2790 C C . GLY B 1 53 ? 24.734 17.641 14.188 1 90 53 GLY B C 1
ATOM 2791 O O . GLY B 1 53 ? 24.266 18.531 14.906 1 90 53 GLY B O 1
ATOM 2792 N N . GLY B 1 54 ? 24.484 16.391 14.414 1 90.94 54 GLY B N 1
ATOM 2793 C CA . GLY B 1 54 ? 23.656 15.984 15.547 1 90.94 54 GLY B CA 1
ATOM 2794 C C . GLY B 1 54 ? 24.359 15.031 16.484 1 90.94 54 GLY B C 1
ATOM 2795 O O . GLY B 1 54 ? 25.562 14.758 16.312 1 90.94 54 GLY B O 1
ATOM 2796 N N . GLU B 1 55 ? 23.672 14.594 17.516 1 90.94 55 GLU B N 1
ATOM 2797 C CA . GLU B 1 55 ? 24.203 13.656 18.5 1 90.94 55 GLU B CA 1
ATOM 2798 C C . GLU B 1 55 ? 23.953 12.211 18.078 1 90.94 55 GLU B C 1
ATOM 2800 O O . GLU B 1 55 ? 22.969 11.914 17.391 1 90.94 55 GLU B O 1
ATOM 2805 N N . PRO B 1 56 ? 24.812 11.359 18.516 1 92.5 56 PRO B N 1
ATOM 2806 C CA . PRO B 1 56 ? 24.625 9.945 18.188 1 92.5 56 PRO B CA 1
ATOM 2807 C C . PRO B 1 56 ? 23.359 9.359 18.844 1 92.5 56 PRO B C 1
ATOM 2809 O O . PRO B 1 56 ? 23.031 9.711 19.969 1 92.5 56 PRO B O 1
ATOM 2812 N N . VAL B 1 57 ? 22.75 8.461 18.125 1 93.5 57 VAL B N 1
ATOM 2813 C CA . VAL B 1 57 ? 21.562 7.766 18.594 1 93.5 57 VAL B CA 1
ATOM 2814 C C . VAL B 1 57 ? 21.812 6.258 18.594 1 93.5 57 VAL B C 1
ATOM 2816 O O . VAL B 1 57 ? 22.203 5.691 17.562 1 93.5 57 VAL B O 1
ATOM 2819 N N . GLU B 1 58 ? 21.594 5.676 19.688 1 94.12 58 GLU B N 1
ATOM 2820 C CA . GLU B 1 58 ? 21.656 4.219 19.75 1 94.12 58 GLU B CA 1
ATOM 2821 C C . GLU B 1 58 ? 20.344 3.59 19.328 1 94.12 58 GLU B C 1
ATOM 2823 O O . GLU B 1 58 ? 19.266 4.023 19.781 1 94.12 58 GLU B O 1
ATOM 2828 N N . LEU B 1 59 ? 20.469 2.588 18.484 1 95.12 59 LEU B N 1
ATOM 2829 C CA . LEU B 1 59 ? 19.266 1.899 17.984 1 95.12 59 LEU B CA 1
ATOM 2830 C C . LEU B 1 59 ? 19.328 0.413 18.328 1 95.12 59 LEU B C 1
ATOM 2832 O O . LEU B 1 59 ? 20.375 -0.219 18.188 1 95.12 59 LEU B O 1
ATOM 2836 N N . GLY B 1 60 ? 18.219 -0.07 18.797 1 94.06 60 GLY B N 1
ATOM 2837 C CA . GLY B 1 60 ? 18.062 -1.495 19.031 1 94.06 60 GLY B CA 1
ATOM 2838 C C . GLY B 1 60 ? 16.953 -2.119 18.219 1 94.06 60 GLY B C 1
ATOM 2839 O O . GLY B 1 60 ? 16.297 -1.438 17.406 1 94.06 60 GLY B O 1
ATOM 2840 N N . ALA B 1 61 ? 16.75 -3.445 18.484 1 93.12 61 ALA B N 1
ATOM 2841 C CA . ALA B 1 61 ? 15.742 -4.184 17.719 1 93.12 61 ALA B CA 1
ATOM 2842 C C . ALA B 1 61 ? 14.367 -3.545 17.859 1 93.12 61 ALA B C 1
ATOM 2844 O O . ALA B 1 61 ? 13.898 -3.295 18.969 1 93.12 61 ALA B O 1
ATOM 2845 N N . GLY B 1 62 ? 13.781 -3.24 16.672 1 92.88 62 GLY B N 1
ATOM 2846 C CA . GLY B 1 62 ? 12.453 -2.656 16.641 1 92.88 62 GLY B CA 1
ATOM 2847 C C . GLY B 1 62 ? 12.469 -1.146 16.5 1 92.88 62 GLY B C 1
ATOM 2848 O O . GLY B 1 62 ? 11.445 -0.542 16.172 1 92.88 62 GLY B O 1
ATOM 2849 N N . ASP B 1 63 ? 13.594 -0.482 16.75 1 94.88 63 ASP B N 1
ATOM 2850 C CA . ASP B 1 63 ? 13.695 0.963 16.562 1 94.88 63 ASP B CA 1
ATOM 2851 C C . ASP B 1 63 ? 13.688 1.333 15.086 1 94.88 63 ASP B C 1
ATOM 2853 O O . ASP B 1 63 ? 14.25 0.611 14.258 1 94.88 63 ASP B O 1
ATOM 2857 N N . ALA B 1 64 ? 13.07 2.43 14.812 1 97 64 ALA B N 1
ATOM 2858 C CA . ALA B 1 64 ? 13.07 2.992 13.469 1 97 64 ALA B CA 1
ATOM 2859 C C . ALA B 1 64 ? 13.531 4.445 13.477 1 97 64 ALA B C 1
ATOM 2861 O O . ALA B 1 64 ? 13.336 5.16 14.461 1 97 64 ALA B O 1
ATOM 2862 N N . VAL B 1 65 ? 14.188 4.844 12.453 1 97.56 65 VAL B N 1
ATOM 2863 C CA . VAL B 1 65 ? 14.578 6.238 12.273 1 97.56 65 VAL B CA 1
ATOM 2864 C C . VAL B 1 65 ? 14.18 6.711 10.875 1 97.56 65 VAL B C 1
ATOM 2866 O O . VAL B 1 65 ? 14.312 5.969 9.898 1 97.56 65 VAL B O 1
ATOM 2869 N N . LEU B 1 66 ? 13.617 7.812 10.805 1 97.75 66 LEU B N 1
ATOM 2870 C CA . LEU B 1 66 ? 13.32 8.5 9.555 1 97.75 66 LEU B CA 1
ATOM 2871 C C . LEU B 1 66 ? 14.219 9.719 9.367 1 97.75 66 LEU B C 1
ATOM 2873 O O . LEU B 1 66 ? 14.398 10.508 10.297 1 97.75 66 LEU B O 1
ATOM 2877 N N . LEU B 1 67 ? 14.883 9.789 8.281 1 97.62 67 LEU B N 1
ATOM 2878 C CA . LEU B 1 67 ? 15.625 10.977 7.852 1 97.62 67 LEU B CA 1
ATOM 2879 C C . LEU B 1 67 ? 14.883 11.703 6.734 1 97.62 67 LEU B C 1
ATOM 2881 O O . LEU B 1 67 ? 15.234 11.57 5.559 1 97.62 67 LEU B O 1
ATOM 2885 N N . PRO B 1 68 ? 13.953 12.562 7.145 1 96.44 68 PRO B N 1
ATOM 2886 C CA . PRO B 1 68 ? 12.977 13.086 6.191 1 96.44 68 PRO B CA 1
ATOM 2887 C C . PRO B 1 68 ? 13.602 14.008 5.148 1 96.44 68 PRO B C 1
ATOM 2889 O O . PRO B 1 68 ? 13 14.258 4.102 1 96.44 68 PRO B O 1
ATOM 2892 N N . HIS B 1 69 ? 14.766 14.516 5.375 1 95.5 69 HIS B N 1
ATOM 2893 C CA . HIS B 1 69 ? 15.359 15.508 4.484 1 95.5 69 HIS B CA 1
ATOM 2894 C C . HIS B 1 69 ? 16.625 14.961 3.822 1 95.5 69 HIS B C 1
ATOM 2896 O O . HIS B 1 69 ? 17.422 15.719 3.281 1 95.5 69 HIS B O 1
ATOM 2902 N N . GLY B 1 70 ? 16.859 13.664 3.912 1 96.06 70 GLY B N 1
ATOM 2903 C CA . GLY B 1 70 ? 18.047 13.078 3.32 1 96.06 70 GLY B CA 1
ATOM 2904 C C . GLY B 1 70 ? 19.328 13.492 4.008 1 96.06 70 GLY B C 1
ATOM 2905 O O . GLY B 1 70 ? 20.359 13.68 3.357 1 96.06 70 GLY B O 1
ATOM 2906 N N . THR B 1 71 ? 19.266 13.672 5.27 1 95.38 71 THR B N 1
ATOM 2907 C CA . THR B 1 71 ? 20.391 14.109 6.078 1 95.38 71 THR B CA 1
ATOM 2908 C C . THR B 1 71 ? 21.516 13.094 6.031 1 95.38 71 THR B C 1
ATOM 2910 O O . THR B 1 71 ? 21.297 11.898 6.238 1 95.38 71 THR B O 1
ATOM 2913 N N . GLY B 1 72 ? 22.688 13.641 5.723 1 96.56 72 GLY B N 1
ATOM 2914 C CA . GLY B 1 72 ? 23.844 12.758 5.816 1 96.56 72 GLY B CA 1
ATOM 2915 C C . GLY B 1 72 ? 24.062 12.203 7.215 1 96.56 72 GLY B C 1
ATOM 2916 O O . GLY B 1 72 ? 23.766 12.875 8.203 1 96.56 72 GLY B O 1
ATOM 2917 N N . HIS B 1 73 ? 24.578 10.961 7.246 1 96.56 73 HIS B N 1
ATOM 2918 C CA . HIS B 1 73 ? 24.766 10.328 8.547 1 96.56 73 HIS B CA 1
ATOM 2919 C C . HIS B 1 73 ? 25.703 9.133 8.453 1 96.56 73 HIS B C 1
ATOM 2921 O O . HIS B 1 73 ? 26.016 8.672 7.355 1 96.56 73 HIS B O 1
ATOM 2927 N N . VAL B 1 74 ? 26.109 8.742 9.602 1 95.06 74 VAL B N 1
ATOM 2928 C CA . VAL B 1 74 ? 26.953 7.566 9.734 1 95.06 74 VAL B CA 1
ATOM 2929 C C . VAL B 1 74 ? 26.219 6.477 10.516 1 95.06 74 VAL B C 1
ATOM 2931 O O . VAL B 1 74 ? 25.516 6.77 11.477 1 95.06 74 VAL B O 1
ATOM 2934 N N . LEU B 1 75 ? 26.281 5.242 10.008 1 93.94 75 LEU B N 1
ATOM 2935 C CA . LEU B 1 75 ? 25.875 4.051 10.75 1 93.94 75 LEU B CA 1
ATOM 2936 C C . LEU B 1 75 ? 27.094 3.242 11.195 1 93.94 75 LEU B C 1
ATOM 2938 O O . LEU B 1 75 ? 28.031 3.066 10.43 1 93.94 75 LEU B O 1
ATOM 2942 N N . ALA B 1 76 ? 27.047 2.803 12.453 1 92.5 76 ALA B N 1
ATOM 2943 C CA . ALA B 1 76 ? 28.219 2.08 12.945 1 92.5 76 ALA B CA 1
ATOM 2944 C C . ALA B 1 76 ? 27.812 1.006 13.953 1 92.5 76 ALA B C 1
ATOM 2946 O O . ALA B 1 76 ? 26.719 1.051 14.508 1 92.5 76 ALA B O 1
ATOM 2947 N N . ALA B 1 77 ? 28.688 -0.006 14.141 1 89.06 77 ALA B N 1
ATOM 2948 C CA . ALA B 1 77 ? 28.484 -1.031 15.156 1 89.06 77 ALA B CA 1
ATOM 2949 C C . ALA B 1 77 ? 28.375 -0.411 16.547 1 89.06 77 ALA B C 1
ATOM 2951 O O . ALA B 1 77 ? 29.031 0.599 16.828 1 89.06 77 ALA B O 1
ATOM 2952 N N . ALA B 1 78 ? 27.406 -0.988 17.297 1 79.19 78 ALA B N 1
ATOM 2953 C CA . ALA B 1 78 ? 27.266 -0.496 18.656 1 79.19 78 ALA B CA 1
ATOM 2954 C C . ALA B 1 78 ? 28.375 -1.025 19.562 1 79.19 78 ALA B C 1
ATOM 2956 O O . ALA B 1 78 ? 28.516 -2.236 19.75 1 79.19 78 ALA B O 1
ATOM 2957 N N . ALA B 1 79 ? 29.547 -0.722 19.25 1 65.44 79 ALA B N 1
ATOM 2958 C CA . ALA B 1 79 ? 30.562 -1.225 20.188 1 65.44 79 ALA B CA 1
ATOM 2959 C C . ALA B 1 79 ? 30.641 -0.345 21.422 1 65.44 79 ALA B C 1
ATOM 2961 O O . ALA B 1 79 ? 30.375 0.857 21.359 1 65.44 79 ALA B O 1
ATOM 2962 N N . SER B 1 80 ? 30.562 -1.039 22.594 1 53.34 80 SER B N 1
ATOM 2963 C CA . SER B 1 80 ? 30.734 -0.398 23.891 1 53.34 80 SER B CA 1
ATOM 2964 C C . SER B 1 80 ? 31.828 0.665 23.859 1 53.34 80 SER B C 1
ATOM 2966 O O . SER B 1 80 ? 32.969 0.365 23.547 1 53.34 80 SER B O 1
ATOM 2968 N N . GLY B 1 81 ? 31.516 1.901 24.125 1 52.91 81 GLY B N 1
ATOM 2969 C CA . GLY B 1 81 ? 32.469 2.969 24.359 1 52.91 81 GLY B CA 1
ATOM 2970 C C . GLY B 1 81 ? 33.031 3.555 23.078 1 52.91 81 GLY B C 1
ATOM 2971 O O . GLY B 1 81 ? 33.938 4.398 23.125 1 52.91 81 GLY B O 1
ATOM 2972 N N . ALA B 1 82 ? 32.719 2.936 21.891 1 55.44 82 ALA B N 1
ATOM 2973 C CA . ALA B 1 82 ? 33.5 3.289 20.703 1 55.44 82 ALA B CA 1
ATOM 2974 C C . ALA B 1 82 ? 33 4.602 20.094 1 55.44 82 ALA B C 1
ATOM 2976 O O . ALA B 1 82 ? 31.797 4.918 20.172 1 55.44 82 ALA B O 1
ATOM 2977 N N . THR B 1 83 ? 33.875 5.582 20.031 1 62.03 83 THR B N 1
ATOM 2978 C CA . THR B 1 83 ? 33.688 6.824 19.281 1 62.03 83 THR B CA 1
ATOM 2979 C C . THR B 1 83 ? 33.625 6.551 17.781 1 62.03 83 THR B C 1
ATOM 2981 O O . THR B 1 83 ? 34.406 5.766 17.25 1 62.03 83 THR B O 1
ATOM 2984 N N . VAL B 1 84 ? 32.375 6.68 17.188 1 67.44 84 VAL B N 1
ATOM 2985 C CA . VAL B 1 84 ? 32.281 6.582 15.734 1 67.44 84 VAL B CA 1
ATOM 2986 C C . VAL B 1 84 ? 33.156 7.629 15.07 1 67.44 84 VAL B C 1
ATOM 2988 O O . VAL B 1 84 ? 33.094 8.812 15.391 1 67.44 84 VAL B O 1
ATOM 2991 N N . ASP B 1 85 ? 34.281 7.191 14.414 1 75.62 85 ASP B N 1
ATOM 2992 C CA . ASP B 1 85 ? 3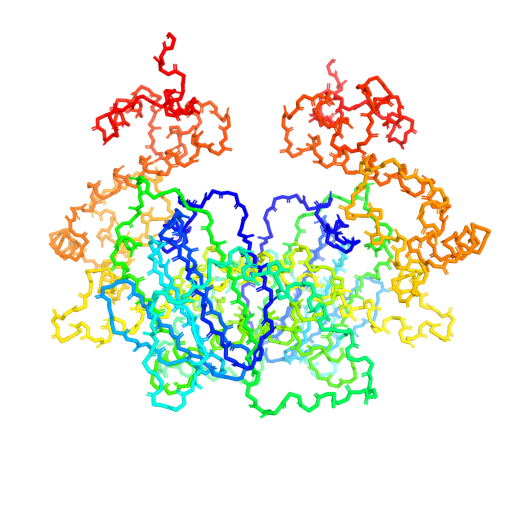5.094 8.102 13.602 1 75.62 85 ASP B CA 1
ATOM 2993 C C . ASP B 1 85 ? 34.562 8.172 12.172 1 75.62 85 ASP B C 1
ATOM 2995 O O . ASP B 1 85 ? 34.844 7.285 11.359 1 75.62 85 ASP B O 1
ATOM 2999 N N . PRO B 1 86 ? 33.844 9.219 11.914 1 77.25 86 PRO B N 1
ATOM 3000 C CA . PRO B 1 86 ? 33.25 9.352 10.586 1 77.25 86 PRO B CA 1
ATOM 3001 C C . PRO B 1 86 ? 34.25 9.266 9.461 1 77.25 86 PRO B C 1
ATOM 3003 O O . PRO B 1 86 ? 33.906 8.914 8.328 1 77.25 86 PRO B O 1
ATOM 3006 N N . ALA B 1 87 ? 35.5 9.547 9.828 1 80.25 87 ALA B N 1
ATOM 3007 C CA . ALA B 1 87 ? 36.531 9.555 8.805 1 80.25 87 ALA B CA 1
ATOM 3008 C C . ALA B 1 87 ? 36.844 8.133 8.32 1 80.25 87 ALA B C 1
ATOM 3010 O O . ALA B 1 87 ? 37.344 7.945 7.215 1 80.25 87 ALA B O 1
ATOM 3011 N N . ARG B 1 88 ? 36.531 7.184 9.086 1 82.06 88 ARG B N 1
ATOM 3012 C CA . ARG B 1 88 ? 36.844 5.805 8.727 1 82.06 88 ARG B CA 1
ATOM 3013 C C . ARG B 1 88 ? 35.625 5.137 8.047 1 82.06 88 ARG B C 1
ATOM 3015 O O . ARG B 1 88 ? 35.719 3.979 7.629 1 82.06 88 ARG B O 1
ATOM 3022 N N . ALA B 1 89 ? 34.625 5.883 7.906 1 90.25 89 ALA B N 1
ATOM 3023 C CA . ALA B 1 89 ? 33.406 5.289 7.395 1 90.25 89 ALA B CA 1
ATOM 3024 C C . ALA B 1 89 ? 33.5 5.008 5.898 1 90.25 89 ALA B C 1
ATOM 3026 O O . ALA B 1 89 ? 34.062 5.816 5.145 1 90.25 89 ALA B O 1
ATOM 3027 N N . VAL B 1 90 ? 33.094 3.857 5.539 1 89.75 90 VAL B N 1
ATOM 3028 C CA . VAL B 1 90 ? 33.031 3.471 4.133 1 89.75 90 VAL B CA 1
ATOM 3029 C C . VAL B 1 90 ? 31.734 3.961 3.514 1 89.75 90 VAL B C 1
ATOM 3031 O O . VAL B 1 90 ? 30.672 3.879 4.141 1 89.75 90 VAL B O 1
ATOM 3034 N N . PRO B 1 91 ? 31.891 4.457 2.277 1 91.62 91 PRO B N 1
ATOM 3035 C CA . PRO B 1 91 ? 30.641 4.859 1.636 1 91.62 91 PRO B CA 1
ATOM 3036 C C . PRO B 1 91 ? 29.609 3.732 1.587 1 91.62 91 PRO B C 1
ATOM 3038 O O . PRO B 1 91 ? 29.953 2.586 1.299 1 91.62 91 PRO B O 1
ATOM 3041 N N . PHE B 1 92 ? 28.406 3.996 1.795 1 90.38 92 PHE B N 1
ATOM 3042 C CA . PHE B 1 92 ? 27.328 3.033 1.995 1 90.38 92 PHE B CA 1
ATOM 3043 C C . PHE B 1 92 ? 27.203 2.105 0.793 1 90.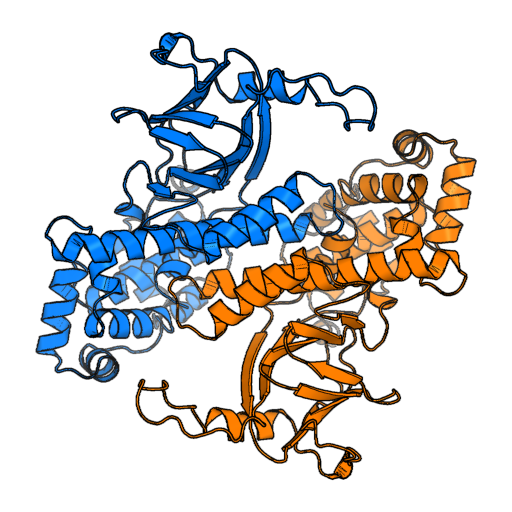38 92 PHE B C 1
ATOM 3045 O O . PHE B 1 92 ? 27.047 0.891 0.953 1 90.38 92 PHE B O 1
ATOM 3052 N N . GLU B 1 93 ? 27.172 2.693 -0.445 1 85.12 93 GLU B N 1
ATOM 3053 C CA . GLU B 1 93 ? 27.031 1.881 -1.647 1 85.12 93 GLU B CA 1
ATOM 3054 C C . GLU B 1 93 ? 28.125 0.825 -1.739 1 85.12 93 GLU B C 1
ATOM 3056 O O . GLU B 1 93 ? 27.859 -0.324 -2.102 1 85.12 93 GLU B O 1
ATOM 3061 N N . ARG B 1 94 ? 29.328 1.204 -1.422 1 84 94 ARG B N 1
ATOM 3062 C CA . ARG B 1 94 ? 30.469 0.284 -1.442 1 84 94 ARG B CA 1
ATOM 3063 C C . ARG B 1 94 ? 30.344 -0.751 -0.329 1 84 94 ARG B C 1
ATOM 3065 O O . ARG B 1 94 ? 30.672 -1.923 -0.526 1 84 94 ARG B O 1
ATOM 3072 N N . TRP B 1 95 ? 29.906 -0.182 0.702 1 83 95 TRP B N 1
ATOM 3073 C CA . TRP B 1 95 ? 29.719 -1.044 1.862 1 83 95 TRP B CA 1
ATOM 3074 C C . TRP B 1 95 ? 28.672 -2.113 1.574 1 83 95 TRP B C 1
ATOM 3076 O O . TRP B 1 95 ? 28.875 -3.289 1.888 1 83 95 TRP B O 1
ATOM 3086 N N . MET B 1 96 ? 27.594 -1.806 0.947 1 81.25 96 MET B N 1
ATOM 3087 C CA . MET B 1 96 ? 26.516 -2.723 0.586 1 81.25 96 MET B CA 1
ATOM 3088 C C . MET B 1 96 ? 27 -3.773 -0.405 1 81.25 96 MET B C 1
ATOM 3090 O O . MET B 1 96 ? 26.625 -4.941 -0.315 1 81.25 96 MET B O 1
ATOM 3094 N N . ASP B 1 97 ? 27.688 -3.312 -1.328 1 75.5 97 ASP B N 1
ATOM 3095 C CA . ASP B 1 97 ? 28.234 -4.234 -2.311 1 75.5 97 ASP B CA 1
ATOM 3096 C C . ASP B 1 97 ? 29.094 -5.305 -1.637 1 75.5 97 ASP B C 1
ATOM 3098 O O . ASP B 1 97 ? 29.109 -6.461 -2.066 1 75.5 97 ASP B O 1
ATOM 3102 N N . GLY B 1 98 ? 29.781 -4.82 -0.637 1 66.62 98 GLY B N 1
ATOM 3103 C CA . GLY B 1 98 ? 30.625 -5.746 0.087 1 66.62 98 GLY B CA 1
ATOM 3104 C C . GLY B 1 98 ? 29.859 -6.699 0.98 1 66.62 98 GLY B C 1
ATOM 3105 O O . GLY B 1 98 ? 30.312 -7.816 1.246 1 66.62 98 GLY B O 1
ATOM 3106 N N . THR B 1 99 ? 28.766 -6.164 1.517 1 60.88 99 THR B N 1
ATOM 3107 C CA . THR B 1 99 ? 27.938 -6.973 2.395 1 60.88 99 THR B CA 1
ATOM 3108 C C . THR B 1 99 ? 27 -7.855 1.581 1 60.88 99 THR B C 1
ATOM 3110 O O . THR B 1 99 ? 26.594 -8.93 2.031 1 60.88 99 THR B O 1
ATOM 3113 N N . ALA B 1 100 ? 26.422 -7.289 0.489 1 54.66 100 ALA B N 1
ATOM 3114 C CA . ALA B 1 100 ? 25.547 -8.031 -0.417 1 54.66 100 ALA B CA 1
ATOM 3115 C C . ALA B 1 100 ? 26.219 -9.312 -0.903 1 54.66 100 ALA B C 1
ATOM 3117 O O . ALA B 1 100 ? 25.547 -10.32 -1.129 1 54.66 100 ALA B O 1
ATOM 3118 N N . GLY B 1 101 ? 27.531 -9.203 -1.309 1 45.69 101 GLY B N 1
ATOM 3119 C CA . GLY B 1 101 ? 28.297 -10.398 -1.627 1 45.69 101 GLY B CA 1
ATOM 3120 C C . GLY B 1 101 ? 28.375 -11.375 -0.471 1 45.69 101 GLY B C 1
ATOM 3121 O O . GLY B 1 101 ? 28.844 -12.508 -0.64 1 45.69 101 GLY B O 1
ATOM 3122 N N . ARG B 1 102 ? 28.438 -10.914 0.617 1 41 102 ARG B N 1
ATOM 3123 C CA . ARG B 1 102 ? 28.312 -11.891 1.693 1 41 102 ARG B CA 1
ATOM 3124 C C . ARG B 1 102 ? 26.875 -12.398 1.804 1 41 102 ARG B C 1
ATOM 3126 O O . ARG B 1 102 ? 26.062 -11.805 2.51 1 41 102 ARG B O 1
ATOM 3133 N N . ARG B 1 103 ? 26.297 -12.727 0.66 1 36.84 103 ARG B N 1
ATOM 3134 C CA . ARG B 1 103 ? 25.078 -13.531 0.721 1 36.84 103 ARG B CA 1
ATOM 3135 C C . ARG B 1 103 ? 25 -14.312 2.029 1 36.84 103 ARG B C 1
ATOM 3137 O O . ARG B 1 103 ? 25.828 -15.203 2.277 1 36.84 103 ARG B O 1
ATOM 3144 N N . PHE B 1 104 ? 24.625 -13.805 3.074 1 34.16 104 PHE B N 1
ATOM 3145 C CA . PHE B 1 104 ? 24.406 -14.805 4.109 1 34.16 104 PHE B CA 1
ATOM 3146 C C . PHE B 1 104 ? 23.797 -16.078 3.521 1 34.16 104 PHE B C 1
ATOM 3148 O O . PHE B 1 104 ? 22.781 -16 2.812 1 34.16 104 PHE B O 1
ATOM 3155 N N . PRO B 1 105 ? 24.469 -17.094 3.209 1 30.98 105 PRO B N 1
ATOM 3156 C CA . PRO B 1 105 ? 23.828 -18.344 2.828 1 30.98 105 PRO B CA 1
ATOM 3157 C C . PRO B 1 105 ? 22.406 -18.469 3.375 1 30.98 105 PRO B C 1
ATOM 3159 O O . PRO B 1 105 ? 22.078 -17.891 4.418 1 30.98 105 PRO B O 1
ATOM 3162 N N . HIS B 1 106 ? 21.375 -18.672 2.535 1 30.42 106 HIS B N 1
ATOM 3163 C CA . HIS B 1 106 ? 20.266 -19.406 3.145 1 30.42 106 HIS B CA 1
ATOM 3164 C C . HIS B 1 106 ? 20.703 -20.125 4.406 1 30.42 106 HIS B C 1
ATOM 3166 O O . HIS B 1 106 ? 21.625 -20.953 4.363 1 30.42 106 HIS B O 1
ATOM 3172 N N . VAL B 1 107 ? 20.672 -19.625 5.496 1 29.72 107 VAL B N 1
ATOM 3173 C CA . VAL B 1 107 ? 20.906 -20.5 6.648 1 29.72 107 VAL B CA 1
ATOM 3174 C C . VAL B 1 107 ? 20.359 -21.891 6.363 1 29.72 107 VAL B C 1
ATOM 3176 O O . VAL B 1 107 ? 19.156 -22.078 6.25 1 29.72 107 VAL B O 1
ATOM 3179 N N . SER B 1 108 ? 20.812 -22.719 5.453 1 28.59 108 SER B N 1
ATOM 3180 C CA . SER B 1 108 ? 20.703 -24.094 5.902 1 28.59 108 SER B CA 1
ATOM 3181 C C . SER B 1 108 ? 20.766 -24.188 7.422 1 28.59 108 SER B C 1
ATOM 3183 O O . SER B 1 108 ? 21.406 -23.359 8.078 1 28.59 108 SER B O 1
ATOM 3185 N N . THR B 1 109 ? 19.734 -24.906 8.125 1 30.39 109 THR B N 1
ATOM 3186 C CA . THR B 1 109 ? 19.656 -25.297 9.531 1 30.39 109 THR B CA 1
ATOM 3187 C C . THR B 1 109 ? 21.062 -25.453 10.117 1 30.39 109 THR B C 1
ATOM 3189 O O . THR B 1 109 ? 21.219 -25.5 11.344 1 30.39 109 THR B O 1
ATOM 3192 N N . ASP B 1 110 ? 22.062 -26 9.258 1 31.33 110 ASP B N 1
ATOM 3193 C CA . ASP B 1 110 ? 23.219 -26.531 9.984 1 31.33 110 ASP B CA 1
ATOM 3194 C C . ASP B 1 110 ? 24.125 -25.406 10.469 1 31.33 110 ASP B C 1
ATOM 3196 O O . ASP B 1 110 ? 24.781 -25.547 11.508 1 31.33 110 ASP B O 1
ATOM 3200 N N . ALA B 1 111 ? 24.859 -24.703 9.516 1 29.44 111 ALA B N 1
ATOM 3201 C CA . ALA B 1 111 ? 26.016 -24 10.07 1 29.44 111 ALA B CA 1
ATOM 3202 C C . ALA B 1 111 ? 25.578 -22.734 10.812 1 29.44 111 ALA B C 1
ATOM 3204 O O . ALA B 1 111 ? 25.078 -21.797 10.203 1 29.44 111 ALA B O 1
ATOM 3205 N N . ALA B 1 112 ? 25.125 -22.766 12.031 1 33 112 ALA B N 1
ATOM 3206 C CA . ALA B 1 112 ? 25.203 -21.844 13.164 1 33 112 ALA B CA 1
ATOM 3207 C C . ALA B 1 112 ? 26.406 -20.906 13.023 1 33 112 ALA B C 1
ATOM 3209 O O . ALA B 1 112 ? 27.484 -21.188 13.539 1 33 112 ALA B O 1
ATOM 3210 N N . THR B 1 113 ? 26.875 -20.547 11.922 1 35.19 113 THR B N 1
ATOM 3211 C CA . THR B 1 113 ? 27.938 -19.578 12.164 1 35.19 113 THR B CA 1
ATOM 3212 C C . THR B 1 113 ? 27.578 -18.656 13.328 1 35.19 113 THR B C 1
ATOM 3214 O O . THR B 1 113 ? 26.516 -18.016 13.312 1 35.19 113 THR B O 1
ATOM 3217 N N . ALA B 1 114 ? 27.938 -18.891 14.484 1 35.81 114 ALA B N 1
ATOM 3218 C CA . ALA B 1 114 ? 27.969 -18.203 15.781 1 35.81 114 ALA B CA 1
ATOM 3219 C C . ALA B 1 114 ? 28.125 -16.703 15.602 1 35.81 114 ALA B C 1
ATOM 3221 O O . ALA B 1 114 ? 29.234 -16.203 15.391 1 35.81 114 ALA B O 1
ATOM 3222 N N . THR B 1 115 ? 27.344 -16 14.75 1 43.78 115 THR B N 1
ATOM 3223 C CA . THR B 1 115 ? 27.562 -14.57 14.922 1 43.78 115 THR B CA 1
ATOM 3224 C C . THR B 1 115 ? 27.719 -14.227 16.406 1 43.78 115 THR B C 1
ATOM 3226 O O . THR B 1 115 ? 26.969 -14.727 17.25 1 43.78 115 THR B O 1
ATOM 3229 N N . ASP B 1 116 ? 28.844 -14.148 16.859 1 49.38 116 ASP B N 1
ATOM 3230 C CA . ASP B 1 116 ? 29.203 -13.805 18.234 1 49.38 116 ASP B CA 1
ATOM 3231 C C . ASP B 1 116 ? 28.188 -12.844 18.844 1 49.38 116 ASP B C 1
ATOM 3233 O O . ASP B 1 116 ? 28.5 -12.133 19.812 1 49.38 116 ASP B O 1
ATOM 3237 N N . GLY B 1 117 ? 26.953 -13.016 18.578 1 59.66 117 GLY B N 1
ATOM 3238 C CA . GLY B 1 117 ? 25.969 -12.219 19.281 1 59.66 117 GLY B CA 1
ATOM 3239 C C . GLY B 1 117 ? 26.047 -10.742 18.953 1 59.66 117 GLY B C 1
ATOM 3240 O O . GLY B 1 117 ? 25.25 -9.945 19.453 1 59.66 117 GLY B O 1
ATOM 3241 N N . THR B 1 118 ? 27.031 -10.305 18.031 1 71.56 118 THR B N 1
ATOM 3242 C CA . THR B 1 118 ? 27.219 -8.883 17.797 1 71.56 118 THR B CA 1
ATOM 3243 C C . THR B 1 118 ? 26.656 -8.477 16.438 1 71.56 118 THR B C 1
ATOM 3245 O O . THR B 1 118 ? 26.734 -7.305 16.062 1 71.56 118 THR B O 1
ATOM 3248 N N . ALA B 1 119 ? 25.984 -9.383 15.703 1 87.06 119 ALA B N 1
ATOM 3249 C CA . ALA B 1 119 ? 25.516 -9.047 14.367 1 87.06 119 ALA B CA 1
ATOM 3250 C C . ALA B 1 119 ? 24.25 -8.219 14.422 1 87.06 119 ALA B C 1
ATOM 3252 O O . ALA B 1 119 ? 23.438 -8.367 15.344 1 87.06 119 ALA B O 1
ATOM 3253 N N . VAL B 1 120 ? 24.203 -7.246 13.484 1 91.31 120 VAL B N 1
ATOM 3254 C CA . VAL B 1 120 ? 23.016 -6.406 13.359 1 91.31 120 VAL B CA 1
ATOM 3255 C C . VAL B 1 120 ? 22.312 -6.707 12.039 1 91.31 120 VAL B C 1
ATOM 3257 O O . VAL B 1 120 ? 22.969 -6.898 11.008 1 91.31 120 VAL B O 1
ATOM 3260 N N . GLU B 1 121 ? 21.047 -6.867 12.086 1 92.44 121 GLU B N 1
ATOM 3261 C CA . GLU B 1 121 ? 20.203 -6.938 10.898 1 92.44 121 GLU B CA 1
ATOM 3262 C C . GLU B 1 121 ? 19.297 -5.715 10.797 1 92.44 121 GLU B C 1
ATOM 3264 O O . GLU B 1 121 ? 18.594 -5.375 11.758 1 92.44 121 GLU B O 1
ATOM 3269 N N . MET B 1 122 ? 19.344 -5.047 9.68 1 94.25 122 MET B N 1
ATOM 3270 C CA . MET B 1 122 ? 18.531 -3.84 9.547 1 94.25 122 MET B CA 1
ATOM 3271 C C . MET B 1 122 ? 17.922 -3.744 8.148 1 94.25 122 MET B C 1
ATOM 3273 O O . MET B 1 122 ? 18.422 -4.363 7.207 1 94.25 122 MET B O 1
ATOM 3277 N N . LEU B 1 123 ? 16.844 -3.084 8.086 1 94.38 123 LEU B N 1
ATOM 3278 C CA . LEU B 1 123 ? 16.25 -2.672 6.816 1 94.38 123 LEU B CA 1
ATOM 3279 C C . LEU B 1 123 ? 16.547 -1.204 6.531 1 94.38 123 LEU B C 1
ATOM 3281 O O . LEU B 1 123 ? 16.266 -0.335 7.359 1 94.38 123 LEU B O 1
ATOM 3285 N N . CYS B 1 124 ? 17.156 -0.932 5.395 1 95.31 124 CYS B N 1
ATOM 3286 C CA . CYS B 1 124 ? 17.469 0.423 4.945 1 95.31 124 CYS B CA 1
ATOM 3287 C C . CYS B 1 124 ? 16.688 0.767 3.684 1 95.31 124 CYS B C 1
ATOM 3289 O O . CYS B 1 124 ? 16.578 -0.055 2.771 1 95.31 124 CYS B O 1
ATOM 3291 N N . GLY B 1 125 ? 16.094 1.93 3.721 1 95.44 125 GLY B N 1
ATOM 3292 C CA . GLY B 1 125 ? 15.32 2.289 2.541 1 95.44 125 GLY B CA 1
ATOM 3293 C C . GLY B 1 125 ? 15.273 3.783 2.289 1 95.44 125 GLY B C 1
ATOM 3294 O O . GLY B 1 125 ? 15.82 4.566 3.066 1 95.44 125 GLY B O 1
ATOM 3295 N N . LYS B 1 126 ? 14.766 4.062 1.144 1 95.75 126 LYS B N 1
ATOM 3296 C CA . LYS B 1 126 ? 14.695 5.453 0.7 1 95.75 126 LYS B CA 1
ATOM 3297 C C . LYS B 1 126 ? 13.391 5.715 -0.059 1 95.75 126 LYS B C 1
ATOM 3299 O O . LYS B 1 126 ? 12.93 4.863 -0.823 1 95.75 126 LYS B O 1
ATOM 3304 N N . TYR B 1 127 ? 12.789 6.812 0.249 1 96.88 127 TYR B N 1
ATOM 3305 C CA . TYR B 1 127 ? 11.656 7.336 -0.507 1 96.88 127 TYR B CA 1
ATOM 3306 C C . TYR B 1 127 ? 12.102 8.43 -1.472 1 96.88 127 TYR B C 1
ATOM 3308 O O . TYR B 1 127 ? 12.852 9.328 -1.093 1 96.88 127 TYR B O 1
ATOM 3316 N N . ARG B 1 128 ? 11.672 8.344 -2.674 1 94.62 128 ARG B N 1
ATOM 3317 C CA . ARG B 1 128 ? 11.93 9.398 -3.65 1 94.62 128 ARG B CA 1
ATOM 3318 C C . ARG B 1 128 ? 10.891 10.508 -3.549 1 94.62 128 ARG B C 1
ATOM 3320 O O . ARG B 1 128 ? 9.703 10.273 -3.77 1 94.62 128 ARG B O 1
ATOM 3327 N N . LEU B 1 129 ? 11.352 11.672 -3.193 1 93.88 129 LEU B N 1
ATOM 3328 C CA . LEU B 1 129 ? 10.453 12.789 -2.938 1 93.88 129 LEU B CA 1
ATOM 3329 C C . LEU B 1 129 ? 10.906 14.039 -3.682 1 93.88 129 LEU B C 1
ATOM 3331 O O . LEU B 1 129 ? 12.109 14.312 -3.766 1 93.88 129 LEU B O 1
ATOM 3335 N N . ASP B 1 130 ? 10.008 14.711 -4.27 1 89.5 130 ASP B N 1
ATOM 3336 C CA . ASP B 1 130 ? 10.227 16.062 -4.773 1 89.5 130 ASP B CA 1
ATOM 3337 C C . ASP B 1 130 ? 9.867 17.109 -3.713 1 89.5 130 ASP B C 1
ATOM 3339 O O . ASP B 1 130 ? 8.695 17.422 -3.504 1 89.5 130 ASP B O 1
ATOM 3343 N N . ARG B 1 131 ? 10.844 17.719 -3.18 1 86.5 131 ARG B N 1
ATOM 3344 C CA . ARG B 1 131 ? 10.602 18.562 -2.01 1 86.5 131 ARG B CA 1
ATOM 3345 C C . ARG B 1 131 ? 10.484 20.031 -2.402 1 86.5 131 ARG B C 1
ATOM 3347 O O . ARG B 1 131 ? 10.453 20.906 -1.539 1 86.5 131 ARG B O 1
ATOM 3354 N N . ARG B 1 132 ? 10.438 20.422 -3.654 1 84.38 132 ARG B N 1
ATOM 3355 C CA . ARG B 1 132 ? 10.359 21.812 -4.113 1 84.38 132 ARG B CA 1
ATOM 3356 C C . ARG B 1 132 ? 9.141 22.516 -3.533 1 84.38 132 ARG B C 1
ATOM 3358 O O . ARG B 1 132 ? 9.203 23.688 -3.166 1 84.38 132 ARG B O 1
ATOM 3365 N N . HIS B 1 133 ? 8.117 21.828 -3.367 1 87.31 133 HIS B N 1
ATOM 3366 C CA . HIS B 1 133 ? 6.887 22.391 -2.836 1 87.31 133 HIS B CA 1
ATOM 3367 C C . HIS B 1 133 ? 6.297 21.516 -1.74 1 87.31 133 HIS B C 1
ATOM 3369 O O . HIS B 1 133 ? 5.078 21.344 -1.669 1 87.31 133 HIS B O 1
ATOM 3375 N N . ALA B 1 134 ? 7.203 21.141 -0.919 1 93.25 134 ALA B N 1
ATOM 3376 C CA . ALA B 1 134 ? 6.773 20.234 0.143 1 93.25 134 ALA B CA 1
ATOM 3377 C C . ALA B 1 134 ? 5.836 20.938 1.121 1 93.25 134 ALA B C 1
ATOM 3379 O O . ALA B 1 134 ? 6.051 22.094 1.462 1 93.25 134 ALA B O 1
ATOM 3380 N N . HIS B 1 135 ? 4.84 20.266 1.484 1 95.38 135 HIS B N 1
ATOM 3381 C CA . HIS B 1 135 ? 3.939 20.766 2.521 1 95.38 135 HIS B CA 1
ATOM 3382 C C . HIS B 1 135 ? 4.707 21.109 3.793 1 95.38 135 HIS B C 1
ATOM 3384 O O . HIS B 1 135 ? 5.609 20.375 4.199 1 95.38 135 HIS B O 1
ATOM 3390 N N . PRO B 1 136 ? 4.281 22.156 4.477 1 93.25 136 PRO B N 1
ATOM 3391 C CA . PRO B 1 136 ? 4.98 22.578 5.691 1 93.25 136 PRO B CA 1
ATOM 3392 C C . PRO B 1 136 ? 5.031 21.484 6.758 1 93.25 136 PRO B C 1
ATOM 3394 O O . PRO B 1 136 ? 5.992 21.422 7.527 1 93.25 136 PRO B O 1
ATOM 3397 N N . LEU B 1 137 ? 4.039 20.688 6.832 1 92.62 137 LEU B N 1
ATOM 3398 C CA . LEU B 1 137 ? 4.031 19.578 7.77 1 92.62 137 LEU B CA 1
ATOM 3399 C C . LEU B 1 137 ? 5.293 18.719 7.613 1 92.62 137 LEU B C 1
ATOM 3401 O O . LEU B 1 137 ? 5.918 18.344 8.609 1 92.62 137 LEU B O 1
ATOM 3405 N N . LEU B 1 138 ? 5.629 18.406 6.371 1 94.19 138 LEU B N 1
ATOM 3406 C CA . LEU B 1 138 ? 6.812 17.594 6.098 1 94.19 138 LEU B CA 1
ATOM 3407 C C . LEU B 1 138 ? 8.086 18.406 6.281 1 94.19 138 LEU B C 1
ATOM 3409 O O . LEU B 1 138 ? 9.102 17.891 6.746 1 94.19 138 LEU B O 1
ATOM 3413 N N . ALA B 1 139 ? 7.988 19.656 5.934 1 92.38 139 ALA B N 1
ATOM 3414 C CA . ALA B 1 139 ? 9.141 20.547 6.039 1 92.38 139 ALA B CA 1
ATOM 3415 C C . ALA B 1 139 ? 9.562 20.734 7.496 1 92.38 139 ALA B C 1
ATOM 3417 O O . ALA B 1 139 ? 10.742 20.938 7.785 1 92.38 139 ALA B O 1
ATOM 3418 N N . GLU B 1 140 ? 8.633 20.625 8.375 1 91.38 140 GLU B N 1
ATOM 3419 C CA . GLU B 1 140 ? 8.883 20.891 9.781 1 91.38 140 GLU B CA 1
ATOM 3420 C C . GLU B 1 140 ? 9.492 19.688 10.484 1 91.38 140 GLU B C 1
ATOM 3422 O O . GLU B 1 140 ? 9.953 19.781 11.617 1 91.38 140 GLU B O 1
ATOM 3427 N N . LEU B 1 141 ? 9.445 18.562 9.852 1 92.62 141 LEU B N 1
ATOM 3428 C CA . LEU B 1 141 ? 10.062 17.391 10.461 1 92.62 141 LEU B CA 1
ATOM 3429 C C . LEU B 1 141 ? 11.531 17.641 10.766 1 92.62 141 LEU B C 1
ATOM 3431 O O . LEU B 1 141 ? 12.234 18.281 9.977 1 92.62 141 LEU B O 1
ATOM 3435 N N . PRO B 1 142 ? 11.969 17.234 11.906 1 93.06 142 PRO B N 1
ATOM 3436 C CA . PRO B 1 142 ? 13.391 17.406 12.211 1 93.06 142 PRO B CA 1
ATOM 3437 C C . PRO B 1 142 ? 14.297 16.578 11.297 1 93.06 142 PRO B C 1
ATOM 3439 O O . PRO B 1 142 ? 13.812 15.719 10.57 1 93.06 142 PRO B O 1
ATOM 3442 N N . PRO B 1 143 ? 15.57 16.875 11.297 1 94.81 143 PRO B N 1
ATOM 3443 C CA . PRO B 1 143 ? 16.5 16.141 10.422 1 94.81 143 PRO B CA 1
ATOM 3444 C C . PRO B 1 143 ? 16.484 14.641 10.68 1 94.81 143 PRO B C 1
ATOM 3446 O O . PRO B 1 143 ? 16.797 13.852 9.781 1 94.81 143 PRO B O 1
ATOM 3449 N N . LEU B 1 144 ? 16.172 14.289 11.922 1 96.12 144 LEU B N 1
ATOM 3450 C CA . LEU B 1 144 ? 16.094 12.883 12.32 1 96.12 144 LEU B CA 1
ATOM 3451 C C . LEU B 1 144 ? 14.906 12.648 13.25 1 96.12 144 LEU B C 1
ATOM 3453 O O . LEU B 1 144 ? 14.742 13.367 14.234 1 96.12 144 LEU B O 1
ATOM 3457 N N . VAL B 1 145 ? 14.102 11.719 12.828 1 94.62 145 VAL B N 1
ATOM 3458 C CA . VAL B 1 145 ? 12.984 11.289 13.664 1 94.62 145 VAL B CA 1
ATOM 3459 C C . VAL B 1 145 ? 13.242 9.883 14.195 1 94.62 145 VAL B C 1
ATOM 3461 O O . VAL B 1 145 ? 13.211 8.906 13.438 1 94.62 145 VAL B O 1
ATOM 3464 N N . ARG B 1 146 ? 13.461 9.797 15.445 1 94.69 146 ARG B N 1
ATOM 3465 C CA . ARG B 1 146 ? 13.648 8.492 16.062 1 94.69 146 ARG B CA 1
ATOM 3466 C C . ARG B 1 146 ? 12.344 7.953 16.641 1 94.69 146 ARG B C 1
ATOM 3468 O O . ARG B 1 146 ? 11.633 8.664 17.359 1 94.69 146 ARG B O 1
ATOM 3475 N N . LEU B 1 147 ? 12.047 6.777 16.328 1 94.06 147 LEU B N 1
ATOM 3476 C CA . LEU B 1 147 ? 10.844 6.109 16.812 1 94.06 147 LEU B CA 1
ATOM 3477 C C . LEU B 1 147 ? 11.203 4.82 17.547 1 94.06 147 LEU B C 1
ATOM 3479 O O . LEU B 1 147 ? 11.5 3.805 16.906 1 94.06 147 LEU B O 1
ATOM 3483 N N . PRO B 1 148 ? 11.055 4.859 18.812 1 92.31 148 PRO B N 1
ATOM 3484 C CA . PRO B 1 148 ? 11.484 3.707 19.609 1 92.31 148 PRO B CA 1
ATOM 3485 C C . PRO B 1 148 ? 10.508 2.535 19.516 1 92.31 148 PRO B C 1
ATOM 3487 O O . PRO B 1 148 ? 9.312 2.74 19.312 1 92.31 148 PRO B O 1
ATOM 3490 N N . ALA B 1 149 ? 11.023 1.338 19.734 1 90.56 149 ALA B N 1
ATOM 3491 C CA . ALA B 1 149 ? 10.211 0.122 19.719 1 90.56 149 ALA B CA 1
ATOM 3492 C C . ALA B 1 149 ? 9.367 0.008 20.984 1 90.56 149 ALA B C 1
ATOM 3494 O O . ALA B 1 149 ? 8.273 -0.569 20.953 1 90.56 149 ALA B O 1
ATOM 3495 N N . ARG B 1 150 ? 9.922 0.458 22 1 85.94 150 ARG B N 1
ATOM 3496 C CA . ARG B 1 150 ? 9.266 0.308 23.297 1 85.94 150 ARG B CA 1
ATOM 3497 C C . ARG B 1 150 ? 9.352 1.599 24.109 1 85.94 150 ARG B C 1
ATOM 3499 O O . ARG B 1 150 ? 10.086 2.52 23.734 1 85.94 150 ARG B O 1
ATOM 3506 N N . GLY B 1 151 ? 8.469 1.562 25.109 1 82.62 151 GLY B N 1
ATOM 3507 C CA . GLY B 1 151 ? 8.5 2.703 26.016 1 82.62 151 GLY B CA 1
ATOM 3508 C C . GLY B 1 151 ? 7.555 3.816 25.594 1 82.62 151 GLY B C 1
ATOM 3509 O O . GLY B 1 151 ? 6.57 3.572 24.891 1 82.62 151 GLY B O 1
ATOM 3510 N N . GLU B 1 152 ? 7.789 4.973 26.141 1 78.06 152 GLU B N 1
ATOM 3511 C CA . GLU B 1 152 ? 6.965 6.145 25.859 1 78.06 152 GLU B CA 1
ATOM 3512 C C . GLU B 1 152 ? 7.066 6.555 24.406 1 78.06 152 GLU B C 1
ATOM 3514 O O . GLU B 1 152 ? 8.164 6.672 23.859 1 78.06 152 GLU B O 1
ATOM 3519 N N . GLY B 1 153 ? 6.023 6.551 23.766 1 77 153 GLY B N 1
ATOM 3520 C CA . GLY B 1 153 ? 6.016 7 22.375 1 77 153 GLY B CA 1
ATOM 3521 C C . GLY B 1 153 ? 5.895 5.859 21.391 1 77 153 GLY B C 1
ATOM 3522 O O . GLY B 1 153 ? 5.793 6.09 20.172 1 77 153 GLY B O 1
ATOM 3523 N N . ALA B 1 154 ? 6.027 4.668 22 1 85.19 154 ALA B N 1
ATOM 3524 C CA . ALA B 1 154 ? 5.914 3.51 21.109 1 85.19 154 ALA B CA 1
ATOM 3525 C C . ALA B 1 154 ? 4.504 3.393 20.531 1 85.19 154 ALA B C 1
ATOM 3527 O O . ALA B 1 154 ? 3.52 3.568 21.25 1 85.19 154 ALA B O 1
ATOM 3528 N N . ASP B 1 155 ? 4.43 3.256 19.266 1 89.12 155 ASP B N 1
ATOM 3529 C CA . ASP B 1 155 ? 3.178 3.107 18.531 1 89.12 155 ASP B CA 1
ATOM 3530 C C . ASP B 1 155 ? 2.951 1.655 18.125 1 89.12 155 ASP B C 1
ATOM 3532 O O . ASP B 1 155 ? 3.707 1.111 17.312 1 89.12 155 ASP B O 1
ATOM 3536 N N . PRO B 1 156 ? 1.931 1.059 18.656 1 88.44 156 PRO B N 1
ATOM 3537 C CA . PRO B 1 156 ? 1.702 -0.356 18.359 1 88.44 156 PRO B CA 1
ATOM 3538 C C . PRO B 1 156 ? 1.489 -0.609 16.859 1 88.44 156 PRO B C 1
ATOM 3540 O O . PRO B 1 156 ? 1.874 -1.664 16.359 1 88.44 156 PRO B O 1
ATOM 3543 N N . GLY B 1 157 ? 0.83 0.313 16.25 1 91.62 157 GLY B N 1
ATOM 3544 C CA . GLY B 1 157 ? 0.663 0.171 14.805 1 91.62 157 GLY B CA 1
ATOM 3545 C C . GLY B 1 157 ? 1.978 0.161 14.055 1 91.62 157 GLY B C 1
ATOM 3546 O O . GLY B 1 157 ? 2.184 -0.669 13.164 1 91.62 157 GLY B O 1
ATOM 3547 N N . LEU B 1 158 ? 2.842 1.011 14.391 1 93.44 158 LEU B N 1
ATOM 3548 C CA . LEU B 1 158 ? 4.164 1.068 13.773 1 93.44 158 LEU B CA 1
ATOM 3549 C C . LEU B 1 158 ? 4.934 -0.224 14.023 1 93.44 158 LEU B C 1
ATOM 3551 O O . LEU B 1 158 ? 5.566 -0.758 13.109 1 93.44 158 LEU B O 1
ATOM 3555 N N . ARG B 1 159 ? 4.871 -0.709 15.227 1 93.12 159 ARG B N 1
ATOM 3556 C CA . ARG B 1 159 ? 5.555 -1.954 15.57 1 93.12 159 ARG B CA 1
ATOM 3557 C C . ARG B 1 159 ? 5.047 -3.107 14.711 1 93.12 159 ARG B C 1
ATOM 3559 O O . ARG B 1 159 ? 5.84 -3.898 14.195 1 93.12 159 ARG B O 1
ATOM 3566 N N . SER B 1 160 ? 3.752 -3.191 14.578 1 94.06 160 SER B N 1
ATOM 3567 C CA . SER B 1 160 ? 3.164 -4.246 13.758 1 94.06 160 SER B CA 1
ATOM 3568 C C . SER B 1 160 ? 3.617 -4.141 12.305 1 94.06 160 SER B C 1
ATOM 3570 O O . SER B 1 160 ? 3.92 -5.152 11.672 1 94.06 160 SER B O 1
ATOM 3572 N N . ALA B 1 161 ? 3.65 -2.947 11.812 1 95 161 ALA B N 1
ATOM 3573 C CA . ALA B 1 161 ? 4.094 -2.725 10.438 1 95 161 ALA B CA 1
ATOM 3574 C C . ALA B 1 161 ? 5.551 -3.135 10.258 1 95 161 ALA B C 1
ATOM 3576 O O . ALA B 1 161 ? 5.91 -3.75 9.25 1 95 161 ALA B O 1
ATOM 3577 N N . ILE B 1 162 ? 6.348 -2.807 11.203 1 93.69 162 ILE B N 1
ATOM 3578 C CA . ILE B 1 162 ? 7.766 -3.156 11.164 1 93.69 162 ILE B CA 1
ATOM 3579 C C . ILE B 1 162 ? 7.922 -4.676 11.195 1 93.69 162 ILE B C 1
ATOM 3581 O O . ILE B 1 162 ? 8.742 -5.234 10.453 1 93.69 162 ILE B O 1
ATOM 3585 N N . GLU B 1 163 ? 7.188 -5.324 11.984 1 92.69 163 GLU B N 1
ATOM 3586 C CA . GLU B 1 163 ? 7.238 -6.781 12.055 1 92.69 163 GLU B CA 1
ATOM 3587 C C . GLU B 1 163 ? 6.844 -7.41 10.719 1 92.69 163 GLU B C 1
ATOM 3589 O O . GLU B 1 163 ? 7.5 -8.336 10.25 1 92.69 163 GLU B O 1
ATOM 3594 N N . LEU B 1 164 ? 5.781 -6.91 10.18 1 94.44 164 LEU B N 1
ATOM 3595 C CA . LEU B 1 164 ? 5.348 -7.406 8.875 1 94.44 164 LEU B CA 1
ATOM 3596 C C . LEU B 1 164 ? 6.422 -7.172 7.82 1 94.44 164 LEU B C 1
ATOM 3598 O O . LEU B 1 164 ? 6.695 -8.055 7 1 94.44 164 LEU B O 1
ATOM 3602 N N . LEU B 1 165 ? 6.984 -6.027 7.852 1 92.94 165 LEU B N 1
ATOM 3603 C CA . LEU B 1 165 ? 8.039 -5.672 6.91 1 92.94 165 LEU B CA 1
ATOM 3604 C C . LEU B 1 165 ? 9.242 -6.602 7.062 1 92.94 165 LEU B C 1
ATOM 3606 O O . LEU B 1 165 ? 9.797 -7.074 6.07 1 92.94 165 LEU B O 1
ATOM 3610 N N . GLY B 1 166 ? 9.656 -6.844 8.305 1 89.38 166 GLY B N 1
ATOM 3611 C CA . GLY B 1 166 ? 10.758 -7.758 8.562 1 89.38 166 GLY B CA 1
ATOM 3612 C C . GLY B 1 166 ? 10.523 -9.141 7.996 1 89.38 166 GLY B C 1
ATOM 3613 O O . GLY B 1 166 ? 11.422 -9.727 7.383 1 89.38 166 GLY B O 1
ATOM 3614 N N . ARG B 1 167 ? 9.375 -9.625 8.133 1 89.44 167 ARG B N 1
ATOM 3615 C CA . ARG B 1 167 ? 9.031 -10.938 7.598 1 89.44 167 ARG B CA 1
ATOM 3616 C C . ARG B 1 167 ? 9.07 -10.938 6.074 1 89.44 167 ARG B C 1
ATOM 3618 O O . ARG B 1 167 ? 9.586 -11.875 5.461 1 89.44 167 ARG B O 1
ATOM 3625 N N . GLU B 1 168 ? 8.594 -9.883 5.504 1 90.69 168 GLU B N 1
ATOM 3626 C CA . GLU B 1 168 ? 8.492 -9.789 4.051 1 90.69 168 GLU B CA 1
ATOM 3627 C C . GLU B 1 168 ? 9.875 -9.734 3.406 1 90.69 168 GLU B C 1
ATOM 3629 O O . GLU B 1 168 ? 10.109 -10.359 2.369 1 90.69 168 GLU B O 1
ATOM 3634 N N . VAL B 1 169 ? 10.742 -9.023 3.982 1 86.56 169 VAL B N 1
ATOM 3635 C CA . VAL B 1 169 ? 12.055 -8.836 3.375 1 86.56 169 VAL B CA 1
ATOM 3636 C C . VAL B 1 169 ? 12.938 -10.047 3.652 1 86.56 169 VAL B C 1
ATOM 3638 O O . VAL B 1 169 ? 13.867 -10.336 2.891 1 86.56 169 VAL B O 1
ATOM 3641 N N . GLY B 1 170 ? 12.672 -10.758 4.684 1 81.12 170 GLY B N 1
ATOM 3642 C CA . GLY B 1 170 ? 13.477 -11.914 5.051 1 81.12 170 GLY B CA 1
ATOM 3643 C C . GLY B 1 170 ? 13.156 -13.148 4.234 1 81.12 170 GLY B C 1
ATOM 3644 O O . GLY B 1 170 ? 13.977 -14.055 4.125 1 81.12 170 GLY B O 1
ATOM 3645 N N . GLU B 1 171 ? 11.953 -13.062 3.699 1 79.62 171 GLU B N 1
ATOM 3646 C CA . GLU B 1 171 ? 11.484 -14.242 2.977 1 79.62 171 GLU B CA 1
ATOM 3647 C C . GLU B 1 171 ? 11.078 -13.883 1.547 1 79.62 171 GLU B C 1
ATOM 3649 O O . GLU B 1 171 ? 10.859 -12.711 1.23 1 79.62 171 GLU B O 1
ATOM 3654 N N . ARG B 1 172 ? 11.398 -14.734 0.642 1 79.62 172 ARG B N 1
ATOM 3655 C CA . ARG B 1 172 ? 10.898 -14.57 -0.72 1 79.62 172 ARG B CA 1
ATOM 3656 C C . ARG B 1 172 ? 9.484 -15.117 -0.854 1 79.62 172 ARG B C 1
ATOM 3658 O O . ARG B 1 172 ? 9.273 -16.156 -1.49 1 79.62 172 ARG B O 1
ATOM 3665 N N . LEU B 1 173 ? 8.57 -14.359 -0.327 1 87 173 LEU B N 1
ATOM 3666 C CA . LEU B 1 173 ? 7.195 -14.852 -0.277 1 87 173 LEU B CA 1
ATOM 3667 C C . LEU B 1 173 ? 6.422 -14.438 -1.524 1 87 173 LEU B C 1
ATOM 3669 O O . LEU B 1 173 ? 6.648 -13.352 -2.068 1 87 173 LEU B O 1
ATOM 3673 N N . PRO B 1 174 ? 5.555 -15.242 -2 1 90.44 174 PRO B N 1
ATOM 3674 C CA . PRO B 1 174 ? 4.703 -14.852 -3.125 1 90.44 174 PRO B CA 1
ATOM 3675 C C . PRO B 1 174 ? 3.908 -13.578 -2.844 1 90.44 174 PRO B C 1
ATOM 3677 O O . PRO B 1 174 ? 3.381 -13.406 -1.743 1 90.44 174 PRO B O 1
ATOM 3680 N N . GLY B 1 175 ? 3.916 -12.641 -3.809 1 94.38 175 GLY B N 1
ATOM 3681 C CA . GLY B 1 175 ? 3.154 -11.414 -3.656 1 94.38 175 GLY B CA 1
ATOM 3682 C C . GLY B 1 175 ? 3.973 -10.266 -3.09 1 94.38 175 GLY B C 1
ATOM 3683 O O . GLY B 1 175 ? 3.467 -9.156 -2.928 1 94.38 175 GLY B O 1
ATOM 3684 N N . SER B 1 176 ? 5.25 -10.492 -2.848 1 93.25 176 SER B N 1
ATOM 3685 C CA . SER B 1 176 ? 6.105 -9.492 -2.219 1 93.25 176 SER B CA 1
ATOM 3686 C C . SER B 1 176 ? 6.219 -8.242 -3.088 1 93.25 176 SER B C 1
ATOM 3688 O O . SER B 1 176 ? 6.43 -7.141 -2.574 1 93.25 176 SER B O 1
ATOM 3690 N N . GLY B 1 177 ? 6.078 -8.398 -4.359 1 92.75 177 GLY B N 1
ATOM 3691 C CA . GLY B 1 177 ? 6.16 -7.266 -5.262 1 92.75 177 GLY B CA 1
ATOM 3692 C C . GLY B 1 177 ? 5.086 -6.223 -5.012 1 92.75 177 GLY B C 1
ATOM 3693 O O . GLY B 1 177 ? 5.277 -5.043 -5.312 1 92.75 177 GLY B O 1
ATOM 3694 N N . VAL B 1 178 ? 3.955 -6.656 -4.492 1 94.25 178 VAL B N 1
ATOM 3695 C CA . VAL B 1 178 ? 2.877 -5.742 -4.129 1 94.25 178 VAL B CA 1
ATOM 3696 C C . VAL B 1 178 ? 2.943 -5.438 -2.633 1 94.25 178 VAL B C 1
ATOM 3698 O O . VAL B 1 178 ? 2.725 -4.297 -2.217 1 94.25 178 VAL B O 1
ATOM 3701 N N . ALA B 1 179 ? 3.287 -6.41 -1.856 1 95.81 179 ALA B N 1
ATOM 3702 C CA . ALA B 1 179 ? 3.26 -6.281 -0.401 1 95.81 179 ALA B CA 1
ATOM 3703 C C . ALA B 1 179 ? 4.316 -5.293 0.083 1 95.81 179 ALA B C 1
ATOM 3705 O O . ALA B 1 179 ? 4.035 -4.445 0.933 1 95.81 179 ALA B O 1
ATOM 3706 N N . LEU B 1 180 ? 5.484 -5.402 -0.452 1 94 180 LEU B N 1
ATOM 3707 C CA . LEU B 1 180 ? 6.598 -4.609 0.061 1 94 180 LEU B CA 1
ATOM 3708 C C . LEU B 1 180 ? 6.359 -3.123 -0.177 1 94 180 LEU B C 1
ATOM 3710 O O . LEU B 1 180 ? 6.445 -2.318 0.754 1 94 180 LEU B O 1
ATOM 3714 N N . PRO B 1 181 ? 5.992 -2.684 -1.348 1 93.81 181 PRO B N 1
ATOM 3715 C CA . PRO B 1 181 ? 5.684 -1.263 -1.527 1 93.81 181 PRO B CA 1
ATOM 3716 C C . PRO B 1 181 ? 4.547 -0.789 -0.625 1 93.81 181 PRO B C 1
ATOM 3718 O O . PRO B 1 181 ? 4.59 0.33 -0.107 1 93.81 181 PRO B O 1
ATOM 3721 N N . SER B 1 182 ? 3.525 -1.597 -0.504 1 96.19 182 SER B N 1
ATOM 3722 C CA . SER B 1 182 ? 2.416 -1.247 0.376 1 96.19 182 SER B CA 1
ATOM 3723 C C . SER B 1 182 ? 2.887 -1.07 1.816 1 96.19 182 SER B C 1
ATOM 3725 O O . SER B 1 182 ? 2.473 -0.131 2.5 1 96.19 182 SER B O 1
ATOM 3727 N N . LEU B 1 183 ? 3.729 -1.977 2.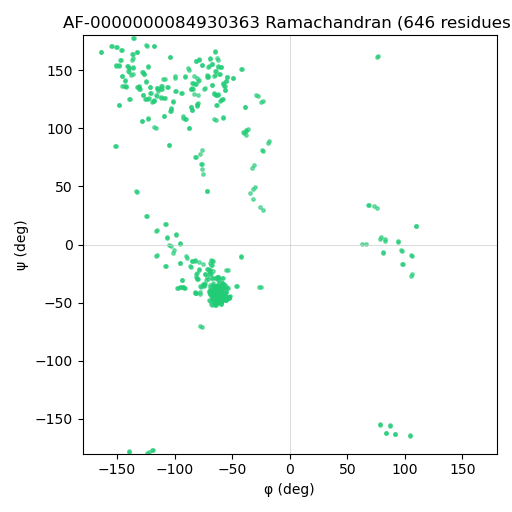254 1 96.5 183 LEU B N 1
ATOM 3728 C CA . LEU B 1 183 ? 4.254 -1.908 3.613 1 96.5 183 LEU B CA 1
ATOM 3729 C C . LEU B 1 183 ? 5.145 -0.681 3.791 1 96.5 183 LEU B C 1
ATOM 3731 O O . LEU B 1 183 ? 5.141 -0.059 4.855 1 96.5 183 LEU B O 1
ATOM 3735 N N . LEU B 1 184 ? 5.887 -0.369 2.801 1 96.12 184 LEU B N 1
ATOM 3736 C CA . LEU B 1 184 ? 6.746 0.808 2.879 1 96.12 184 LEU B CA 1
ATOM 3737 C C . LEU B 1 184 ? 5.914 2.086 2.934 1 96.12 184 LEU B C 1
ATOM 3739 O O . LEU B 1 184 ? 6.254 3.021 3.66 1 96.12 184 LEU B O 1
ATOM 3743 N N . ASP B 1 185 ? 4.879 2.156 2.178 1 95.75 185 ASP B N 1
ATOM 3744 C CA . ASP B 1 185 ? 3.957 3.285 2.27 1 95.75 185 ASP B CA 1
ATOM 3745 C C . ASP B 1 185 ? 3.365 3.398 3.672 1 95.75 185 ASP B C 1
ATOM 3747 O O . ASP B 1 185 ? 3.318 4.488 4.246 1 95.75 185 ASP B O 1
ATOM 3751 N N . LEU B 1 186 ? 2.93 2.312 4.168 1 96.38 186 LEU B N 1
ATOM 3752 C CA . LEU B 1 186 ? 2.373 2.273 5.516 1 96.38 186 LEU B CA 1
ATOM 3753 C C . LEU B 1 186 ? 3.395 2.752 6.543 1 96.38 186 LEU B C 1
ATOM 3755 O O . LEU B 1 186 ? 3.062 3.531 7.438 1 96.38 186 LEU B O 1
ATOM 3759 N N . LEU B 1 187 ? 4.574 2.27 6.355 1 96.44 187 LEU B N 1
ATOM 3760 C CA . LEU B 1 187 ? 5.652 2.627 7.273 1 96.44 187 LEU B CA 1
ATOM 3761 C C . LEU B 1 187 ? 5.859 4.137 7.305 1 96.44 187 LEU B C 1
ATOM 3763 O O . LEU B 1 187 ? 5.961 4.734 8.375 1 96.44 187 LEU B O 1
ATOM 3767 N N . LEU B 1 188 ? 5.895 4.75 6.16 1 96.94 188 LEU B N 1
ATOM 3768 C CA . LEU B 1 188 ? 6.098 6.191 6.074 1 96.94 188 LEU B CA 1
ATOM 3769 C C . LEU B 1 188 ? 4.977 6.941 6.789 1 96.94 188 LEU B C 1
ATOM 3771 O O . LEU B 1 188 ? 5.238 7.832 7.598 1 96.94 188 LEU B O 1
ATOM 3775 N N . VAL B 1 189 ? 3.771 6.559 6.531 1 96.69 189 VAL B N 1
ATOM 3776 C CA . VAL B 1 189 ? 2.613 7.191 7.156 1 96.69 189 VAL B CA 1
ATOM 3777 C C . VAL B 1 189 ? 2.697 7.039 8.672 1 96.69 189 VAL B C 1
ATOM 3779 O O . VAL B 1 189 ? 2.529 8.016 9.406 1 96.69 189 VAL B O 1
ATOM 3782 N N . TYR B 1 190 ? 2.967 5.824 9.109 1 96.12 190 TYR B N 1
ATOM 3783 C CA . TYR B 1 190 ? 2.979 5.543 10.539 1 96.12 190 TYR B CA 1
ATOM 3784 C C . TYR B 1 190 ? 4.102 6.301 11.242 1 96.12 190 TYR B C 1
ATOM 3786 O O . TYR B 1 190 ? 3.939 6.766 12.367 1 96.12 190 TYR B O 1
ATOM 3794 N N . MET B 1 191 ? 5.223 6.434 10.594 1 95.62 191 MET B N 1
ATOM 3795 C CA . MET B 1 191 ? 6.332 7.172 11.188 1 95.62 191 MET B CA 1
ATOM 3796 C C . MET B 1 191 ? 5.98 8.648 11.344 1 95.62 191 MET B C 1
ATOM 3798 O O . MET B 1 191 ? 6.188 9.227 12.414 1 95.62 191 MET B O 1
ATOM 3802 N N . ILE B 1 192 ? 5.422 9.227 10.328 1 93.88 192 ILE B N 1
ATOM 3803 C CA . ILE B 1 192 ? 5.051 10.633 10.375 1 93.88 192 ILE B CA 1
ATOM 3804 C C . ILE B 1 192 ? 3.945 10.844 11.414 1 93.88 192 ILE B C 1
ATOM 3806 O O . ILE B 1 192 ? 3.99 11.797 12.195 1 93.88 192 ILE B O 1
ATOM 3810 N N . ARG B 1 193 ? 2.988 9.945 11.391 1 91.06 193 ARG B N 1
ATOM 3811 C CA . ARG B 1 193 ? 1.886 10.008 12.344 1 91.06 193 ARG B CA 1
ATOM 3812 C C . ARG B 1 193 ? 2.398 9.922 13.773 1 91.06 193 ARG B C 1
ATOM 3814 O O . ARG B 1 193 ? 1.958 10.68 14.648 1 91.06 193 ARG B O 1
ATOM 3821 N N . SER B 1 194 ? 3.264 8.945 14.039 1 90.56 194 SER B N 1
ATOM 3822 C CA . SER B 1 194 ? 3.828 8.758 15.367 1 90.56 194 SER B CA 1
ATOM 3823 C C . SER B 1 194 ? 4.602 9.992 15.828 1 90.56 194 SER B C 1
ATOM 3825 O O . SER B 1 194 ? 4.484 10.414 16.984 1 90.56 194 SER B O 1
ATOM 3827 N N . TRP B 1 195 ? 5.324 10.562 14.969 1 90.44 195 TRP B N 1
ATOM 3828 C CA . TRP B 1 195 ? 6.035 11.789 15.289 1 90.44 195 TRP B CA 1
ATOM 3829 C C . TRP B 1 195 ? 5.059 12.906 15.656 1 90.44 195 TRP B C 1
ATOM 3831 O O . TRP B 1 195 ? 5.242 13.594 16.656 1 90.44 195 TRP B O 1
ATOM 3841 N N . ALA B 1 196 ? 4.059 13.078 14.812 1 87.38 196 ALA B N 1
ATOM 3842 C CA . ALA B 1 196 ? 3.102 14.164 15.016 1 87.38 196 ALA B CA 1
ATOM 3843 C C . ALA B 1 196 ? 2.396 14.023 16.359 1 87.38 196 ALA B C 1
ATOM 3845 O O . ALA B 1 196 ? 2.164 15.016 17.062 1 87.38 196 ALA B O 1
ATOM 3846 N N . THR B 1 197 ? 2.08 12.82 16.719 1 84 197 THR B N 1
ATOM 3847 C CA . THR B 1 197 ? 1.392 12.562 17.984 1 84 197 THR B CA 1
ATOM 3848 C C . THR B 1 197 ? 2.307 12.852 19.172 1 84 197 THR B C 1
ATOM 3850 O O . THR B 1 197 ? 1.894 13.5 20.141 1 84 197 THR B O 1
ATOM 3853 N N . THR B 1 198 ? 3.518 12.438 19.078 1 83.12 198 THR B N 1
ATOM 3854 C CA . THR B 1 198 ? 4.473 12.641 20.156 1 83.12 198 THR B CA 1
ATOM 3855 C C . THR B 1 198 ? 4.828 14.117 20.297 1 83.12 198 THR B C 1
ATOM 3857 O O . THR B 1 198 ? 4.938 14.633 21.422 1 83.12 198 THR B O 1
ATOM 3860 N N . ALA B 1 199 ? 4.953 14.781 19.188 1 82 199 ALA B N 1
ATOM 3861 C CA . ALA B 1 199 ? 5.312 16.203 19.203 1 82 199 ALA B CA 1
ATOM 3862 C C . ALA B 1 199 ? 4.18 17.047 19.766 1 82 199 ALA B C 1
ATOM 3864 O O . ALA B 1 199 ? 4.426 18.078 20.391 1 82 199 ALA B O 1
ATOM 3865 N N . SER B 1 200 ? 2.984 16.672 19.5 1 75.62 200 SER B N 1
ATOM 3866 C CA . SER B 1 200 ? 1.835 17.422 20.016 1 75.62 200 SER B CA 1
ATOM 3867 C C . SER B 1 200 ? 1.748 17.312 21.531 1 75.62 200 SER B C 1
ATOM 3869 O O . SER B 1 200 ? 1.33 18.266 22.203 1 75.62 200 SER B O 1
ATOM 3871 N N . THR B 1 201 ? 2.131 16.219 22.016 1 71.94 201 THR B N 1
ATOM 3872 C CA . THR B 1 201 ? 2.062 16.016 23.469 1 71.94 201 THR B CA 1
ATOM 3873 C C . THR B 1 201 ? 3.133 16.828 24.188 1 71.94 201 THR B C 1
ATOM 3875 O O . THR B 1 201 ? 2.92 17.297 25.297 1 71.94 201 THR B O 1
ATOM 3878 N N . ILE B 1 202 ? 4.219 17 23.453 1 63.28 202 ILE B N 1
ATOM 3879 C CA . ILE B 1 202 ? 5.305 17.797 24.047 1 63.28 202 ILE B CA 1
ATOM 3880 C C . ILE B 1 202 ? 5.012 19.281 23.875 1 63.28 202 ILE B C 1
ATOM 3882 O O . ILE B 1 202 ? 5.359 20.078 24.734 1 63.28 202 ILE B O 1
ATOM 3886 N N . ALA B 1 203 ? 4.531 19.781 22.766 1 58.44 203 ALA B N 1
ATOM 3887 C CA . ALA B 1 203 ? 4.23 21.172 22.469 1 58.44 203 ALA B CA 1
ATOM 3888 C C . ALA B 1 203 ? 3.293 21.781 23.5 1 58.44 203 ALA B C 1
ATOM 3890 O O . ALA B 1 203 ? 3.338 22.984 23.766 1 58.44 203 ALA B O 1
ATOM 3891 N N . ASP B 1 204 ? 2.305 21.016 24 1 52.84 204 ASP B N 1
ATOM 3892 C CA . ASP B 1 204 ? 1.612 21.656 25.125 1 52.84 204 ASP B CA 1
ATOM 3893 C C . ASP B 1 204 ? 2.602 22.328 26.062 1 52.84 204 ASP B C 1
ATOM 3895 O O . ASP B 1 204 ? 2.236 23.25 26.797 1 52.84 204 ASP B O 1
ATOM 3899 N N . GLY B 1 205 ? 3.908 22.031 25.812 1 46.81 205 GLY B N 1
ATOM 3900 C CA . GLY B 1 205 ? 4.879 22.719 26.641 1 46.81 205 GLY B CA 1
ATOM 3901 C C . GLY B 1 205 ? 5.648 23.797 25.906 1 46.81 205 GLY B C 1
ATOM 3902 O O . GLY B 1 205 ? 6.641 24.328 26.422 1 46.81 205 GLY B O 1
ATOM 3903 N N . GLY B 1 206 ? 5.348 24.375 24.797 1 48.84 206 GLY B N 1
ATOM 3904 C CA . GLY B 1 206 ? 5.852 25.562 24.109 1 48.84 206 GLY B CA 1
ATOM 3905 C C . GLY B 1 206 ? 6.723 25.234 22.922 1 48.84 206 GLY B C 1
ATOM 3906 O O . GLY B 1 206 ? 7.074 26.125 22.141 1 48.84 206 GLY B O 1
ATOM 3907 N N . GLY B 1 207 ? 7.422 24.109 22.828 1 47.78 207 GLY B N 1
ATOM 3908 C CA . GLY B 1 207 ? 8.492 23.938 21.859 1 47.78 207 GLY B CA 1
ATOM 3909 C C . GLY B 1 207 ? 8.078 23.141 20.625 1 47.78 207 GLY B C 1
ATOM 3910 O O . GLY B 1 207 ? 8.906 22.844 19.766 1 47.78 207 GLY B O 1
ATOM 3911 N N . ALA B 1 208 ? 6.93 22.609 20.516 1 52.91 208 ALA B N 1
ATOM 3912 C CA . ALA B 1 208 ? 6.656 21.641 19.453 1 52.91 208 ALA B CA 1
ATOM 3913 C C . ALA B 1 208 ? 6.305 22.344 18.141 1 52.91 208 ALA B C 1
ATOM 3915 O O . ALA B 1 208 ? 5.902 23.5 18.141 1 52.91 208 ALA B O 1
ATOM 3916 N N . GLY B 1 209 ? 6.668 21.844 16.984 1 61.75 209 GLY B N 1
ATOM 3917 C CA . GLY B 1 209 ? 6.328 22.281 15.633 1 61.75 209 GLY B CA 1
ATOM 3918 C C . GLY B 1 209 ? 4.871 22.688 15.492 1 61.75 209 GLY B C 1
ATOM 3919 O O . GLY B 1 209 ? 4.047 22.375 16.359 1 61.75 209 GLY B O 1
ATOM 3920 N N . THR B 1 210 ? 4.527 23.609 14.578 1 82.06 210 THR B N 1
ATOM 3921 C CA . THR B 1 210 ? 3.234 24.266 14.383 1 82.06 210 THR B CA 1
ATOM 3922 C C . THR B 1 210 ? 2.211 23.266 13.836 1 82.06 210 THR B C 1
ATOM 3924 O O . THR B 1 210 ? 1.062 23.25 14.281 1 82.06 210 THR B O 1
ATOM 3927 N N . TRP B 1 211 ? 2.678 22.297 13.266 1 89.88 211 TRP B N 1
ATOM 3928 C CA . TRP B 1 211 ? 1.701 21.5 12.523 1 89.88 211 TRP B CA 1
ATOM 3929 C C . TRP B 1 211 ? 1.155 20.375 13.383 1 89.88 211 TRP B C 1
ATOM 3931 O O . TRP B 1 211 ? -0.036 20.062 13.32 1 89.88 211 TRP B O 1
ATOM 3941 N N . PRO B 1 212 ? 2.018 19.75 14.266 1 87.88 212 PRO B N 1
ATOM 3942 C CA . PRO B 1 212 ? 1.396 18.812 15.203 1 87.88 212 PRO B CA 1
ATOM 3943 C C . PRO B 1 212 ? 0.296 19.469 16.047 1 87.88 212 PRO B C 1
ATOM 3945 O O . PRO B 1 212 ? -0.747 18.844 16.281 1 87.88 212 PRO B O 1
ATOM 3948 N N . ALA B 1 213 ? 0.494 20.672 16.375 1 89.81 213 ALA B N 1
ATOM 3949 C CA . ALA B 1 213 ? -0.515 21.406 17.125 1 89.81 213 ALA B CA 1
ATOM 3950 C C . ALA B 1 213 ? -1.743 21.688 16.266 1 89.81 213 ALA B C 1
ATOM 3952 O O . ALA B 1 213 ? -2.877 21.609 16.734 1 89.81 213 ALA B O 1
ATOM 3953 N N . ALA B 1 214 ? -1.521 22.062 15.062 1 92.69 214 ALA B N 1
ATOM 3954 C CA . ALA B 1 214 ? -2.621 22.328 14.141 1 92.69 214 ALA B CA 1
ATOM 3955 C C . ALA B 1 214 ? -3.492 21.094 13.945 1 92.69 214 ALA B C 1
ATOM 3957 O O . ALA B 1 214 ? -4.723 21.188 13.961 1 92.69 214 ALA B O 1
ATOM 3958 N N . LEU B 1 215 ? -2.883 19.969 13.828 1 90.06 215 LEU B N 1
ATOM 3959 C CA . LEU B 1 215 ? -3.604 18.734 13.586 1 90.06 215 LEU B CA 1
ATOM 3960 C C . LEU B 1 215 ? -4.328 18.266 14.852 1 90.06 215 LEU B C 1
ATOM 3962 O O . LEU B 1 215 ? -5.312 17.531 14.773 1 90.06 215 LEU B O 1
ATOM 3966 N N . GLY B 1 216 ? -3.807 18.672 15.977 1 87.19 216 GLY B N 1
ATOM 3967 C CA . GLY B 1 216 ? -4.406 18.297 17.25 1 87.19 216 GLY B CA 1
ATOM 3968 C C . GLY B 1 216 ? -5.523 19.219 17.672 1 87.19 216 GLY B C 1
ATOM 3969 O O . GLY B 1 216 ? -6.312 18.875 18.562 1 87.19 216 GLY B O 1
ATOM 3970 N N . ASP B 1 217 ? -5.605 20.438 17.125 1 91.31 217 ASP B N 1
ATOM 3971 C CA . ASP B 1 217 ? -6.648 21.406 17.453 1 91.31 217 ASP B CA 1
ATOM 3972 C C . ASP B 1 217 ? -7.941 21.094 16.703 1 91.31 217 ASP B C 1
ATOM 3974 O O . ASP B 1 217 ? -7.977 21.125 15.469 1 91.31 217 ASP B O 1
ATOM 3978 N N . PRO B 1 218 ? -9.023 20.875 17.422 1 92.88 218 PRO B N 1
ATOM 3979 C CA . PRO B 1 218 ? -10.25 20.391 16.781 1 92.88 218 PRO B CA 1
ATOM 3980 C C . PRO B 1 218 ? -10.789 21.359 15.727 1 92.88 218 PRO B C 1
ATOM 3982 O O . PRO B 1 218 ? -11.297 20.922 14.695 1 92.88 218 PRO B O 1
ATOM 3985 N N . VAL B 1 219 ? -10.695 22.625 15.992 1 96.12 219 VAL B N 1
ATOM 3986 C CA . VAL B 1 219 ? -11.211 23.625 15.062 1 96.12 219 VAL B CA 1
ATOM 3987 C C . VAL B 1 219 ? -10.375 23.641 13.789 1 96.12 219 VAL B C 1
ATOM 3989 O O . VAL B 1 219 ? -10.906 23.5 12.688 1 96.12 219 VAL B O 1
ATOM 3992 N N . THR B 1 220 ? -9.109 23.734 13.961 1 95.56 220 THR B N 1
ATOM 3993 C CA . THR B 1 220 ? -8.188 23.781 12.828 1 95.56 220 THR B CA 1
ATOM 3994 C C . THR B 1 220 ? -8.203 22.469 12.062 1 95.56 220 THR B C 1
ATOM 3996 O O . THR B 1 220 ? -8.219 22.453 10.836 1 95.56 220 THR B O 1
ATOM 3999 N N . ALA B 1 221 ? -8.25 21.406 12.781 1 93.44 221 ALA B N 1
ATOM 4000 C CA . ALA B 1 221 ? -8.266 20.078 12.172 1 93.44 221 ALA B CA 1
ATOM 4001 C C . ALA B 1 221 ? -9.516 19.875 11.32 1 93.44 221 ALA B C 1
ATOM 4003 O O . ALA B 1 221 ? -9.445 19.297 10.234 1 93.44 221 ALA B O 1
ATOM 4004 N N . ALA B 1 222 ? -10.602 20.344 11.805 1 95.19 222 ALA B N 1
ATOM 4005 C CA . ALA B 1 222 ? -11.852 20.219 11.062 1 95.19 222 ALA B CA 1
ATOM 4006 C C . ALA B 1 222 ? -11.805 21 9.758 1 95.19 222 ALA B C 1
ATOM 4008 O O . ALA B 1 222 ? -12.242 20.516 8.711 1 95.19 222 ALA B O 1
ATOM 4009 N N . ALA B 1 223 ? -11.305 22.156 9.852 1 97.38 223 ALA B N 1
ATOM 4010 C CA . ALA B 1 223 ? -11.18 22.984 8.656 1 97.38 223 ALA B CA 1
ATOM 4011 C C . ALA B 1 223 ? -10.219 22.359 7.652 1 97.38 223 ALA B C 1
ATOM 4013 O O . ALA B 1 223 ? -10.5 22.312 6.453 1 97.38 223 ALA B O 1
ATOM 4014 N N . LEU B 1 224 ? -9.133 21.875 8.148 1 96.5 224 LEU B N 1
ATOM 4015 C CA . LEU B 1 224 ? -8.148 21.219 7.293 1 96.5 224 LEU B CA 1
ATOM 4016 C C . LEU B 1 224 ? -8.742 19.984 6.641 1 96.5 224 LEU B C 1
ATOM 4018 O O . LEU B 1 224 ? -8.508 19.719 5.457 1 96.5 224 LEU B O 1
ATOM 4022 N N . ARG B 1 225 ? -9.422 19.25 7.395 1 94.5 225 ARG B N 1
ATOM 4023 C CA . ARG B 1 225 ? -10.07 18.062 6.859 1 94.5 225 ARG B CA 1
ATOM 4024 C C . ARG B 1 225 ? -11.023 18.422 5.723 1 94.5 225 ARG B C 1
ATOM 4026 O O . ARG B 1 225 ? -11.055 17.734 4.695 1 94.5 225 ARG B O 1
ATOM 4033 N N . ALA B 1 226 ? -11.797 19.422 5.918 1 95.94 226 ALA B N 1
ATOM 4034 C CA . ALA B 1 226 ? -12.742 19.859 4.898 1 95.94 226 ALA B CA 1
ATOM 4035 C C . ALA B 1 226 ? -12.023 20.25 3.611 1 95.94 226 ALA B C 1
ATOM 4037 O O . ALA B 1 226 ? -12.383 19.797 2.523 1 95.94 226 ALA B O 1
ATOM 4038 N N . VAL B 1 227 ? -11.016 21.016 3.754 1 96.88 227 VAL B N 1
ATOM 4039 C CA . VAL B 1 227 ? -10.258 21.531 2.619 1 96.88 227 VAL B CA 1
ATOM 4040 C C . VAL B 1 227 ? -9.594 20.375 1.878 1 96.88 227 VAL B C 1
ATOM 4042 O O . VAL B 1 227 ? -9.578 20.344 0.645 1 96.88 227 VAL B O 1
ATOM 4045 N N . HIS B 1 228 ? -9.047 19.453 2.531 1 96.44 228 HIS B N 1
ATOM 4046 C CA . HIS B 1 228 ? -8.289 18.375 1.913 1 96.44 228 HIS B CA 1
ATOM 4047 C C . HIS B 1 228 ? -9.219 17.297 1.378 1 96.44 228 HIS B C 1
ATOM 4049 O O . HIS B 1 228 ? -8.883 16.609 0.411 1 96.44 228 HIS B O 1
ATOM 4055 N N . ALA B 1 229 ? -10.344 17.141 1.967 1 93.62 229 ALA B N 1
ATOM 4056 C CA . ALA B 1 229 ? -11.312 16.172 1.472 1 93.62 229 ALA B CA 1
ATOM 4057 C C . ALA B 1 229 ? -11.844 16.578 0.1 1 93.62 229 ALA B C 1
ATOM 4059 O O . ALA B 1 229 ? -12.133 15.719 -0.74 1 93.62 229 ALA B O 1
ATOM 4060 N N . ASP B 1 230 ? -11.977 17.891 -0.069 1 95.81 230 ASP B N 1
ATOM 4061 C CA . ASP B 1 230 ? -12.477 18.406 -1.343 1 95.81 230 ASP B CA 1
ATOM 4062 C C . ASP B 1 230 ? -11.922 19.797 -1.636 1 95.81 230 ASP B C 1
ATOM 4064 O O . ASP B 1 230 ? -12.648 20.781 -1.53 1 95.81 230 ASP B O 1
ATOM 4068 N N . PRO B 1 231 ? -10.75 19.797 -2.199 1 95.88 231 PRO B N 1
ATOM 4069 C CA . PRO B 1 231 ? -10.133 21.109 -2.432 1 95.88 231 PRO B CA 1
ATOM 4070 C C . PRO B 1 231 ? -10.859 21.922 -3.504 1 95.88 231 PRO B C 1
ATOM 4072 O O . PRO B 1 231 ? -10.758 23.141 -3.523 1 95.88 231 PRO B O 1
ATOM 4075 N N . ALA B 1 232 ? -11.578 21.281 -4.332 1 96.88 232 ALA B N 1
ATOM 4076 C CA . ALA B 1 232 ? -12.195 21.953 -5.465 1 96.88 232 ALA B CA 1
ATOM 4077 C C . ALA B 1 232 ? -13.531 22.594 -5.07 1 96.88 232 ALA B C 1
ATOM 4079 O O . ALA B 1 232 ? -14.086 23.391 -5.816 1 96.88 232 ALA B O 1
ATOM 4080 N N . ALA B 1 233 ? -14.062 22.234 -3.93 1 96.62 233 ALA B N 1
ATOM 4081 C CA . ALA B 1 233 ? -15.336 22.781 -3.49 1 96.62 233 ALA B CA 1
ATOM 4082 C C . ALA B 1 233 ? -15.266 24.297 -3.359 1 96.62 233 ALA B C 1
ATOM 4084 O O . ALA B 1 233 ? -14.188 24.859 -3.131 1 96.62 233 ALA B O 1
ATOM 4085 N N . PRO B 1 234 ? -16.375 24.969 -3.52 1 96.19 234 PRO B N 1
ATOM 4086 C CA . PRO B 1 234 ? -16.391 26.422 -3.387 1 96.19 234 PRO B CA 1
ATOM 4087 C C . PRO B 1 234 ? -16.344 26.875 -1.93 1 96.19 234 PRO B C 1
ATOM 4089 O O . PRO B 1 234 ? -17.266 27.562 -1.471 1 96.19 234 PRO B O 1
ATOM 4092 N N . TRP B 1 235 ? -15.312 26.672 -1.367 1 97.5 235 TRP B N 1
ATOM 4093 C CA . TRP B 1 235 ? -15.141 26.969 0.052 1 97.5 235 TRP B CA 1
ATOM 4094 C C . TRP B 1 235 ? -15.078 28.469 0.294 1 97.5 235 TRP B C 1
ATOM 4096 O O . TRP B 1 235 ? -14.586 29.219 -0.549 1 97.5 235 TRP B O 1
ATOM 4106 N N . SER B 1 236 ? -15.609 28.875 1.414 1 97.81 236 SER B N 1
ATOM 4107 C CA . SER B 1 236 ? -15.469 30.188 2.016 1 97.81 236 SER B CA 1
ATOM 4108 C C . SER B 1 236 ? -15.125 30.094 3.498 1 97.81 236 SER B C 1
ATOM 4110 O O . SER B 1 236 ? -15.219 29.016 4.09 1 97.81 236 SER B O 1
ATOM 4112 N N . VAL B 1 237 ? -14.695 31.203 4.016 1 97.81 237 VAL B N 1
ATOM 4113 C CA . VAL B 1 237 ? -14.391 31.203 5.441 1 97.81 237 VAL B CA 1
ATOM 4114 C C . VAL B 1 237 ? -15.648 30.812 6.23 1 97.81 237 VAL B C 1
ATOM 4116 O O . VAL B 1 237 ? -15.562 30.109 7.242 1 97.81 237 VAL B O 1
ATOM 4119 N N . ALA B 1 238 ? -16.781 31.219 5.734 1 98.12 238 ALA B N 1
ATOM 4120 C CA . ALA B 1 238 ? -18.047 30.922 6.402 1 98.12 238 ALA B CA 1
ATOM 4121 C C . ALA B 1 238 ? -18.344 29.422 6.387 1 98.12 238 ALA B C 1
ATOM 4123 O O . ALA B 1 238 ? -18.75 28.859 7.402 1 98.12 238 ALA B O 1
ATOM 4124 N N . LEU B 1 239 ? -18.188 28.844 5.301 1 98.19 239 LEU B N 1
ATOM 4125 C CA . LEU B 1 239 ? -18.453 27.406 5.168 1 98.19 239 LEU B CA 1
ATOM 4126 C C . LEU B 1 239 ? -17.469 26.594 6.012 1 98.19 239 LEU B C 1
ATOM 4128 O O . LEU B 1 239 ? -17.875 25.625 6.66 1 98.19 239 LEU B O 1
ATOM 4132 N N . LEU B 1 240 ? -16.234 27.016 5.984 1 98.31 240 LEU B N 1
ATOM 4133 C CA . LEU B 1 240 ? -15.234 26.297 6.766 1 98.31 240 LEU B CA 1
ATOM 4134 C C . LEU B 1 240 ? -15.492 26.453 8.258 1 98.31 240 LEU B C 1
ATOM 4136 O O . LEU B 1 240 ? -15.281 25.531 9.039 1 98.31 240 LEU B O 1
ATOM 4140 N N . ALA B 1 241 ? -15.875 27.625 8.633 1 98.5 241 ALA B N 1
ATOM 4141 C CA . ALA B 1 241 ? -16.219 27.875 10.023 1 98.5 241 ALA B CA 1
ATOM 4142 C C . ALA B 1 241 ? -17.391 26.984 10.461 1 98.5 241 ALA B C 1
ATOM 4144 O O . ALA B 1 241 ? -17.391 26.469 11.578 1 98.5 241 ALA B O 1
ATOM 4145 N N . ALA B 1 242 ? -18.328 26.859 9.578 1 98.25 242 ALA B N 1
ATOM 4146 C CA . ALA B 1 242 ? -19.469 26 9.859 1 98.25 242 ALA B CA 1
ATOM 4147 C C . ALA B 1 242 ? -19.031 24.547 10.047 1 98.25 242 ALA B C 1
ATOM 4149 O O . ALA B 1 242 ? -19.531 23.844 10.938 1 98.25 242 ALA B O 1
ATOM 4150 N N . GLU B 1 243 ? -18.109 24.156 9.242 1 96.44 243 GLU B N 1
ATOM 4151 C CA . GLU B 1 243 ? -17.562 22.812 9.367 1 96.44 243 GLU B CA 1
ATOM 4152 C C . GLU B 1 243 ? -16.891 22.609 10.719 1 96.44 243 GLU B C 1
ATOM 4154 O O . GLU B 1 243 ? -16.938 21.516 11.281 1 96.44 243 GLU B O 1
ATOM 4159 N N . ALA B 1 244 ? -16.281 23.625 11.203 1 97.19 244 ALA B N 1
ATOM 4160 C CA . ALA B 1 244 ? -15.523 23.547 12.453 1 97.19 244 ALA B CA 1
ATOM 4161 C C . ALA B 1 244 ? -16.406 23.859 13.648 1 97.19 244 ALA B C 1
ATOM 4163 O O . ALA B 1 244 ? -16 23.703 14.797 1 97.19 244 ALA B O 1
ATOM 4164 N N . GLY B 1 245 ? -17.578 24.359 13.367 1 97.75 245 GLY B N 1
ATOM 4165 C CA . GLY B 1 245 ? -18.531 24.656 14.43 1 97.75 245 GLY B CA 1
ATOM 4166 C C . GLY B 1 245 ? -18.188 25.906 15.211 1 97.75 245 GLY B C 1
ATOM 4167 O O . GLY B 1 245 ? -18.375 25.953 16.422 1 97.75 245 GLY B O 1
ATOM 4168 N N . VAL B 1 246 ? -17.578 26.875 14.57 1 98.5 246 VAL B N 1
ATOM 4169 C CA . VAL B 1 246 ? -17.188 28.109 15.242 1 98.5 246 VAL B CA 1
ATOM 4170 C C . VAL B 1 246 ? -17.547 29.312 14.367 1 98.5 246 VAL B C 1
ATOM 4172 O O . VAL B 1 246 ? -18.078 29.156 13.266 1 98.5 246 VAL B O 1
ATOM 4175 N N . SER B 1 247 ? -17.25 30.516 14.945 1 98.25 247 SER B N 1
ATOM 4176 C CA . SER B 1 247 ? -17.484 31.75 14.18 1 98.25 247 SER B CA 1
ATOM 4177 C C . SER B 1 247 ? -16.359 31.984 13.18 1 98.25 247 SER B C 1
ATOM 4179 O O . SER B 1 247 ? -15.273 31.438 13.312 1 98.25 247 SER B O 1
ATOM 4181 N N . ARG B 1 248 ? -16.641 32.781 12.172 1 97.88 248 ARG B N 1
ATOM 4182 C CA . ARG B 1 248 ? -15.656 33.125 11.141 1 97.88 248 ARG B CA 1
ATOM 4183 C C . ARG B 1 248 ? -14.406 33.719 11.75 1 97.88 248 ARG B C 1
ATOM 4185 O O . ARG B 1 248 ? -13.289 33.312 11.453 1 97.88 248 ARG B O 1
ATOM 4192 N N . PRO B 1 249 ? -14.57 34.688 12.688 1 98 249 PRO B N 1
ATOM 4193 C CA . PRO B 1 249 ? -13.367 35.281 13.266 1 98 249 PRO B CA 1
ATOM 4194 C C . PRO B 1 249 ? -12.555 34.281 14.086 1 98 249 PRO B C 1
ATOM 4196 O O . PRO B 1 249 ? -11.32 34.344 14.078 1 98 249 PRO B O 1
ATOM 4199 N N . THR B 1 250 ? -13.25 33.469 14.789 1 98 250 THR B N 1
ATOM 4200 C CA . THR B 1 250 ? -12.578 32.438 15.594 1 98 250 THR B CA 1
ATOM 4201 C C . THR B 1 250 ? -11.766 31.5 14.703 1 98 250 THR B C 1
ATOM 4203 O O . THR B 1 250 ? -10.609 31.203 15 1 98 250 THR B O 1
ATOM 4206 N N . LEU B 1 251 ? -12.336 31.031 13.648 1 98.19 251 LEU B N 1
ATOM 4207 C CA . LEU B 1 251 ? -11.617 30.156 12.719 1 98.19 251 LEU B CA 1
ATOM 4208 C C . LEU B 1 251 ? -10.391 30.875 12.148 1 98.19 251 LEU B C 1
ATOM 4210 O O . LEU B 1 251 ? -9.289 30.312 12.164 1 98.19 251 LEU B O 1
ATOM 4214 N N . ALA B 1 252 ? -10.625 32.031 11.656 1 97.62 252 ALA B N 1
ATOM 4215 C CA . ALA B 1 252 ? -9.547 32.781 11.016 1 97.62 252 ALA B CA 1
ATOM 4216 C C . ALA B 1 252 ? -8.367 32.969 11.961 1 97.62 252 ALA B C 1
ATOM 4218 O O . ALA B 1 252 ? -7.215 32.75 11.57 1 97.62 252 ALA B O 1
ATOM 4219 N N . ARG B 1 253 ? -8.656 33.375 13.148 1 97.31 253 ARG B N 1
ATOM 4220 C CA . ARG B 1 253 ? -7.609 33.625 14.133 1 97.31 253 ARG B CA 1
ATOM 4221 C C . ARG B 1 253 ? -6.867 32.344 14.484 1 97.31 253 ARG B C 1
ATOM 4223 O O . ARG B 1 253 ? -5.637 32.281 14.391 1 97.31 253 ARG B O 1
ATOM 4230 N N . ARG B 1 254 ? -7.559 31.359 14.836 1 95.75 254 ARG B N 1
ATOM 4231 C CA . ARG B 1 254 ? -6.969 30.109 15.305 1 95.75 254 ARG B CA 1
ATOM 4232 C C . ARG B 1 254 ? -6.219 29.391 14.18 1 95.75 254 ARG B C 1
ATOM 4234 O O . ARG B 1 254 ? -5.102 28.922 14.383 1 95.75 254 ARG B O 1
ATOM 4241 N N . PHE B 1 255 ? -6.863 29.344 13.062 1 96.75 255 PHE B N 1
ATOM 4242 C CA . PHE B 1 255 ? -6.254 28.688 11.906 1 96.75 255 PHE B CA 1
ATOM 4243 C C . PHE B 1 255 ? -4.945 29.391 11.531 1 96.75 255 PHE B C 1
ATOM 4245 O O . PHE B 1 255 ? -3.924 28.719 11.344 1 96.75 255 PHE B O 1
ATOM 4252 N N . THR B 1 256 ? -4.957 30.656 11.438 1 96.5 256 THR B N 1
ATOM 4253 C CA . THR B 1 256 ? -3.773 31.406 11.047 1 96.5 256 THR B CA 1
ATOM 4254 C C . THR B 1 256 ? -2.66 31.25 12.078 1 96.5 256 THR B C 1
ATOM 4256 O O . THR B 1 256 ? -1.488 31.125 11.719 1 96.5 256 THR B O 1
ATOM 4259 N N . ALA B 1 257 ? -2.99 31.25 13.281 1 94.69 257 ALA B N 1
ATOM 4260 C CA . ALA B 1 257 ? -2.012 31.125 14.359 1 94.69 257 ALA B CA 1
ATOM 4261 C C . ALA B 1 257 ? -1.303 29.781 14.312 1 94.69 257 ALA B C 1
ATOM 4263 O O . ALA B 1 257 ? -0.099 29.688 14.562 1 94.69 257 ALA B O 1
ATOM 4264 N N . LEU B 1 258 ? -1.981 28.797 13.945 1 92.62 258 LEU B N 1
ATOM 4265 C CA . LEU B 1 258 ? -1.454 27.438 14.023 1 92.62 258 LEU B CA 1
ATOM 4266 C C . LEU B 1 258 ? -0.849 27 12.695 1 92.62 258 LEU B C 1
ATOM 4268 O O . LEU B 1 258 ? 0.175 26.312 12.664 1 92.62 258 LEU B O 1
ATOM 4272 N N . VAL B 1 259 ? -1.438 27.406 11.625 1 93.94 259 VAL B N 1
ATOM 4273 C CA . VAL B 1 259 ? -1.041 26.953 10.297 1 93.94 259 VAL B CA 1
ATOM 4274 C C . VAL B 1 259 ? -0.04 27.938 9.695 1 93.94 259 VAL B C 1
ATOM 4276 O O . VAL B 1 259 ? 0.764 27.562 8.836 1 93.94 259 VAL B O 1
ATOM 4279 N N . GLY B 1 260 ? -0.122 29.141 10.016 1 92.88 260 GLY B N 1
ATOM 4280 C CA . GLY B 1 260 ? 0.787 30.156 9.508 1 92.88 260 GLY B CA 1
ATOM 4281 C C . GLY B 1 260 ? 0.226 30.922 8.32 1 92.88 260 GLY B C 1
ATOM 4282 O O . GLY B 1 260 ? 0.845 31.875 7.84 1 92.88 260 GLY B O 1
ATOM 4283 N N . ARG B 1 261 ? -0.909 30.547 7.828 1 94.56 261 ARG B N 1
ATOM 4284 C CA . ARG B 1 261 ? -1.64 31.203 6.75 1 94.56 261 ARG B CA 1
ATOM 4285 C C . ARG B 1 261 ? -3.137 31.219 7.031 1 94.56 261 ARG B C 1
ATOM 4287 O O . ARG B 1 261 ? -3.674 30.266 7.617 1 94.56 261 ARG B O 1
ATOM 4294 N N . PRO B 1 262 ? -3.787 32.281 6.539 1 97.19 262 PRO B N 1
ATOM 4295 C CA . PRO B 1 262 ? -5.246 32.281 6.66 1 97.19 262 PRO B CA 1
ATOM 4296 C C . PRO B 1 262 ? -5.883 31.125 5.887 1 97.19 262 PRO B C 1
ATOM 4298 O O . PRO B 1 262 ? -5.293 30.609 4.93 1 97.19 262 PRO B O 1
ATOM 4301 N N . PRO B 1 263 ? -7.121 30.75 6.266 1 97.75 263 PRO B N 1
ATOM 4302 C CA . PRO B 1 263 ? -7.773 29.578 5.684 1 97.75 263 PRO B CA 1
ATOM 4303 C C . PRO B 1 263 ? -7.832 29.625 4.16 1 97.75 263 PRO B C 1
ATOM 4305 O O . PRO B 1 263 ? -7.457 28.672 3.488 1 97.75 263 PRO B O 1
ATOM 4308 N N . MET B 1 264 ? -8.188 30.734 3.605 1 97.62 264 MET B N 1
ATOM 4309 C CA . MET B 1 264 ? -8.375 30.797 2.158 1 97.62 264 MET B CA 1
ATOM 4310 C C . MET B 1 264 ? -7.031 30.875 1.437 1 97.62 264 MET B C 1
ATOM 4312 O O . MET B 1 264 ? -6.887 30.344 0.333 1 97.62 264 MET B O 1
ATOM 4316 N N . ALA B 1 265 ? -6.094 31.562 2.039 1 97.31 265 ALA B N 1
ATOM 4317 C CA . ALA B 1 265 ? -4.746 31.562 1.479 1 97.31 265 ALA B CA 1
ATOM 4318 C C . ALA B 1 265 ? -4.156 30.156 1.453 1 97.31 265 ALA B C 1
ATOM 4320 O O . ALA B 1 265 ? -3.506 29.766 0.481 1 97.31 265 ALA B O 1
ATOM 4321 N N . TYR B 1 266 ? -4.398 29.469 2.531 1 97.5 266 TYR B N 1
ATOM 4322 C CA . TYR B 1 266 ? -3.951 28.078 2.594 1 97.5 266 TYR B CA 1
ATOM 4323 C C . TYR B 1 266 ? -4.602 27.25 1.494 1 97.5 266 TYR B C 1
ATOM 4325 O O . TYR B 1 266 ? -3.93 26.469 0.819 1 97.5 266 TYR B O 1
ATOM 4333 N N . LEU B 1 267 ? -5.91 27.375 1.36 1 97.94 267 LEU B N 1
ATOM 4334 C CA . LEU B 1 267 ? -6.648 26.641 0.345 1 97.94 267 LEU B CA 1
ATOM 4335 C C . LEU B 1 267 ? -6.082 26.906 -1.045 1 97.94 267 LEU B C 1
ATOM 4337 O O . LEU B 1 267 ? -5.855 25.969 -1.819 1 97.94 267 LEU B O 1
ATOM 4341 N N . THR B 1 268 ? -5.867 28.141 -1.344 1 97.12 268 THR B N 1
ATOM 4342 C CA . THR B 1 268 ? -5.332 28.531 -2.645 1 97.12 268 THR B CA 1
ATOM 4343 C C . THR B 1 268 ? -3.971 27.891 -2.883 1 97.12 268 THR B C 1
ATOM 4345 O O . THR B 1 268 ? -3.729 27.312 -3.945 1 97.12 268 THR B O 1
ATOM 4348 N N . TRP B 1 269 ? -3.156 28 -1.962 1 97.19 269 TRP B N 1
ATOM 4349 C CA . TRP B 1 269 ? -1.827 27.406 -2.051 1 97.19 269 TRP B CA 1
ATOM 4350 C C . TRP B 1 269 ? -1.922 25.891 -2.275 1 97.19 269 TRP B C 1
ATOM 4352 O O . TRP B 1 269 ? -1.214 25.344 -3.119 1 97.19 269 TRP B O 1
ATOM 4362 N N . TRP B 1 270 ? -2.783 25.25 -1.528 1 97.38 270 TRP B N 1
ATOM 4363 C CA . TRP B 1 270 ? -2.91 23.797 -1.617 1 97.38 270 TRP B CA 1
ATOM 4364 C C . TRP B 1 270 ? -3.445 23.391 -2.982 1 97.38 270 TRP B C 1
ATOM 4366 O O . TRP B 1 270 ? -2.986 22.391 -3.562 1 97.38 270 TRP B O 1
ATOM 4376 N N . ARG B 1 271 ? -4.453 24.094 -3.461 1 97.81 271 ARG B N 1
ATOM 4377 C CA . ARG B 1 271 ? -4.977 23.828 -4.797 1 97.81 271 ARG B CA 1
ATOM 4378 C C . ARG B 1 271 ? -3.865 23.844 -5.836 1 97.81 271 ARG B C 1
ATOM 4380 O O . ARG B 1 271 ? -3.781 22.953 -6.684 1 97.81 271 ARG B O 1
ATOM 4387 N N . LEU B 1 272 ? -2.998 24.812 -5.766 1 97.62 272 LEU B N 1
ATOM 4388 C CA . LEU B 1 272 ? -1.905 24.953 -6.723 1 97.62 272 LEU B CA 1
ATOM 4389 C C . LEU B 1 272 ? -0.871 23.859 -6.543 1 97.62 272 LEU B C 1
ATOM 4391 O O . LEU B 1 272 ? -0.335 23.328 -7.523 1 97.62 272 LEU B O 1
ATOM 4395 N N . THR B 1 273 ? -0.589 23.562 -5.324 1 96.62 273 THR B N 1
ATOM 4396 C CA . THR B 1 273 ? 0.346 22.469 -5.035 1 96.62 273 THR B CA 1
ATOM 4397 C C . THR B 1 273 ? -0.164 21.156 -5.602 1 96.62 273 THR B C 1
ATOM 4399 O O . THR B 1 273 ? 0.601 20.391 -6.195 1 96.62 273 THR B O 1
ATOM 4402 N N . ARG B 1 274 ? -1.416 20.875 -5.395 1 95.38 274 ARG B N 1
ATOM 4403 C CA . ARG B 1 274 ? -2.037 19.688 -5.977 1 95.38 274 ARG B CA 1
ATOM 4404 C C . ARG B 1 274 ? -1.977 19.719 -7.5 1 95.38 274 ARG B C 1
ATOM 4406 O O . ARG B 1 274 ? -1.739 18.703 -8.141 1 95.38 274 ARG B O 1
ATOM 4413 N N . GLY B 1 275 ? -2.23 20.891 -8.023 1 95.69 275 GLY B N 1
ATOM 4414 C CA . GLY B 1 275 ? -2.08 21.062 -9.453 1 95.69 275 GLY B CA 1
ATOM 4415 C C . GLY B 1 275 ? -0.689 20.719 -9.953 1 95.69 275 GLY B C 1
ATOM 4416 O O . GLY B 1 275 ? -0.537 20.062 -10.992 1 95.69 275 GLY B O 1
ATOM 4417 N N . ALA B 1 276 ? 0.296 21.125 -9.234 1 95.38 276 ALA B N 1
ATOM 4418 C CA . ALA B 1 276 ? 1.685 20.844 -9.586 1 95.38 276 ALA B CA 1
ATOM 4419 C C . ALA B 1 276 ? 1.943 19.344 -9.609 1 95.38 276 ALA B C 1
ATOM 4421 O O . ALA B 1 276 ? 2.607 18.828 -10.523 1 95.38 276 ALA B O 1
ATOM 4422 N N . ALA B 1 277 ? 1.42 18.672 -8.688 1 93.25 277 ALA B N 1
ATOM 4423 C CA . ALA B 1 277 ? 1.585 17.219 -8.617 1 93.25 277 ALA B CA 1
ATOM 4424 C C . ALA B 1 277 ? 0.913 16.531 -9.805 1 93.25 277 ALA B C 1
ATOM 4426 O O . ALA B 1 277 ? 1.475 15.602 -10.391 1 93.25 277 ALA B O 1
ATOM 4427 N N . LEU B 1 278 ? -0.267 16.984 -10.117 1 92.81 278 LEU B N 1
ATOM 4428 C CA . LEU B 1 278 ? -1 16.422 -11.242 1 92.81 278 LEU B CA 1
ATOM 4429 C C . LEU B 1 278 ? -0.251 16.641 -12.555 1 92.81 278 LEU B C 1
ATOM 4431 O O . LEU B 1 278 ? -0.224 15.773 -13.422 1 92.81 278 LEU B O 1
ATOM 4435 N N . LEU B 1 279 ? 0.309 17.797 -12.688 1 92.44 279 LEU B N 1
ATOM 4436 C CA . LEU B 1 279 ? 1.064 18.141 -13.891 1 92.44 279 LEU B CA 1
ATOM 4437 C C . LEU B 1 279 ? 2.316 17.281 -14.008 1 92.44 279 LEU B C 1
ATOM 4439 O O . LEU B 1 279 ? 2.684 16.859 -15.102 1 92.44 279 LEU B O 1
ATOM 4443 N N . ARG B 1 280 ? 2.941 17.062 -12.938 1 89.56 280 ARG B N 1
ATOM 4444 C CA . ARG B 1 280 ? 4.164 16.266 -12.914 1 89.56 280 ARG B CA 1
ATOM 4445 C C . ARG B 1 280 ? 3.877 14.812 -13.289 1 89.56 280 ARG B C 1
ATOM 4447 O O . ARG B 1 280 ? 4.637 14.203 -14.047 1 89.56 280 ARG B O 1
ATOM 4454 N N . ASP B 1 281 ? 2.779 14.266 -12.836 1 82.5 281 ASP B N 1
ATOM 4455 C CA . ASP B 1 281 ? 2.523 12.828 -12.883 1 82.5 281 ASP B CA 1
ATOM 4456 C C . ASP B 1 281 ? 1.715 12.461 -14.125 1 82.5 281 ASP B C 1
ATOM 4458 O O . ASP B 1 281 ? 1.615 11.281 -14.484 1 82.5 281 ASP B O 1
ATOM 4462 N N . GLY B 1 282 ? 1.136 13.43 -14.719 1 80.12 282 GLY B N 1
ATOM 4463 C CA . GLY B 1 282 ? 0.212 13.039 -15.773 1 80.12 282 GLY B CA 1
ATOM 4464 C C . GLY B 1 282 ? 0.288 13.938 -17 1 80.12 282 GLY B C 1
ATOM 4465 O O . GLY B 1 282 ? 1.138 14.828 -17.062 1 80.12 282 GLY B O 1
ATOM 4466 N N . ARG B 1 283 ? -0.615 13.578 -17.938 1 80.5 283 ARG B N 1
ATOM 4467 C CA . ARG B 1 283 ? -0.655 14.305 -19.188 1 80.5 283 ARG B CA 1
ATOM 4468 C C . ARG B 1 283 ? -2.051 14.859 -19.469 1 80.5 283 ARG B C 1
ATOM 4470 O O . ARG B 1 283 ? -2.393 15.172 -20.609 1 80.5 283 ARG B O 1
ATOM 4477 N N . GLU B 1 284 ? -2.695 15 -18.359 1 88.06 284 GLU B N 1
ATOM 4478 C CA . GLU B 1 284 ? -4.031 15.562 -18.516 1 88.06 284 GLU B CA 1
ATOM 4479 C C . GLU B 1 284 ? -3.971 16.984 -19.047 1 88.06 284 GLU B C 1
ATOM 4481 O O . GLU B 1 284 ? -3.047 17.734 -18.734 1 88.06 284 GLU B O 1
ATOM 4486 N N . PRO B 1 285 ? -5.059 17.328 -19.828 1 93.38 285 PRO B N 1
ATOM 4487 C CA . PRO B 1 285 ? -5.113 18.719 -20.281 1 93.38 285 PRO B CA 1
ATOM 4488 C C . PRO B 1 285 ? -5.215 19.719 -19.125 1 93.38 285 PRO B C 1
ATOM 4490 O O . PRO B 1 285 ? -5.75 19.391 -18.062 1 93.38 285 PRO B O 1
ATOM 4493 N N . LEU B 1 286 ? -4.723 20.875 -19.438 1 95.12 286 LEU B N 1
ATOM 4494 C CA . LEU B 1 286 ? -4.676 21.906 -18.422 1 95.12 286 LEU B CA 1
ATOM 4495 C C . LEU B 1 286 ? -6.07 22.203 -17.875 1 95.12 286 LEU B C 1
ATOM 4497 O O . LEU B 1 286 ? -6.238 22.484 -16.688 1 95.12 286 LEU B O 1
ATOM 4501 N N . ALA B 1 287 ? -7.027 22.172 -18.734 1 96.12 287 ALA B N 1
ATOM 4502 C CA . ALA B 1 287 ? -8.406 22.422 -18.344 1 96.12 287 ALA B CA 1
ATOM 4503 C C . ALA B 1 287 ? -8.883 21.406 -17.312 1 96.12 287 ALA B C 1
ATOM 4505 O O . ALA B 1 287 ? -9.594 21.75 -16.359 1 96.12 287 ALA B O 1
ATOM 4506 N N . ALA B 1 288 ? -8.539 20.203 -17.5 1 95.44 288 ALA B N 1
ATOM 4507 C CA . ALA B 1 288 ? -8.922 19.141 -16.578 1 95.44 288 ALA B CA 1
ATOM 4508 C C . ALA B 1 288 ? -8.227 19.312 -15.227 1 95.44 288 ALA B C 1
ATOM 4510 O O . ALA B 1 288 ? -8.844 19.125 -14.172 1 95.44 288 ALA B O 1
ATOM 4511 N N . VAL B 1 289 ? -6.961 19.656 -15.281 1 96.31 289 VAL B N 1
ATOM 4512 C CA . VAL B 1 289 ? -6.207 19.891 -14.055 1 96.31 289 VAL B CA 1
ATOM 4513 C C . VAL B 1 289 ? -6.828 21.047 -13.281 1 96.31 289 VAL B C 1
ATOM 4515 O O . VAL B 1 289 ? -7.047 20.953 -12.07 1 96.31 289 VAL B O 1
ATOM 4518 N N . ALA B 1 290 ? -7.102 22.109 -14.016 1 97.12 290 ALA B N 1
ATOM 4519 C CA . ALA B 1 290 ? -7.707 23.297 -13.391 1 97.12 290 ALA B CA 1
ATOM 4520 C C . ALA B 1 290 ? -9.008 22.938 -12.68 1 97.12 290 ALA B C 1
ATOM 4522 O O . ALA B 1 290 ? -9.195 23.281 -11.508 1 97.12 290 ALA B O 1
ATOM 4523 N N . ARG B 1 291 ? -9.844 22.188 -13.305 1 95.69 291 ARG B N 1
ATOM 4524 C CA . ARG B 1 291 ? -11.133 21.781 -12.742 1 95.69 291 ARG B CA 1
ATOM 4525 C C . ARG B 1 291 ? -10.945 20.891 -11.523 1 95.69 291 ARG B C 1
ATOM 4527 O O . ARG B 1 291 ? -11.648 21.047 -10.523 1 95.69 291 ARG B O 1
ATOM 4534 N N . ARG B 1 292 ? -10.055 20.094 -11.57 1 94.56 292 ARG B N 1
ATOM 4535 C CA . ARG B 1 292 ? -9.828 19.125 -10.5 1 94.56 292 ARG B CA 1
ATOM 4536 C C . ARG B 1 292 ? -9.375 19.812 -9.219 1 94.56 292 ARG B C 1
ATOM 4538 O O . ARG B 1 292 ? -9.648 19.328 -8.117 1 94.56 292 ARG B O 1
ATOM 4545 N N . VAL B 1 293 ? -8.727 20.922 -9.438 1 96.12 293 VAL B N 1
ATOM 4546 C CA . VAL B 1 293 ? -8.195 21.547 -8.227 1 96.12 293 VAL B CA 1
ATOM 4547 C C . VAL B 1 293 ? -9.062 22.734 -7.836 1 96.12 293 VAL B C 1
ATOM 4549 O O . VAL B 1 293 ? -8.805 23.391 -6.828 1 96.12 293 VAL B O 1
ATOM 4552 N N . GLY B 1 294 ? -10.07 23.016 -8.609 1 96.06 294 GLY B N 1
ATOM 4553 C CA . GLY B 1 294 ? -11.062 23.969 -8.133 1 96.06 294 GLY B CA 1
ATOM 4554 C C . GLY B 1 294 ? -11.023 25.297 -8.875 1 96.06 294 GLY B C 1
ATOM 4555 O O . GLY B 1 294 ? -11.57 26.281 -8.406 1 96.06 294 GLY B O 1
ATOM 4556 N N . TYR B 1 295 ? -10.359 25.344 -10.031 1 96.75 295 TYR B N 1
ATOM 4557 C CA . TYR B 1 295 ? -10.375 26.547 -10.852 1 96.75 295 TYR B CA 1
ATOM 4558 C C . TYR B 1 295 ? -11.375 26.422 -11.992 1 96.75 295 TYR B C 1
ATOM 4560 O O . TYR B 1 295 ? -11.516 25.344 -12.586 1 96.75 295 TYR B O 1
ATOM 4568 N N . SER B 1 296 ? -11.969 27.453 -12.281 1 94.56 296 SER B N 1
ATOM 4569 C CA . SER B 1 296 ? -13.031 27.438 -13.289 1 94.56 296 SER B CA 1
ATOM 4570 C C . SER B 1 296 ? -12.453 27.453 -14.695 1 94.56 296 SER B C 1
ATOM 4572 O O . SER B 1 296 ? -13.094 26.969 -15.641 1 94.56 296 SER B O 1
ATOM 4574 N N . THR B 1 297 ? -11.258 28.078 -14.875 1 95.81 297 THR B N 1
ATOM 4575 C CA . THR B 1 297 ? -10.656 28.172 -16.203 1 95.81 297 THR B CA 1
ATOM 4576 C C . THR B 1 297 ? -9.164 27.859 -16.156 1 95.81 297 THR B C 1
ATOM 4578 O O . THR B 1 297 ? -8.508 28.125 -15.141 1 95.81 297 THR B O 1
ATOM 4581 N N . PRO B 1 298 ? -8.664 27.344 -17.297 1 96.75 298 PRO B N 1
ATOM 4582 C CA . PRO B 1 298 ? -7.219 27.125 -17.375 1 96.75 298 PRO B CA 1
ATOM 4583 C C . PRO B 1 298 ? -6.418 28.422 -17.234 1 96.75 298 PRO B C 1
ATOM 4585 O O . PRO B 1 298 ? -5.309 28.422 -16.703 1 96.75 298 PRO B O 1
ATOM 4588 N N . TYR B 1 299 ? -6.996 29.469 -17.672 1 96.62 299 TYR B N 1
ATOM 4589 C CA . TYR B 1 299 ? -6.328 30.766 -17.594 1 96.62 299 TYR B CA 1
ATOM 4590 C C . TYR B 1 299 ? -6.133 31.188 -16.141 1 96.62 299 TYR B C 1
ATOM 4592 O O . TYR B 1 299 ? -5.027 31.562 -15.75 1 96.62 299 TYR B O 1
ATOM 4600 N N . ALA B 1 300 ? -7.199 31.141 -15.391 1 97.31 300 ALA B N 1
ATOM 4601 C CA . ALA B 1 300 ? -7.125 31.516 -13.977 1 97.31 300 ALA B CA 1
ATOM 4602 C C . ALA B 1 300 ? -6.129 30.625 -13.234 1 97.31 300 ALA B C 1
ATOM 4604 O O . ALA B 1 300 ? -5.359 31.109 -12.398 1 97.31 300 ALA B O 1
ATOM 4605 N N . PHE B 1 301 ? -6.16 29.375 -13.578 1 97.94 301 PHE B N 1
ATOM 4606 C CA . PHE B 1 301 ? -5.227 28.422 -12.977 1 97.94 301 PHE B CA 1
ATOM 4607 C C . PHE B 1 301 ? -3.789 28.781 -13.336 1 97.94 301 PHE B C 1
ATOM 4609 O O . PHE B 1 301 ? -2.924 28.859 -12.461 1 97.94 301 PHE B O 1
ATOM 4616 N N . SER B 1 302 ? -3.555 28.984 -14.57 1 97.88 302 SER B N 1
ATOM 4617 C CA . SER B 1 302 ? -2.211 29.297 -15.055 1 97.88 302 SER B CA 1
ATOM 4618 C C . SER B 1 302 ? -1.664 30.562 -14.422 1 97.88 302 SER B C 1
ATOM 4620 O O . SER B 1 302 ? -0.493 30.625 -14.039 1 97.88 302 SER B O 1
ATOM 4622 N N . HIS B 1 303 ? -2.445 31.516 -14.297 1 97.69 303 HIS B N 1
ATOM 4623 C CA . HIS B 1 303 ? -2.037 32.781 -13.703 1 97.69 303 HIS B CA 1
ATOM 4624 C C . HIS B 1 303 ? -1.668 32.625 -12.234 1 97.69 303 HIS B C 1
ATOM 4626 O O . HIS B 1 303 ? -0.62 33.094 -11.797 1 97.69 303 HIS B O 1
ATOM 4632 N N . ALA B 1 304 ? -2.504 32 -11.562 1 97.62 304 ALA B N 1
ATOM 4633 C CA . ALA B 1 304 ? -2.256 31.766 -10.141 1 97.62 304 ALA B CA 1
ATOM 4634 C C . ALA B 1 304 ? -1.018 30.891 -9.938 1 97.62 304 ALA B C 1
ATOM 4636 O O . ALA B 1 304 ? -0.225 31.125 -9.023 1 97.62 304 ALA B O 1
ATOM 4637 N N . PHE B 1 305 ? -0.904 29.891 -10.773 1 97.94 305 PHE B N 1
ATOM 4638 C CA . PHE B 1 305 ? 0.226 28.969 -10.727 1 97.94 305 PHE B CA 1
ATOM 4639 C C . PHE B 1 305 ? 1.54 29.719 -10.93 1 97.94 305 PHE B C 1
ATOM 4641 O O . PHE B 1 305 ? 2.486 29.547 -10.156 1 97.94 305 PHE B O 1
ATOM 4648 N N . ARG B 1 306 ? 1.559 30.531 -11.836 1 97.19 306 ARG B N 1
ATOM 4649 C CA . ARG B 1 306 ? 2.758 31.312 -12.125 1 97.19 306 ARG B CA 1
ATOM 4650 C C . ARG B 1 306 ? 3.074 32.281 -10.977 1 97.19 306 ARG B C 1
ATOM 4652 O O . ARG B 1 306 ? 4.238 32.438 -10.617 1 97.19 306 ARG B O 1
ATOM 4659 N N . ARG B 1 307 ? 2.123 32.875 -10.508 1 97.19 307 ARG B N 1
ATOM 4660 C CA . ARG B 1 307 ? 2.311 33.781 -9.391 1 97.19 307 ARG B CA 1
ATOM 4661 C C . ARG B 1 307 ? 2.902 33.062 -8.18 1 97.19 307 ARG B C 1
ATOM 4663 O O . ARG B 1 307 ? 3.781 33.594 -7.504 1 97.19 307 ARG B O 1
ATOM 4670 N N . GLU B 1 308 ? 2.402 31.875 -7.984 1 95.5 308 GLU B N 1
ATOM 4671 C CA . GLU B 1 308 ? 2.809 31.125 -6.801 1 95.5 308 GLU B CA 1
ATOM 4672 C C . GLU B 1 308 ? 4.184 30.5 -6.996 1 95.5 308 GLU B C 1
ATOM 4674 O O . GLU B 1 308 ? 5.016 30.516 -6.086 1 95.5 308 GLU B O 1
ATOM 4679 N N . PHE B 1 309 ? 4.461 29.922 -8.203 1 94.44 309 PHE B N 1
ATOM 4680 C CA . PHE B 1 309 ? 5.625 29.062 -8.359 1 94.44 309 PHE B CA 1
ATOM 4681 C C . PHE B 1 309 ? 6.633 29.672 -9.32 1 94.44 309 PHE B C 1
ATOM 4683 O O . PHE B 1 309 ? 7.723 29.141 -9.523 1 94.44 309 PHE B O 1
ATOM 4690 N N . GLY B 1 310 ? 6.293 30.719 -9.984 1 94.44 310 GLY B N 1
ATOM 4691 C CA . GLY B 1 310 ? 7.223 31.453 -10.828 1 94.44 310 GLY B CA 1
ATOM 4692 C C . GLY B 1 310 ? 7.383 30.844 -12.211 1 94.44 310 GLY B C 1
ATOM 4693 O O . GLY B 1 310 ? 8.234 31.297 -12.984 1 94.44 310 GLY B O 1
ATOM 4694 N N . THR B 1 311 ? 6.691 29.844 -12.516 1 94.62 311 THR B N 1
ATOM 4695 C CA . THR B 1 311 ? 6.707 29.203 -13.82 1 94.62 311 THR B CA 1
ATOM 4696 C C . THR B 1 311 ? 5.289 28.875 -14.281 1 94.62 311 THR B C 1
ATOM 4698 O O . THR B 1 311 ? 4.359 28.844 -13.477 1 94.62 311 THR B O 1
ATOM 4701 N N . THR B 1 312 ? 5.18 28.688 -15.555 1 95.62 312 THR B N 1
ATOM 4702 C CA . THR B 1 312 ? 3.875 28.297 -16.078 1 95.62 312 THR B CA 1
ATOM 4703 C C . THR B 1 312 ? 3.65 26.797 -15.914 1 95.62 312 THR B C 1
ATOM 4705 O O . THR B 1 312 ? 4.605 26.031 -15.773 1 95.62 312 THR B O 1
ATOM 4708 N N . PRO B 1 313 ? 2.348 26.359 -15.922 1 95.19 313 PRO B N 1
ATOM 4709 C CA . PRO B 1 313 ? 2.068 24.922 -15.859 1 95.19 313 PRO B CA 1
ATOM 4710 C C . PRO B 1 313 ? 2.762 24.141 -16.969 1 95.19 313 PRO B C 1
ATOM 4712 O O . PRO B 1 313 ? 3.275 23.031 -16.734 1 95.19 313 PRO B O 1
ATOM 4715 N N . GLY B 1 314 ? 2.773 24.656 -18.125 1 92.69 314 GLY B N 1
ATOM 4716 C CA . GLY B 1 314 ? 3.439 24 -19.234 1 92.69 314 GLY B CA 1
ATOM 4717 C C . GLY B 1 314 ? 4.926 23.797 -19.016 1 92.69 314 GLY B C 1
ATOM 4718 O O . GLY B 1 314 ? 5.449 22.703 -19.25 1 92.69 314 GLY B O 1
ATOM 4719 N N . GLN B 1 315 ? 5.609 24.859 -18.609 1 92 315 GLN B N 1
ATOM 4720 C CA . GLN B 1 315 ? 7.031 24.797 -18.297 1 92 315 GLN B CA 1
ATOM 4721 C C . GLN B 1 315 ? 7.305 23.797 -17.172 1 92 315 GLN B C 1
ATOM 4723 O O . GLN B 1 315 ? 8.297 23.062 -17.203 1 92 315 GLN B O 1
ATOM 4728 N N . TYR B 1 316 ? 6.418 23.875 -16.25 1 92.31 316 TYR B N 1
ATOM 4729 C CA . TYR B 1 316 ? 6.562 22.969 -15.109 1 92.31 316 TYR B CA 1
ATOM 4730 C C . TYR B 1 316 ? 6.496 21.516 -15.547 1 92.31 316 TYR B C 1
ATOM 4732 O O . TYR B 1 316 ? 7.289 20.688 -15.094 1 92.31 316 TYR B O 1
ATOM 4740 N N . ARG B 1 317 ? 5.57 21.141 -16.359 1 90.94 317 ARG B N 1
ATOM 4741 C CA . ARG B 1 317 ? 5.387 19.797 -16.875 1 90.94 317 ARG B CA 1
ATOM 4742 C C . ARG B 1 317 ? 6.594 19.344 -17.688 1 90.94 317 ARG B C 1
ATOM 4744 O O . ARG B 1 317 ? 7.012 18.188 -17.609 1 90.94 317 ARG B O 1
ATOM 4751 N N . ALA B 1 318 ? 7.07 20.188 -18.484 1 84.12 318 ALA B N 1
ATOM 4752 C CA . ALA B 1 318 ? 8.195 19.875 -19.359 1 84.12 318 ALA B CA 1
ATOM 4753 C C . ALA B 1 318 ? 9.469 19.641 -18.562 1 84.12 318 ALA B C 1
ATOM 4755 O O . ALA B 1 318 ? 10.375 18.922 -19.016 1 84.12 318 ALA B O 1
ATOM 4756 N N . GLY B 1 319 ? 9.453 20 -17.391 1 74.81 319 GLY B N 1
ATOM 4757 C CA . GLY B 1 319 ? 10.625 19.828 -16.547 1 74.81 319 GLY B CA 1
ATOM 4758 C C . GLY B 1 319 ? 11.719 20.844 -16.828 1 74.81 319 GLY B C 1
ATOM 4759 O O . GLY B 1 319 ? 11.57 21.703 -17.703 1 74.81 319 GLY B O 1
ATOM 4760 N N . PRO B 1 320 ? 12.703 21.078 -15.93 1 61.16 320 PRO B N 1
ATOM 4761 C CA . PRO B 1 320 ? 13.766 22.078 -16.109 1 61.16 320 PRO B CA 1
ATOM 4762 C C . PRO B 1 320 ? 14.383 22.031 -17.5 1 61.16 320 PRO B C 1
ATOM 4764 O O . PRO B 1 320 ? 14.859 23.062 -18 1 61.16 320 PRO B O 1
ATOM 4767 N N . GLY B 1 321 ? 14.586 21.062 -18.203 1 51.22 321 GLY B N 1
ATOM 4768 C CA . GLY B 1 321 ? 15.312 21.094 -19.469 1 51.22 321 GLY B CA 1
ATOM 4769 C C . GLY B 1 321 ? 14.547 21.766 -20.578 1 51.22 321 GLY B C 1
ATOM 4770 O O . GLY B 1 321 ? 15.086 21.969 -21.672 1 51.22 321 GLY B O 1
ATOM 4771 N N . ALA B 1 322 ? 13.398 21.828 -20.688 1 45.84 322 ALA B N 1
ATOM 4772 C CA . ALA B 1 322 ? 12.727 22.344 -21.875 1 45.84 322 ALA B CA 1
ATOM 4773 C C . ALA B 1 322 ? 12.805 23.859 -21.953 1 45.84 322 ALA B C 1
ATOM 4775 O O . ALA B 1 322 ? 12.32 24.469 -22.906 1 45.84 322 ALA B O 1
ATOM 4776 N N . ALA B 1 323 ? 13.102 24.625 -20.984 1 39 323 ALA B N 1
ATOM 4777 C CA . ALA B 1 323 ? 13.203 26.078 -21.094 1 39 323 ALA B CA 1
ATOM 4778 C C . ALA B 1 323 ? 14.352 26.484 -22.016 1 39 323 ALA B C 1
ATOM 4780 O O . ALA B 1 323 ? 14.5 27.656 -22.359 1 39 323 ALA B O 1
ATOM 4781 N N . THR B 1 324 ? 15.508 25.844 -22.031 1 37.19 324 THR B N 1
ATOM 4782 C CA . THR B 1 324 ? 16.625 26.453 -22.766 1 37.19 324 THR B CA 1
ATOM 4783 C C . THR B 1 324 ? 16.359 26.422 -24.266 1 37.19 324 THR B C 1
ATOM 4785 O O . THR B 1 324 ? 17.125 26.969 -25.047 1 37.19 324 THR B O 1
ATOM 4788 N N . ALA B 1 325 ? 15.43 25.656 -24.859 1 31.42 325 ALA B N 1
ATOM 4789 C CA . ALA B 1 325 ? 15.547 25.906 -26.297 1 31.42 325 ALA B CA 1
ATOM 4790 C C . ALA B 1 325 ? 14.664 27.078 -26.719 1 31.42 325 ALA B C 1
ATOM 4792 O O . ALA B 1 325 ? 13.555 27.25 -26.203 1 31.42 325 ALA B O 1
#

Nearest PDB structures (foldseek):
  3w6v-assembly1_A  TM=9.187E-01  e=3.967E-06  Streptomyces griseus
  3oio-assembly1_A  TM=9.212E-01  e=1.064E-05  Chromobacterium violaceum
  6swi-assembly1_A  TM=9.119E-01  e=1.124E-05  Geobacillus stearothermophilus
  2k9s-assembly1_A  TM=8.891E-01  e=4.428E-05  Escherichia coli K-12
  3lsg-assembly1_A  TM=8.374E-01  e=5.825E-05  Fusobacterium nucleatum subsp. nucleatum

Organism: Streptomyces venezuelae (strain ATCC 10712 / CBS 650.69 / DSM 40230 / JCM 4526 / NBRC 13096 / PD 04745) (NCBI:txid953739)

InterPro domains:
  IPR009057 Homedomain-like superfamily [SSF46689] (218-267)
  IPR009057 Homedomain-like superfamily [SSF46689] (270-319)
  IPR011051 RmlC-like cupin domain superfamily [SSF51182] (31-78)
  IPR014710 RmlC-like jelly roll fold [G3DSA:2.60.120.10] (14-79)
  IPR018060 AraC-like, DNA binding HTH domain [PF12833] (240-318)
  IPR018060 AraC-like, DNA binding HTH domain [PS01124] (221-319)
  IPR018060 AraC-like, DNA binding HTH domain [SM00342] (234-317)
  IPR018062 HTH domain AraC-type, conserved site [PS00041] (271-313)
  IPR020449 Transcription regulator HTH, AraC- type, HTH domain [PR00032] (286-301)
  IPR020449 Transcription regulator HTH, AraC- type, HTH domain [PR00032] (301-317)
  IPR032783 AraC-type transcription regulator, ligand-binding domain [PF12852] (2-196)
  IPR050204 AraC/XylS family transcriptional regulators [PTHR46796] (33-318)

pLDDT: mean 86.91, std 16.48, range [28.59, 98.5]